Protein AF-C8NAG5-F1 (afdb_monomer_lite)

Foldseek 3Di:
DDDDDDDDDDDDDQLFDDPCVLVDDDDDDDDDDDDDDDDDPDPDVVLVVLQCPDPVRVPPDDPPDDPPDDPPPPCPVVPPDPPPDPDPPPDFDDDDCPQAPDDPVVQLQVVLVVCCLQFVESADPPDDGSRVRQRVQAVLVVVLCVVVVPDAQDDDDPVSLSVDPAKHWGFHWDWDQDPVRDIDIGTHIRIRHRHALQGFDSVFDGDEYCEDADEDAAEAEACGEYHNAAEAHYYYCEYEALEEYGYQAYDAEHAAEYHAELYEYEYRAEYEHEYAAEYEFFFDKDWDDQPVCVVVVAKGKIKIDGPGGREYHYRYALHEYEGYQYQEYEHELHEYEQHEQNGEYEYEHLEYEFFWDKIKIWTWHDPDPFWIKIKIKIKTRTYEYDYQHEYEYENPNAEYEGEQYHDDNDNYDYHYYGPHYYHYYHMDIDIDIDTDDDDDDDDDD

Sequence (445 aa):
MTPNLPQLLTQTQGIYQLNLANVDPVPGIPGMPDAASLGLVTHDPAFLRILQNLPEYRDRLPYTGTAITANPNRYGDLSNNAAYGSGATVGTPYTDFSRSIGDRYYNYHLVADMVARNTGYRYLKGYHDDASQFAALTAAGNSFRERYQIAPGVSLTAEQAKHLDQDMILMVDRTFTLPDGRQVTRQVPQLYARIQPDELDTSRPTIGANRIDLSGSGTLNNNGSIGGRDSLSLQYQNITNRGTLTSDHGNVHARDTFDGKGGTINAGKYFSATAGKTFNFQPQTSDIDGSADRAANRSYHSAHQIEDSGRLKRYATGSTVILGGAKETNLKATQLDLGDKSSRTIISGDKVNLGAEYTHDVKMDDQGGSNYHYRYHGEDQGVETTGDGALSVSASAGKLTVNAAKLNSGKNRVQLYGAKGIDVTHGEIIDKEVTSSNHKGGGLF

Structure (mmCIF, N/CA/C/O backbone):
data_AF-C8NAG5-F1
#
_entry.id   AF-C8NAG5-F1
#
loop_
_atom_site.group_PDB
_atom_site.id
_atom_site.type_symbol
_atom_site.label_atom_id
_atom_site.label_alt_id
_atom_site.label_comp_id
_atom_site.label_asym_id
_atom_site.label_entity_id
_atom_site.label_seq_id
_atom_site.pdbx_PDB_ins_code
_atom_site.Cartn_x
_atom_site.Cartn_y
_atom_site.Cartn_z
_atom_site.occupancy
_atom_site.B_iso_or_equiv
_atom_site.auth_seq_id
_atom_site.auth_comp_id
_atom_site.auth_asym_id
_atom_site.auth_atom_id
_atom_site.pdbx_PDB_model_num
ATOM 1 N N . MET A 1 1 ? -26.488 13.618 -50.375 1.00 30.84 1 MET A N 1
ATOM 2 C CA . MET A 1 1 ? -26.534 12.174 -50.068 1.00 30.84 1 MET A CA 1
ATOM 3 C C . MET A 1 1 ? -25.416 11.875 -49.090 1.00 30.84 1 MET A C 1
ATOM 5 O O . MET A 1 1 ? -24.268 11.737 -49.478 1.00 30.84 1 MET A O 1
ATOM 9 N N . THR A 1 2 ? -25.761 11.907 -47.813 1.00 26.66 2 THR A N 1
ATOM 10 C CA . THR A 1 2 ? -24.933 11.537 -46.666 1.00 26.66 2 THR A CA 1
ATOM 11 C C . THR A 1 2 ? -25.199 10.066 -46.346 1.00 26.66 2 THR A C 1
ATOM 13 O O . THR A 1 2 ? -26.370 9.703 -46.221 1.00 26.66 2 THR A O 1
ATOM 16 N N . PRO A 1 3 ? -24.184 9.203 -46.193 1.00 27.33 3 PRO A N 1
ATOM 17 C CA . PRO A 1 3 ? -24.390 7.909 -45.564 1.00 27.33 3 PRO A CA 1
ATOM 18 C C . PRO A 1 3 ? -24.375 8.087 -44.042 1.00 27.33 3 PRO A C 1
ATOM 20 O O . PRO A 1 3 ? -23.400 8.572 -43.471 1.00 27.33 3 PRO A O 1
ATOM 23 N N . ASN A 1 4 ? -25.482 7.708 -43.406 1.00 26.91 4 ASN A N 1
ATOM 24 C CA . ASN A 1 4 ? -25.627 7.605 -41.958 1.00 26.91 4 ASN A CA 1
ATOM 25 C C . ASN A 1 4 ? -24.673 6.542 -41.390 1.00 26.91 4 ASN A C 1
ATOM 27 O O . ASN A 1 4 ? -24.652 5.411 -41.875 1.00 26.91 4 ASN A O 1
ATOM 31 N N . LEU A 1 5 ? -23.949 6.888 -40.325 1.00 25.86 5 LEU A N 1
ATOM 32 C CA . LEU A 1 5 ? -23.290 5.926 -39.440 1.00 25.86 5 LEU A CA 1
ATOM 33 C C . LEU A 1 5 ? -24.258 5.538 -38.306 1.00 25.86 5 LEU A C 1
ATOM 35 O O . LEU A 1 5 ? -24.950 6.415 -37.780 1.00 25.86 5 LEU A O 1
ATOM 39 N N . PRO A 1 6 ? -24.331 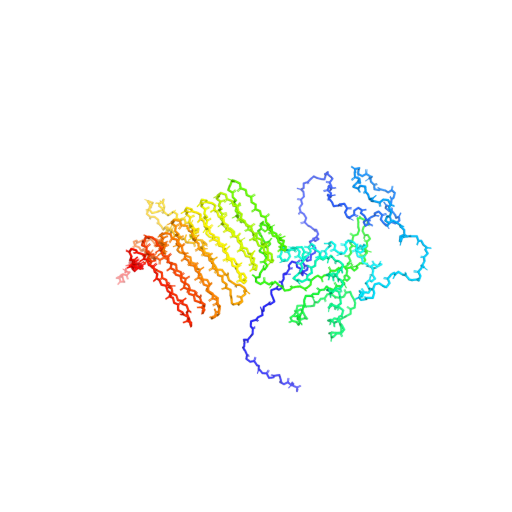4.253 -37.918 1.00 26.66 6 PRO A N 1
ATOM 40 C CA . PRO A 1 6 ? -25.176 3.811 -36.818 1.00 26.66 6 PRO A CA 1
ATOM 41 C C . PRO A 1 6 ? -24.628 4.293 -35.469 1.00 26.66 6 PRO A C 1
ATOM 43 O O . PRO A 1 6 ? -23.431 4.214 -35.197 1.00 26.66 6 PRO A O 1
ATOM 46 N N . GLN A 1 7 ? -25.537 4.769 -34.616 1.00 32.44 7 GLN A N 1
ATOM 47 C CA . GLN A 1 7 ? -25.283 5.001 -33.198 1.00 32.44 7 GLN A CA 1
ATOM 48 C C . GLN A 1 7 ? -24.968 3.670 -32.507 1.00 32.44 7 GLN A C 1
ATOM 50 O O . GLN A 1 7 ? -25.725 2.708 -32.651 1.00 32.44 7 GLN A O 1
ATOM 55 N N . LEU A 1 8 ? -23.895 3.632 -31.712 1.00 25.28 8 LEU A N 1
ATOM 56 C CA . LEU A 1 8 ? -23.684 2.579 -30.725 1.00 25.28 8 LEU A CA 1
ATOM 57 C C . LEU A 1 8 ? -23.355 3.174 -29.356 1.00 25.28 8 LEU A C 1
ATOM 59 O O . LEU A 1 8 ? -22.568 4.107 -29.211 1.00 25.28 8 LEU A O 1
ATOM 63 N N . LEU A 1 9 ? -24.063 2.613 -28.385 1.00 22.55 9 LEU A N 1
ATOM 64 C CA . LEU A 1 9 ? -24.183 2.973 -26.985 1.00 22.55 9 LEU A CA 1
ATOM 65 C C . LEU A 1 9 ? -22.927 2.603 -26.172 1.00 22.55 9 LEU A C 1
ATOM 67 O O . LEU A 1 9 ? -22.337 1.550 -26.371 1.00 22.55 9 LEU A O 1
ATOM 71 N N . THR A 1 10 ? -22.587 3.502 -25.244 1.00 28.92 10 THR A N 1
ATOM 72 C CA . THR A 1 10 ? -22.050 3.328 -23.876 1.00 28.92 10 THR A CA 1
ATOM 73 C C . THR A 1 10 ? -21.169 2.126 -23.483 1.00 28.92 10 THR A C 1
ATOM 75 O O . THR A 1 10 ? -21.566 0.973 -23.593 1.00 28.92 10 THR A O 1
ATOM 78 N N . GLN A 1 11 ? -20.101 2.491 -22.752 1.00 32.56 11 GLN A N 1
ATOM 79 C CA . GLN A 1 11 ? -19.295 1.728 -21.780 1.00 32.56 11 GLN A CA 1
ATOM 80 C C . GLN A 1 11 ? -18.236 0.745 -22.309 1.00 32.56 11 GLN A C 1
ATOM 82 O O . GLN A 1 11 ? -18.479 -0.451 -22.409 1.00 32.56 11 GLN A O 1
ATOM 87 N N . THR A 1 12 ? -16.992 1.237 -22.398 1.00 24.98 12 THR A N 1
ATOM 88 C CA . THR A 1 12 ? -15.807 0.439 -22.036 1.00 24.98 12 THR A CA 1
ATOM 89 C C . THR A 1 12 ? -14.774 1.327 -21.342 1.00 24.98 12 THR A C 1
ATOM 91 O O . THR A 1 12 ? -14.379 2.370 -21.860 1.00 24.98 12 THR A O 1
ATOM 94 N N . GLN A 1 13 ? -14.363 0.912 -20.144 1.00 32.03 13 GLN A N 1
ATOM 95 C CA . GLN A 1 13 ? -13.281 1.500 -19.362 1.00 32.03 13 GLN A CA 1
ATOM 96 C C . GLN A 1 13 ? -11.962 1.423 -20.145 1.00 32.03 13 GLN A C 1
ATOM 98 O O . GLN A 1 13 ? -11.480 0.334 -20.453 1.00 32.03 13 GLN A O 1
ATOM 103 N N . GLY A 1 14 ? -11.373 2.572 -20.473 1.00 26.27 14 GLY A N 1
ATOM 104 C CA . GLY A 1 14 ? -10.030 2.637 -21.046 1.00 26.27 14 GLY A CA 1
ATOM 105 C C . GLY A 1 14 ? -8.978 2.465 -19.951 1.00 26.27 14 GLY A C 1
ATOM 106 O O . GLY A 1 14 ? -8.737 3.394 -19.191 1.00 26.27 14 GLY A O 1
ATOM 107 N N . ILE A 1 15 ? -8.337 1.295 -19.882 1.00 30.88 15 ILE A N 1
ATOM 108 C CA . ILE A 1 15 ? -7.247 0.968 -18.933 1.00 30.88 15 ILE A CA 1
ATOM 109 C C . ILE A 1 15 ? -5.868 1.384 -19.501 1.00 30.88 15 ILE A C 1
ATOM 111 O O . ILE A 1 15 ? -4.833 0.813 -19.181 1.00 30.88 15 ILE A O 1
ATOM 115 N N . TYR A 1 16 ? -5.835 2.388 -20.379 1.00 31.34 16 TYR A N 1
ATOM 116 C CA . TYR A 1 16 ? -4.601 2.948 -20.930 1.00 31.34 16 TYR A CA 1
ATOM 117 C C . TYR A 1 16 ? -4.484 4.388 -20.447 1.00 31.34 16 TYR A C 1
ATOM 119 O O . TYR A 1 16 ? -4.939 5.315 -21.115 1.00 31.34 16 TYR A O 1
ATOM 127 N N . GLN A 1 17 ? -3.892 4.589 -19.270 1.00 32.84 17 GLN A N 1
ATOM 128 C CA . GLN A 1 17 ? -3.361 5.908 -18.948 1.00 32.84 17 GLN A CA 1
ATOM 129 C C . GLN A 1 17 ? -2.068 6.086 -19.744 1.00 32.84 17 GLN A C 1
ATOM 131 O O . GLN A 1 17 ? -1.015 5.563 -19.388 1.00 32.84 17 GLN A O 1
ATOM 136 N N . LEU A 1 18 ? -2.167 6.799 -20.866 1.00 32.97 18 LEU A N 1
ATOM 137 C CA . LEU A 1 18 ? -1.002 7.381 -21.519 1.00 32.97 18 LEU A CA 1
ATOM 138 C C . LEU A 1 18 ? -0.343 8.330 -20.517 1.00 32.97 18 LEU A C 1
ATOM 140 O O . LEU A 1 18 ? -0.962 9.299 -20.082 1.00 32.97 18 LEU A O 1
ATOM 144 N N . ASN A 1 19 ? 0.910 8.071 -20.158 1.00 38.94 19 ASN A N 1
ATOM 145 C CA . ASN A 1 19 ? 1.709 9.077 -19.478 1.00 38.94 19 ASN A CA 1
ATOM 146 C C . ASN A 1 19 ? 1.986 10.202 -20.487 1.00 38.94 19 ASN A C 1
ATOM 148 O O . ASN A 1 19 ? 2.787 10.024 -21.405 1.00 38.94 19 ASN A O 1
ATOM 152 N N . LEU A 1 20 ? 1.315 11.349 -20.338 1.00 33.34 20 LEU A N 1
ATOM 153 C CA . LEU A 1 20 ? 1.541 12.517 -21.194 1.00 33.34 20 LEU A CA 1
ATOM 154 C C . LEU A 1 20 ? 2.972 13.065 -21.072 1.00 33.34 20 LEU A C 1
ATOM 156 O O . LEU A 1 20 ? 3.386 13.799 -21.950 1.00 33.34 20 LEU A O 1
ATOM 160 N N . ALA A 1 21 ? 3.777 12.674 -20.077 1.00 36.75 21 ALA A N 1
ATOM 161 C CA . ALA A 1 21 ? 5.211 12.981 -20.080 1.00 36.75 21 ALA A CA 1
ATOM 162 C C . ALA A 1 21 ? 5.997 12.210 -21.167 1.00 36.75 21 ALA A C 1
ATOM 164 O O . ALA A 1 21 ? 7.113 12.598 -21.499 1.00 36.75 21 ALA A O 1
ATOM 165 N N . ASN A 1 22 ? 5.413 11.148 -21.744 1.00 36.31 22 ASN A N 1
ATOM 166 C CA . ASN A 1 22 ? 5.948 10.396 -22.891 1.00 36.31 22 ASN A CA 1
ATOM 167 C C . ASN A 1 22 ? 5.355 10.868 -24.238 1.00 36.31 22 ASN A C 1
ATOM 169 O O . ASN A 1 22 ? 5.676 10.311 -25.291 1.00 36.31 22 ASN A O 1
ATOM 173 N N . VAL A 1 23 ? 4.490 11.888 -24.208 1.00 34.28 23 VAL A N 1
ATOM 174 C CA . VAL A 1 23 ? 3.970 12.623 -25.367 1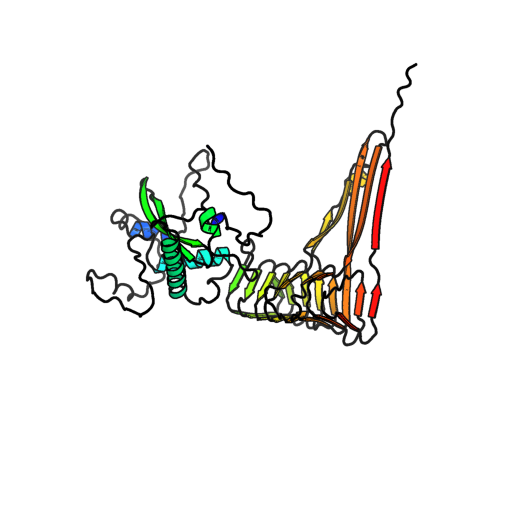.00 34.28 23 VAL A CA 1
ATOM 175 C C . VAL A 1 23 ? 4.489 14.055 -25.220 1.00 34.28 23 VAL A C 1
ATOM 177 O O . VAL A 1 23 ? 3.954 14.801 -24.417 1.00 34.28 23 VAL A O 1
ATOM 180 N N . ASP A 1 24 ? 5.572 14.409 -25.919 1.00 33.09 24 ASP A N 1
ATOM 181 C CA . ASP A 1 24 ? 6.326 15.666 -25.718 1.00 33.09 24 ASP A CA 1
ATOM 182 C C . ASP A 1 24 ? 5.461 16.881 -25.308 1.00 33.09 24 ASP A C 1
ATOM 184 O O . ASP A 1 24 ? 4.549 17.253 -26.056 1.00 33.09 24 ASP A O 1
ATOM 188 N N . PRO A 1 25 ? 5.798 17.620 -24.229 1.00 30.69 25 PRO A N 1
ATOM 189 C CA . PRO A 1 25 ? 5.607 19.055 -24.279 1.00 30.69 25 PRO A CA 1
ATOM 190 C C . PRO A 1 25 ? 6.553 19.630 -25.342 1.00 30.69 25 PRO A C 1
ATOM 192 O O . PRO A 1 25 ? 7.752 19.346 -25.369 1.00 30.69 25 PRO A O 1
ATOM 195 N N . VAL A 1 26 ? 5.989 20.454 -26.222 1.00 30.81 26 VAL A N 1
ATOM 196 C CA . VAL A 1 26 ? 6.730 21.285 -27.177 1.00 30.81 26 VAL A CA 1
ATOM 197 C C . VAL A 1 26 ? 7.798 22.095 -26.416 1.00 30.81 26 VAL A C 1
ATOM 199 O O . VAL A 1 26 ? 7.478 22.648 -25.359 1.00 30.81 26 VAL A O 1
ATOM 202 N N . PRO A 1 27 ? 9.046 22.207 -26.914 1.00 30.45 27 PRO A N 1
ATOM 203 C CA . PRO A 1 27 ? 10.061 23.053 -26.294 1.00 30.45 27 PRO A CA 1
ATOM 204 C C . PRO A 1 27 ? 9.560 24.496 -26.164 1.00 30.45 27 PRO A C 1
ATOM 206 O O . PRO A 1 27 ? 9.100 25.083 -27.145 1.00 30.45 27 PRO A O 1
ATOM 209 N N . GLY A 1 28 ? 9.686 25.095 -24.980 1.00 26.03 28 GLY A N 1
ATOM 210 C CA . GLY A 1 28 ? 9.557 26.545 -24.850 1.00 26.03 28 GLY A CA 1
ATOM 211 C C . GLY A 1 28 ? 10.670 27.236 -25.645 1.00 26.03 28 GLY A C 1
ATOM 212 O O . GLY A 1 28 ? 11.847 26.964 -25.416 1.00 26.03 28 GLY A O 1
ATOM 213 N N . ILE A 1 29 ? 10.302 28.122 -26.574 1.00 28.75 29 ILE A N 1
ATOM 214 C CA . ILE A 1 29 ? 11.205 29.063 -27.265 1.00 28.75 29 ILE A CA 1
ATOM 215 C C . ILE A 1 29 ? 10.794 30.504 -26.862 1.00 28.75 29 ILE A C 1
ATOM 217 O O . ILE A 1 29 ? 9.697 30.699 -26.342 1.00 28.75 29 ILE A O 1
ATOM 221 N N . PRO A 1 30 ? 11.659 31.522 -26.992 1.00 27.39 30 PRO A N 1
ATOM 222 C CA . PRO A 1 30 ? 12.159 32.351 -25.901 1.00 27.39 30 PRO A CA 1
ATOM 223 C C . PRO A 1 30 ? 11.377 33.662 -25.720 1.00 27.39 30 PRO A C 1
ATOM 225 O O . PRO A 1 30 ? 10.948 34.285 -26.689 1.00 27.39 30 PRO A O 1
ATOM 228 N N . GLY A 1 31 ? 11.304 34.135 -24.471 1.00 25.53 31 GLY A N 1
ATOM 229 C CA . GLY A 1 31 ? 10.723 35.426 -24.108 1.00 25.53 31 GLY A CA 1
ATOM 230 C C . GLY A 1 31 ? 10.866 35.756 -22.617 1.00 25.53 31 GLY A C 1
ATOM 231 O O . GLY A 1 31 ? 9.899 35.611 -21.883 1.00 25.53 31 GLY A O 1
ATOM 232 N N . MET A 1 32 ? 12.050 36.278 -22.249 1.00 27.45 32 MET A N 1
ATOM 233 C CA . MET A 1 32 ? 12.337 37.189 -21.112 1.00 27.45 32 MET A CA 1
ATOM 234 C C . MET A 1 32 ? 12.384 36.635 -19.662 1.00 27.45 32 MET A C 1
ATOM 236 O O . MET A 1 32 ? 11.696 35.670 -19.352 1.00 27.45 32 MET A O 1
ATOM 240 N N . PRO A 1 33 ? 13.034 37.342 -18.704 1.00 32.62 33 PRO A N 1
ATOM 241 C CA . PRO A 1 33 ? 14.314 38.074 -18.776 1.00 32.62 33 PRO A CA 1
ATOM 242 C C . PRO A 1 33 ? 15.186 37.957 -17.483 1.00 32.62 33 PRO A C 1
ATOM 244 O O . PRO A 1 33 ? 14.707 37.625 -16.406 1.00 32.62 33 PRO A O 1
ATOM 247 N N . ASP A 1 34 ? 16.471 38.300 -17.624 1.00 30.83 34 ASP A N 1
ATOM 248 C CA . ASP A 1 34 ? 17.407 38.841 -16.617 1.00 30.83 34 ASP A CA 1
ATOM 249 C C . ASP A 1 34 ? 17.717 38.079 -15.309 1.00 30.83 34 ASP A C 1
ATOM 251 O O . ASP A 1 34 ? 17.157 38.361 -14.254 1.00 30.83 34 ASP A O 1
ATOM 255 N N . ALA A 1 35 ? 18.791 37.271 -15.334 1.00 23.97 35 ALA A N 1
ATOM 256 C CA . ALA A 1 35 ? 19.868 37.371 -14.334 1.00 23.97 35 ALA A CA 1
ATOM 257 C C . ALA A 1 35 ? 21.168 36.678 -14.805 1.00 23.97 35 ALA A C 1
ATOM 259 O O . ALA A 1 35 ? 21.251 35.457 -14.883 1.00 23.97 35 ALA A O 1
ATOM 260 N N . ALA A 1 36 ? 22.171 37.512 -15.102 1.00 23.45 36 ALA A N 1
ATOM 261 C CA . ALA A 1 36 ? 23.620 37.280 -15.169 1.00 23.45 36 ALA A CA 1
ATOM 262 C C . ALA A 1 36 ? 24.149 35.938 -15.728 1.00 23.45 36 ALA A C 1
ATOM 264 O O . ALA A 1 36 ? 24.269 34.922 -15.048 1.00 23.45 36 ALA A O 1
ATOM 265 N N . SER A 1 37 ? 24.641 36.013 -16.964 1.00 32.09 37 SER A N 1
ATOM 266 C CA . SER A 1 37 ? 25.501 35.022 -17.603 1.00 32.09 37 SER A CA 1
ATOM 267 C C . SER A 1 37 ? 26.855 34.877 -16.896 1.00 32.09 37 SER A C 1
ATOM 269 O O . SER A 1 37 ? 27.709 35.748 -17.040 1.00 32.09 37 SER A O 1
ATOM 271 N N . LEU A 1 38 ? 27.085 33.735 -16.248 1.00 25.30 38 LEU A N 1
ATOM 272 C CA . LEU A 1 38 ? 28.395 33.087 -16.128 1.00 25.30 38 LEU A CA 1
ATOM 273 C C . LEU A 1 38 ? 28.176 31.563 -16.092 1.00 25.30 38 LEU A C 1
ATOM 275 O O . LEU A 1 38 ? 27.873 30.994 -15.053 1.00 25.30 38 LEU A O 1
ATOM 279 N N . GLY A 1 39 ? 28.337 30.925 -17.256 1.00 22.80 39 GLY A N 1
ATOM 280 C CA . GLY A 1 39 ? 28.535 29.480 -17.403 1.00 22.80 39 GLY A CA 1
ATOM 281 C C . GLY A 1 39 ? 27.282 28.607 -17.299 1.00 22.80 39 GLY A C 1
ATOM 282 O O . GLY A 1 39 ? 26.857 28.241 -16.209 1.00 22.80 39 GLY A O 1
ATOM 283 N N . LEU A 1 40 ? 26.767 28.145 -18.447 1.00 23.52 40 LEU A N 1
ATOM 284 C CA . LEU A 1 40 ? 26.062 26.862 -18.485 1.00 23.52 40 LEU A CA 1
ATOM 285 C C . LEU A 1 40 ? 27.039 25.788 -17.988 1.00 23.52 40 LEU A C 1
ATOM 287 O O . LEU A 1 40 ? 27.938 25.370 -18.717 1.00 23.52 40 LEU A O 1
ATOM 291 N N . VAL A 1 41 ? 26.869 25.335 -16.751 1.00 23.08 41 VAL A N 1
ATOM 292 C CA . VAL A 1 41 ? 27.464 24.085 -16.285 1.00 23.08 41 VAL A CA 1
ATOM 293 C C . VAL A 1 41 ? 26.430 22.994 -16.531 1.00 23.08 41 VAL A C 1
ATOM 295 O O . VAL A 1 41 ? 25.577 22.708 -15.697 1.00 23.08 41 VAL A O 1
ATOM 298 N N . THR A 1 42 ? 26.470 22.401 -17.722 1.00 29.78 42 THR A N 1
ATOM 299 C CA . THR A 1 42 ? 25.736 21.167 -18.014 1.00 29.78 42 THR A CA 1
ATOM 300 C C . THR A 1 42 ? 26.545 19.988 -17.484 1.00 29.78 42 THR A C 1
ATOM 302 O O . THR A 1 42 ? 27.554 19.612 -18.079 1.00 29.78 42 THR A O 1
ATOM 305 N N . HIS A 1 43 ? 26.108 19.378 -16.383 1.00 30.97 43 HIS A N 1
ATOM 306 C CA . HIS A 1 43 ? 26.667 18.120 -15.869 1.00 30.97 43 HIS A CA 1
ATOM 307 C C . HIS A 1 43 ? 26.134 16.883 -16.616 1.00 30.97 43 HIS A C 1
ATOM 309 O O . HIS A 1 43 ? 25.934 15.835 -16.007 1.00 30.97 43 HIS A O 1
ATOM 315 N N . ASP A 1 44 ? 25.902 16.984 -17.929 1.00 37.03 44 ASP A N 1
ATOM 316 C CA . ASP A 1 44 ? 25.542 15.828 -18.753 1.00 37.03 44 ASP A CA 1
ATOM 317 C C . ASP A 1 44 ? 26.749 15.379 -19.602 1.00 37.03 44 ASP A C 1
ATOM 319 O O . ASP A 1 44 ? 27.035 15.973 -20.650 1.00 37.03 44 ASP A O 1
ATOM 323 N N . PRO A 1 45 ? 27.485 14.332 -19.180 1.00 37.78 45 PRO A N 1
ATOM 324 C CA . PRO A 1 45 ? 28.600 13.790 -19.950 1.00 37.78 45 PRO A CA 1
ATOM 325 C C . PRO A 1 45 ? 28.193 13.199 -21.318 1.00 37.78 45 PRO A C 1
ATOM 327 O O . PRO A 1 45 ? 29.078 12.870 -22.110 1.00 37.78 45 PRO A O 1
ATOM 330 N N . ALA A 1 46 ? 26.898 13.065 -21.638 1.00 43.56 46 ALA A N 1
ATOM 331 C CA . ALA A 1 46 ? 26.402 12.485 -22.890 1.00 43.56 46 ALA A CA 1
ATOM 332 C C . ALA A 1 46 ? 26.246 13.501 -24.037 1.00 43.56 46 ALA A C 1
ATOM 334 O O . ALA A 1 46 ? 26.546 13.163 -25.185 1.00 43.56 46 ALA A O 1
ATOM 335 N N . PHE A 1 47 ? 25.887 14.759 -23.755 1.00 38.94 47 PHE A N 1
ATOM 336 C CA . PHE A 1 47 ? 25.908 15.824 -24.771 1.00 38.94 47 PHE A CA 1
ATOM 337 C C . PHE A 1 47 ? 27.331 16.048 -25.306 1.00 38.94 47 PHE A C 1
ATOM 339 O O . PHE A 1 47 ? 27.553 16.189 -26.509 1.00 38.94 47 PHE A O 1
ATOM 346 N N . LEU A 1 48 ? 28.321 15.946 -24.413 1.00 39.47 48 LEU A N 1
ATOM 347 C CA . LEU A 1 48 ? 29.740 15.986 -24.761 1.00 39.47 48 LEU A CA 1
ATOM 348 C C . LEU A 1 48 ? 30.154 14.831 -25.688 1.00 39.47 48 LEU A C 1
ATOM 350 O O . LEU A 1 48 ? 30.992 15.043 -26.556 1.00 39.47 48 LEU A O 1
ATOM 354 N N . ARG A 1 49 ? 29.547 13.639 -25.580 1.00 42.38 49 ARG A N 1
ATOM 355 C CA . ARG A 1 49 ? 29.849 12.491 -26.461 1.00 42.38 49 ARG A CA 1
ATOM 356 C C . ARG A 1 49 ? 29.272 12.635 -27.869 1.00 42.38 49 ARG A C 1
ATOM 358 O O . ARG A 1 49 ? 29.941 12.269 -28.833 1.00 42.38 49 ARG A O 1
ATOM 365 N N . ILE A 1 50 ? 28.059 13.180 -27.999 1.00 45.34 50 ILE A N 1
ATOM 366 C CA . ILE A 1 50 ? 27.460 13.494 -29.310 1.00 45.34 50 ILE A CA 1
ATOM 367 C C . ILE A 1 50 ? 28.331 14.520 -30.042 1.00 45.34 50 ILE A C 1
ATOM 369 O O . ILE A 1 50 ? 28.608 14.359 -31.230 1.00 45.34 50 ILE A O 1
ATOM 373 N N . LEU A 1 51 ? 28.825 15.529 -29.318 1.00 38.72 51 LEU A N 1
ATOM 374 C CA . LEU A 1 51 ? 29.739 16.523 -29.869 1.00 38.72 51 LEU A CA 1
ATOM 375 C C . LEU A 1 51 ? 31.122 15.926 -30.191 1.00 38.72 51 LEU A C 1
ATOM 377 O O . LEU A 1 51 ? 31.625 16.148 -31.283 1.00 38.72 51 LEU A O 1
ATOM 381 N N . GLN A 1 52 ? 31.719 15.099 -29.326 1.00 43.88 52 GLN A N 1
ATOM 382 C CA . GLN A 1 52 ? 33.029 14.463 -29.576 1.00 43.88 52 GLN A CA 1
ATOM 383 C C . GLN A 1 52 ? 33.066 13.564 -30.826 1.00 43.88 52 GLN A C 1
ATOM 385 O O . GLN A 1 52 ? 34.125 13.407 -31.435 1.00 43.88 52 GLN A O 1
ATOM 390 N N . ASN A 1 53 ? 31.925 12.989 -31.218 1.00 44.38 53 ASN A N 1
ATOM 391 C CA . ASN A 1 53 ? 31.804 12.135 -32.403 1.00 44.38 53 ASN A CA 1
ATOM 392 C C . ASN A 1 53 ? 31.535 12.916 -33.702 1.00 44.38 53 ASN A C 1
ATOM 394 O O . ASN A 1 53 ? 31.518 12.320 -34.781 1.00 44.38 53 ASN A O 1
ATOM 398 N N . LEU A 1 54 ? 31.341 14.236 -33.627 1.00 44.62 54 LEU A N 1
ATOM 399 C CA . LEU A 1 54 ? 31.285 15.105 -34.799 1.00 44.62 54 LEU A CA 1
ATOM 400 C C . LEU A 1 54 ? 32.710 15.583 -35.146 1.00 44.62 54 LEU A C 1
ATOM 402 O O . LEU A 1 54 ? 33.389 16.132 -34.274 1.00 44.62 54 LEU A O 1
ATOM 406 N N . PRO A 1 55 ? 33.176 15.430 -36.407 1.00 45.78 55 PRO A N 1
ATOM 407 C CA . PRO A 1 55 ? 34.545 15.784 -36.811 1.00 45.78 55 PRO A CA 1
ATOM 408 C C . PRO A 1 55 ? 34.960 17.219 -36.451 1.00 45.78 55 PRO A C 1
ATOM 410 O O . PRO A 1 55 ? 36.124 17.481 -36.177 1.00 45.78 55 PRO A O 1
ATOM 413 N N . GLU A 1 56 ? 33.996 18.137 -36.415 1.00 44.06 56 GLU A N 1
ATOM 414 C CA . GLU A 1 56 ? 34.171 19.575 -36.173 1.00 44.06 56 GLU A CA 1
ATOM 415 C C . GLU A 1 56 ? 34.427 19.935 -34.694 1.00 44.06 56 GLU A C 1
ATOM 417 O O . GLU A 1 56 ? 34.940 21.017 -34.400 1.00 44.06 56 GLU A O 1
ATOM 422 N N . TYR A 1 57 ? 34.081 19.042 -33.760 1.00 38.38 57 TYR A N 1
ATOM 423 C CA . TYR A 1 57 ? 34.081 19.303 -32.310 1.00 38.38 57 TYR A CA 1
ATOM 424 C C . TYR A 1 57 ? 35.029 18.400 -31.521 1.00 38.38 57 TYR A C 1
ATOM 426 O O . TYR A 1 57 ? 35.273 18.653 -30.338 1.00 38.38 57 TYR A O 1
ATOM 434 N N . ARG A 1 58 ? 35.604 17.389 -32.182 1.00 42.94 58 ARG A N 1
ATOM 435 C CA . ARG A 1 58 ? 36.531 16.411 -31.601 1.00 42.94 58 ARG A CA 1
ATOM 436 C C . ARG A 1 58 ? 37.735 17.053 -30.899 1.00 42.94 58 ARG A C 1
ATOM 438 O O . ARG A 1 58 ? 38.137 16.569 -29.846 1.00 42.94 58 ARG A O 1
ATOM 445 N N . ASP A 1 59 ? 38.236 18.171 -31.428 1.00 44.66 59 ASP A N 1
ATOM 446 C CA . ASP A 1 59 ? 39.459 18.836 -30.943 1.00 44.66 59 ASP A CA 1
ATOM 447 C C . ASP A 1 59 ? 39.196 20.126 -30.141 1.00 44.66 59 ASP A C 1
ATOM 449 O O . ASP A 1 59 ? 40.133 20.793 -29.706 1.00 44.66 59 ASP A O 1
ATOM 453 N N . ARG A 1 60 ? 37.925 20.521 -29.959 1.00 39.59 60 ARG A N 1
ATOM 454 C CA . ARG A 1 60 ? 37.549 21.842 -29.409 1.00 39.59 60 ARG A CA 1
ATOM 455 C C . ARG A 1 60 ? 36.933 21.807 -28.011 1.00 39.59 60 ARG A C 1
ATOM 457 O O . ARG A 1 60 ? 36.639 22.865 -27.460 1.00 39.59 60 ARG A O 1
ATOM 464 N N . LEU A 1 61 ? 36.724 20.625 -27.432 1.00 41.81 61 LEU A N 1
ATOM 465 C CA . LEU A 1 61 ? 36.095 20.481 -26.118 1.00 41.81 61 LEU A CA 1
ATOM 466 C C . LEU A 1 61 ? 37.142 20.233 -25.019 1.00 41.81 61 LEU A C 1
ATOM 468 O O . LEU A 1 61 ? 38.011 19.375 -25.193 1.00 41.81 61 LEU A O 1
ATOM 472 N N . PRO A 1 62 ? 37.074 20.946 -23.878 1.00 37.16 62 PRO A N 1
ATOM 473 C CA . PRO A 1 62 ? 38.007 20.744 -22.778 1.00 37.16 62 PRO A CA 1
ATOM 474 C C . PRO A 1 62 ? 37.824 19.344 -22.179 1.00 37.16 62 PRO A C 1
ATOM 476 O O . PRO A 1 62 ? 36.730 18.971 -21.756 1.00 37.16 62 PRO A O 1
ATOM 479 N N . TYR A 1 63 ? 38.912 18.573 -22.131 1.00 39.09 63 TYR A N 1
ATOM 480 C CA . TYR A 1 63 ? 38.995 17.312 -21.393 1.00 39.09 63 TYR A CA 1
ATOM 481 C C . TYR A 1 63 ? 38.753 17.587 -19.901 1.00 39.09 63 TYR A C 1
ATOM 483 O O . TYR A 1 63 ? 39.658 18.018 -19.187 1.00 39.09 63 TYR A O 1
ATOM 491 N N . THR A 1 64 ? 37.540 17.346 -19.404 1.00 32.22 64 THR A N 1
ATOM 492 C CA . THR A 1 64 ? 37.277 17.342 -17.963 1.00 32.22 64 THR A CA 1
ATOM 493 C C . THR A 1 64 ? 37.668 15.974 -17.403 1.00 32.22 64 THR A C 1
ATOM 495 O O . THR A 1 64 ? 37.096 14.931 -17.719 1.00 32.22 64 THR A O 1
ATOM 498 N N . GLY A 1 65 ? 38.757 15.977 -16.635 1.00 32.84 65 GLY A N 1
ATOM 499 C CA . GLY A 1 65 ? 39.400 14.790 -16.092 1.00 32.84 65 GLY A CA 1
ATOM 500 C C . GLY A 1 65 ? 38.536 14.053 -15.074 1.00 32.84 65 GLY A C 1
ATOM 501 O O . GLY A 1 65 ? 38.318 14.525 -13.968 1.00 32.84 65 GLY A O 1
ATOM 502 N N . THR A 1 66 ? 38.065 12.872 -15.451 1.00 27.70 66 THR A N 1
ATOM 503 C CA . THR A 1 66 ? 38.308 11.572 -14.798 1.00 27.70 66 THR A CA 1
ATOM 504 C C . THR A 1 66 ? 37.471 10.558 -15.563 1.00 27.70 66 THR A C 1
ATOM 506 O O . THR A 1 66 ? 36.287 10.354 -15.310 1.00 27.70 66 THR A O 1
ATOM 509 N N . ALA A 1 67 ? 38.086 9.942 -16.572 1.00 27.08 67 ALA A N 1
ATOM 510 C CA . ALA A 1 67 ? 37.499 8.775 -17.199 1.00 27.08 67 ALA A CA 1
ATOM 511 C C . ALA A 1 67 ? 37.391 7.680 -16.131 1.00 27.08 67 ALA A C 1
ATOM 513 O O . ALA A 1 67 ? 38.409 7.254 -15.586 1.00 27.08 67 ALA A O 1
ATOM 514 N N . ILE A 1 68 ? 36.180 7.186 -15.864 1.00 28.75 68 ILE A N 1
ATOM 515 C CA . ILE A 1 68 ? 36.041 5.792 -15.440 1.00 28.75 68 ILE A CA 1
ATOM 516 C C . ILE A 1 68 ? 36.685 5.005 -16.579 1.00 28.75 68 ILE A C 1
ATOM 518 O O . ILE A 1 68 ? 36.182 5.022 -17.705 1.00 28.75 68 ILE A O 1
ATOM 522 N N . THR A 1 69 ? 37.870 4.459 -16.321 1.00 24.72 69 THR A N 1
ATOM 523 C CA . THR A 1 69 ? 38.710 3.787 -17.305 1.00 24.72 69 THR A CA 1
ATOM 524 C C . THR A 1 69 ? 37.877 2.742 -18.029 1.00 24.72 69 THR A C 1
ATOM 526 O O . THR A 1 69 ? 37.476 1.723 -17.468 1.00 24.72 69 THR A O 1
ATOM 529 N N . ALA A 1 70 ? 37.584 3.023 -19.299 1.00 32.41 70 ALA A N 1
ATOM 530 C CA . ALA A 1 70 ? 37.044 2.034 -20.203 1.00 32.41 70 ALA A CA 1
ATOM 531 C C . ALA A 1 70 ? 38.043 0.875 -20.250 1.00 32.41 70 ALA A C 1
ATOM 533 O O . ALA A 1 70 ? 39.235 1.089 -20.467 1.00 32.41 70 ALA A O 1
ATOM 534 N N . ASN A 1 71 ? 37.553 -0.345 -20.033 1.00 31.89 71 ASN A N 1
ATOM 535 C CA . ASN A 1 71 ? 38.304 -1.554 -20.336 1.00 31.89 71 ASN A CA 1
ATOM 536 C C . ASN A 1 71 ? 38.893 -1.414 -21.765 1.00 31.89 71 ASN A C 1
ATOM 538 O O . ASN A 1 71 ? 38.105 -1.272 -22.709 1.00 31.89 71 ASN A O 1
ATOM 542 N N . PRO A 1 72 ? 40.231 -1.425 -21.938 1.00 32.56 72 PRO A N 1
ATOM 543 C CA . PRO A 1 72 ? 40.897 -1.118 -23.209 1.00 32.56 72 PRO A CA 1
ATOM 544 C C . PRO A 1 72 ? 40.534 -2.048 -24.376 1.00 32.56 72 PRO A C 1
ATOM 546 O O . PRO A 1 72 ? 40.815 -1.721 -25.524 1.00 32.56 72 PRO A O 1
ATOM 549 N N . ASN A 1 73 ? 39.865 -3.176 -24.119 1.00 35.03 73 ASN A N 1
ATOM 550 C CA . ASN A 1 73 ? 39.544 -4.179 -25.139 1.00 35.03 73 ASN A CA 1
ATOM 551 C C . ASN A 1 73 ? 38.176 -4.000 -25.829 1.00 35.03 73 ASN A C 1
ATOM 553 O O . ASN A 1 73 ? 37.722 -4.911 -26.515 1.00 35.03 73 ASN A O 1
ATOM 557 N N . ARG A 1 74 ? 37.494 -2.853 -25.688 1.00 41.00 74 ARG A N 1
ATOM 558 C CA . ARG A 1 74 ? 36.160 -2.633 -26.299 1.00 41.00 74 ARG A CA 1
ATOM 559 C C . ARG A 1 74 ? 36.148 -2.013 -27.704 1.00 41.00 74 ARG A C 1
ATOM 561 O O . ARG A 1 74 ? 35.073 -1.875 -28.274 1.00 41.00 74 ARG A O 1
ATOM 568 N N . TYR A 1 75 ? 37.305 -1.679 -28.278 1.00 34.34 75 TYR A N 1
ATOM 569 C CA . TYR A 1 75 ? 37.413 -1.069 -29.617 1.00 34.34 75 TYR A CA 1
ATOM 570 C C . TYR A 1 75 ? 37.720 -2.056 -30.760 1.00 34.34 75 TYR A C 1
ATOM 572 O O . TYR A 1 75 ? 37.913 -1.625 -31.894 1.00 34.34 75 TYR A O 1
ATOM 580 N N . GLY A 1 76 ? 37.719 -3.371 -30.505 1.00 29.39 76 GLY A N 1
ATOM 581 C CA . GLY A 1 76 ? 37.908 -4.379 -31.561 1.00 29.39 76 GLY A CA 1
ATOM 582 C C . GLY A 1 76 ? 36.831 -4.352 -32.659 1.00 29.39 76 GLY A C 1
ATOM 583 O O . GLY A 1 76 ? 37.125 -4.685 -33.801 1.00 29.39 76 GLY A O 1
ATOM 584 N N . ASP A 1 77 ? 35.624 -3.874 -32.339 1.00 37.38 77 ASP A N 1
ATOM 585 C CA . ASP A 1 77 ? 34.466 -3.856 -33.252 1.00 37.38 77 ASP A CA 1
ATOM 586 C C . ASP A 1 77 ? 34.289 -2.544 -34.041 1.00 37.38 77 ASP A C 1
ATOM 588 O O . ASP A 1 77 ? 33.324 -2.389 -34.784 1.00 37.38 77 ASP A O 1
ATOM 592 N N . LEU A 1 78 ? 35.211 -1.584 -33.902 1.00 33.84 78 LEU A N 1
ATOM 593 C CA . LEU A 1 78 ? 35.183 -0.315 -34.648 1.00 33.84 78 LEU A CA 1
ATOM 594 C C . LEU A 1 78 ? 36.321 -0.198 -35.671 1.00 33.84 78 LEU A C 1
ATOM 596 O O . LEU A 1 78 ? 36.518 0.867 -36.257 1.00 33.84 78 LEU A O 1
ATOM 600 N N . SER A 1 79 ? 37.079 -1.275 -35.909 1.00 29.72 79 SER A N 1
ATOM 601 C CA . SER A 1 79 ? 38.029 -1.287 -37.021 1.00 29.72 79 SER A CA 1
ATOM 602 C C . SER A 1 79 ? 37.266 -1.379 -38.345 1.00 29.72 79 SER A C 1
ATOM 604 O O . SER A 1 79 ? 36.357 -2.193 -38.490 1.00 29.72 79 SER A O 1
ATOM 606 N N . ASN A 1 80 ? 37.631 -0.507 -39.289 1.00 31.75 80 ASN A N 1
ATOM 607 C CA . ASN A 1 80 ? 37.102 -0.368 -40.650 1.00 31.75 80 ASN A CA 1
ATOM 608 C C . ASN A 1 80 ? 37.356 -1.608 -41.526 1.00 31.75 80 ASN A C 1
ATOM 610 O O . ASN A 1 80 ? 37.953 -1.525 -42.598 1.00 31.75 80 ASN A O 1
ATOM 614 N N . ASN A 1 81 ? 36.888 -2.767 -41.088 1.00 26.86 81 ASN A N 1
ATOM 615 C CA . ASN A 1 81 ? 36.737 -3.924 -41.933 1.00 26.86 81 ASN A CA 1
ATOM 616 C C . ASN A 1 81 ? 35.311 -4.419 -41.743 1.00 26.86 81 ASN A C 1
ATOM 618 O O . ASN A 1 81 ? 34.951 -4.941 -40.691 1.00 26.86 81 ASN A O 1
ATOM 622 N N . ALA A 1 82 ? 34.494 -4.214 -42.771 1.00 34.69 82 ALA A N 1
ATOM 623 C CA . ALA A 1 82 ? 33.231 -4.902 -42.933 1.00 34.69 82 ALA A CA 1
ATOM 624 C C . ALA A 1 82 ? 33.506 -6.415 -42.973 1.00 34.69 82 ALA A C 1
ATOM 626 O O . ALA A 1 82 ? 33.647 -7.013 -44.036 1.00 34.69 82 ALA A O 1
ATOM 627 N N . ALA A 1 83 ? 33.622 -7.038 -41.804 1.00 25.00 83 ALA A N 1
ATOM 628 C CA . ALA A 1 83 ? 33.558 -8.474 -41.669 1.00 25.00 83 ALA A CA 1
ATOM 629 C C . ALA A 1 83 ? 32.076 -8.846 -41.658 1.00 25.00 83 ALA A C 1
ATOM 631 O O . ALA A 1 83 ? 31.380 -8.757 -40.647 1.00 25.00 83 ALA A O 1
ATOM 632 N N . TYR A 1 84 ? 31.603 -9.238 -42.839 1.00 30.42 84 TYR A N 1
ATOM 633 C CA . TYR A 1 84 ? 30.536 -10.218 -42.988 1.00 30.42 84 TYR A CA 1
ATOM 634 C C . TYR A 1 84 ? 30.630 -11.248 -41.849 1.00 30.42 84 TYR A C 1
ATOM 636 O O . TYR A 1 84 ? 31.595 -12.005 -41.778 1.00 30.42 84 TYR A O 1
ATOM 644 N N . GLY A 1 85 ? 29.643 -11.248 -40.951 1.00 30.94 85 GLY A N 1
ATOM 645 C CA . GLY A 1 85 ? 29.570 -12.192 -39.835 1.00 30.94 85 GLY A CA 1
ATOM 646 C C . GLY A 1 85 ? 29.749 -11.581 -38.445 1.00 30.94 85 GLY A C 1
ATOM 647 O O . GLY A 1 85 ? 30.468 -12.146 -37.627 1.00 30.94 85 GLY A O 1
ATOM 648 N N . SER A 1 86 ? 29.062 -10.479 -38.117 1.00 29.00 86 SER A N 1
ATOM 649 C CA . SER A 1 86 ? 28.823 -10.163 -36.703 1.00 29.00 86 SER A CA 1
ATOM 650 C C . SER A 1 86 ? 27.869 -11.215 -36.138 1.00 29.00 86 SER A C 1
ATOM 652 O O . SER A 1 86 ? 26.711 -11.272 -36.557 1.00 29.00 86 SER A O 1
ATOM 654 N N . GLY A 1 87 ? 28.391 -12.053 -35.240 1.00 30.92 87 GLY A N 1
ATOM 655 C CA . GLY A 1 87 ? 27.715 -13.096 -34.468 1.00 30.92 87 GLY A CA 1
ATOM 656 C C . GLY A 1 87 ? 26.199 -13.142 -34.614 1.00 30.92 87 GLY A C 1
ATOM 657 O O . GLY A 1 87 ? 25.467 -12.455 -33.902 1.00 30.92 87 GLY A O 1
ATOM 658 N N . ALA A 1 88 ? 25.745 -14.019 -35.506 1.00 27.42 88 ALA A N 1
ATOM 659 C CA . ALA A 1 88 ? 24.422 -14.598 -35.416 1.00 27.42 88 ALA A CA 1
ATOM 660 C C 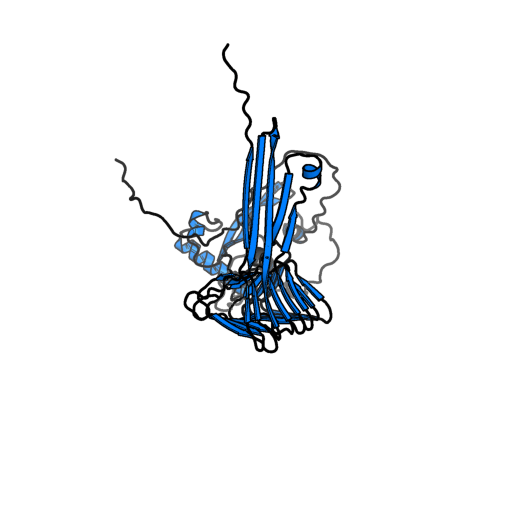. ALA A 1 88 ? 24.355 -15.417 -34.120 1.00 27.42 88 ALA A C 1
ATOM 662 O O . ALA A 1 88 ? 24.526 -16.633 -34.122 1.00 27.42 88 ALA A O 1
ATOM 663 N N . THR A 1 89 ? 24.081 -14.755 -32.998 1.00 31.36 89 THR A N 1
ATOM 664 C CA . THR A 1 89 ? 23.273 -15.406 -31.976 1.00 31.36 89 THR A CA 1
ATOM 665 C C . THR A 1 89 ? 21.881 -15.482 -32.585 1.00 31.36 89 THR A C 1
ATOM 667 O O . THR A 1 89 ? 21.171 -14.482 -32.687 1.00 31.36 89 THR A O 1
ATOM 670 N N . VAL A 1 90 ? 21.558 -16.655 -33.123 1.00 30.75 90 VAL A N 1
ATOM 671 C CA . VAL A 1 90 ? 20.261 -16.978 -33.718 1.00 30.75 90 VAL A CA 1
ATOM 672 C C . VAL A 1 90 ? 19.157 -16.514 -32.760 1.00 30.75 90 VAL A C 1
ATOM 674 O O . VAL A 1 90 ? 19.041 -17.047 -31.661 1.00 30.75 90 VAL A O 1
ATOM 677 N N . GLY A 1 91 ? 18.380 -15.499 -33.157 1.00 32.66 91 GLY A N 1
ATOM 678 C CA . GLY A 1 91 ? 17.158 -15.089 -32.453 1.00 32.66 91 GLY A CA 1
ATOM 679 C C . GLY A 1 91 ? 16.987 -13.601 -32.120 1.00 32.66 91 GLY A C 1
ATOM 680 O O . GLY A 1 91 ? 15.857 -13.203 -31.858 1.00 32.66 91 GLY A O 1
ATOM 681 N N . THR A 1 92 ? 18.024 -12.752 -32.152 1.00 37.53 92 THR A N 1
ATOM 682 C CA . THR A 1 92 ? 17.841 -11.305 -31.891 1.00 37.53 92 THR A CA 1
ATOM 683 C C . THR A 1 92 ? 17.648 -10.510 -33.189 1.00 37.53 92 THR A C 1
ATOM 685 O O . THR A 1 92 ? 18.574 -10.490 -34.005 1.00 37.53 92 THR A O 1
ATOM 688 N N . PRO A 1 93 ? 16.504 -9.830 -33.406 1.00 41.22 93 PRO A N 1
ATOM 689 C CA . PRO A 1 93 ? 16.317 -8.967 -34.569 1.00 41.22 93 PRO A CA 1
ATOM 690 C C . PRO A 1 93 ? 17.360 -7.840 -34.589 1.00 41.22 93 PRO A C 1
ATOM 692 O O . PRO A 1 93 ? 17.562 -7.130 -33.602 1.00 41.22 93 PRO A O 1
ATOM 695 N N . TYR A 1 94 ? 18.045 -7.689 -35.724 1.00 46.38 94 TYR A N 1
ATOM 696 C CA . TYR A 1 94 ? 19.061 -6.659 -35.929 1.00 46.38 94 TYR A CA 1
ATOM 697 C C . TYR A 1 94 ? 18.401 -5.276 -35.989 1.00 46.38 94 TYR A C 1
ATOM 699 O O . TYR A 1 94 ? 17.607 -5.002 -36.886 1.00 46.38 94 TYR A O 1
ATOM 707 N N . THR A 1 95 ? 18.731 -4.404 -35.034 1.00 57.81 95 THR A N 1
ATOM 708 C CA . THR A 1 95 ? 18.376 -2.978 -35.088 1.00 57.81 95 THR A CA 1
ATOM 709 C C . THR A 1 95 ? 19.594 -2.198 -35.564 1.00 57.81 95 THR A C 1
ATOM 711 O O . THR A 1 95 ? 20.660 -2.284 -34.951 1.00 57.81 95 THR A O 1
ATOM 714 N N . ASP A 1 96 ? 19.445 -1.455 -36.659 1.00 64.81 96 ASP A N 1
ATOM 715 C CA . ASP A 1 96 ? 20.493 -0.572 -37.166 1.00 64.81 96 ASP A CA 1
ATOM 716 C C . ASP A 1 96 ? 20.589 0.689 -36.291 1.00 64.81 96 ASP A C 1
ATOM 718 O O . ASP A 1 96 ? 19.680 1.519 -36.260 1.00 64.81 96 ASP A O 1
ATOM 722 N N . PHE A 1 97 ? 21.702 0.831 -35.570 1.00 68.88 97 PHE A N 1
ATOM 723 C CA . PHE A 1 97 ? 21.968 1.983 -34.704 1.00 68.88 97 PHE A CA 1
ATOM 724 C C . PHE A 1 97 ? 22.679 3.137 -35.428 1.00 68.88 97 PHE A C 1
ATOM 726 O O . PHE A 1 97 ? 22.868 4.190 -34.826 1.00 68.88 97 PHE A O 1
ATOM 733 N N . SER A 1 98 ? 23.045 2.999 -36.708 1.00 66.06 98 SER A N 1
ATOM 734 C CA . SER A 1 98 ? 23.777 4.037 -37.457 1.00 66.06 98 SER A CA 1
ATOM 735 C C . SER A 1 98 ? 23.015 5.364 -37.566 1.00 66.06 98 SER A C 1
ATOM 737 O O . SER A 1 98 ? 23.617 6.437 -37.632 1.00 66.06 98 SER A O 1
ATOM 739 N N . ARG A 1 99 ? 21.678 5.300 -37.547 1.00 71.88 99 ARG A N 1
ATOM 740 C CA . ARG A 1 99 ? 20.772 6.459 -37.578 1.00 71.88 99 ARG A CA 1
ATOM 741 C C . ARG A 1 99 ? 20.238 6.856 -36.200 1.00 71.88 99 ARG A C 1
ATOM 743 O O . ARG A 1 99 ? 19.493 7.833 -36.104 1.00 71.88 99 ARG A O 1
ATOM 750 N N . SER A 1 100 ? 20.596 6.117 -35.151 1.00 74.50 100 SER A N 1
ATOM 751 C CA . SER A 1 100 ? 20.112 6.345 -33.791 1.00 74.50 100 SER A CA 1
ATOM 752 C C . SER A 1 100 ? 20.834 7.511 -33.105 1.00 74.50 100 SER A C 1
ATOM 754 O O . SER A 1 100 ? 21.933 7.910 -33.485 1.00 74.50 100 SER A O 1
ATOM 756 N N . ILE A 1 101 ? 20.198 8.073 -32.078 1.00 74.75 101 ILE A N 1
ATOM 757 C CA . ILE A 1 101 ? 20.712 9.141 -31.213 1.00 74.75 101 ILE A CA 1
ATOM 758 C C . ILE A 1 101 ? 21.997 8.757 -30.460 1.00 74.75 101 ILE A C 1
ATOM 760 O O . ILE A 1 101 ? 22.709 9.623 -29.959 1.00 74.75 101 ILE A O 1
ATOM 764 N N . GLY A 1 102 ? 22.333 7.469 -30.421 1.00 75.94 102 GLY A N 1
ATOM 765 C CA . GLY A 1 102 ? 23.573 6.974 -29.848 1.00 75.94 102 GLY A CA 1
ATOM 766 C C . GLY A 1 102 ? 23.866 5.542 -30.270 1.00 75.94 102 GLY A C 1
ATOM 767 O O . GLY A 1 102 ? 23.144 4.942 -31.069 1.00 75.94 102 GLY A O 1
ATOM 768 N N . ASP A 1 103 ? 24.929 4.985 -29.700 1.00 76.06 103 ASP A N 1
ATOM 769 C CA . ASP A 1 103 ? 25.258 3.577 -29.879 1.00 76.06 103 ASP A CA 1
ATOM 770 C C . ASP A 1 103 ? 24.228 2.655 -29.196 1.00 76.06 103 ASP A C 1
ATOM 772 O O . ASP A 1 103 ? 23.280 3.083 -28.527 1.00 76.06 103 ASP A O 1
ATOM 776 N N . ARG A 1 104 ? 24.413 1.346 -29.366 1.00 82.44 104 ARG A N 1
ATOM 777 C CA . ARG A 1 104 ? 23.553 0.327 -28.757 1.00 82.44 104 ARG A CA 1
ATOM 778 C C . ARG A 1 104 ? 23.444 0.482 -27.236 1.00 82.44 104 ARG A C 1
ATOM 780 O O . ARG A 1 104 ? 22.349 0.387 -26.694 1.00 82.44 104 ARG A O 1
ATOM 787 N N . TYR A 1 105 ? 24.565 0.726 -26.559 1.00 76.56 105 TYR A N 1
ATOM 788 C CA . TYR A 1 105 ? 24.613 0.851 -25.102 1.00 76.56 105 TYR A CA 1
ATOM 789 C C . TYR A 1 105 ? 23.788 2.049 -24.624 1.00 76.56 105 TYR A C 1
ATOM 791 O O . TYR A 1 105 ? 23.003 1.927 -23.688 1.00 76.56 105 TYR A O 1
ATOM 799 N N . TYR A 1 106 ? 23.901 3.186 -25.308 1.00 77.75 106 TYR A N 1
ATOM 800 C CA . TYR A 1 106 ? 23.115 4.374 -25.005 1.00 77.75 106 TYR A CA 1
ATOM 801 C C . TYR A 1 106 ? 21.611 4.115 -25.121 1.00 77.75 106 TYR A C 1
ATOM 803 O O . TYR A 1 106 ? 20.855 4.434 -24.209 1.00 77.75 106 TYR A O 1
ATOM 811 N N . ASN A 1 107 ? 21.174 3.488 -26.214 1.00 78.75 107 ASN A N 1
ATOM 812 C CA . ASN A 1 107 ? 19.757 3.186 -26.427 1.00 78.75 107 ASN A CA 1
ATOM 813 C C . ASN A 1 107 ? 19.204 2.221 -25.374 1.00 78.75 107 ASN A C 1
ATOM 815 O O . ASN A 1 107 ? 18.075 2.384 -24.923 1.00 78.75 107 ASN A O 1
ATOM 819 N N . TYR A 1 108 ? 20.007 1.244 -24.957 1.00 84.75 108 TYR A N 1
ATOM 820 C CA . TYR A 1 108 ? 19.652 0.309 -23.891 1.00 84.75 108 TYR A CA 1
ATOM 821 C C . TYR A 1 108 ? 19.433 1.033 -22.563 1.00 84.75 108 TYR A C 1
ATOM 823 O O . TYR A 1 108 ? 18.403 0.839 -21.919 1.00 84.75 108 TYR A O 1
ATOM 831 N N . HIS A 1 109 ? 20.356 1.923 -22.195 1.00 83.50 109 HIS A N 1
ATOM 832 C CA . HIS A 1 109 ? 20.223 2.744 -20.995 1.00 83.50 109 HIS A CA 1
ATOM 833 C C . HIS A 1 109 ? 19.025 3.686 -21.054 1.00 83.50 109 HIS A C 1
ATOM 835 O O . HIS A 1 109 ? 18.259 3.746 -20.099 1.00 83.50 109 HIS A O 1
ATOM 841 N N . LEU A 1 110 ? 18.822 4.363 -22.184 1.00 85.19 110 LEU A N 1
ATOM 842 C CA . LEU A 1 110 ? 17.695 5.271 -22.371 1.00 85.19 110 LEU A CA 1
ATOM 843 C C . LEU A 1 110 ? 16.355 4.549 -22.176 1.00 85.19 110 LEU A C 1
ATOM 845 O O . LEU A 1 110 ? 15.460 5.056 -21.505 1.00 85.19 110 LEU A O 1
ATOM 849 N N . VAL A 1 111 ? 16.236 3.338 -22.716 1.00 86.50 111 VAL A N 1
ATOM 850 C CA . VAL A 1 111 ? 15.050 2.497 -22.540 1.00 86.50 111 VAL A CA 1
ATOM 851 C C . VAL A 1 111 ? 14.895 2.039 -21.095 1.00 86.50 111 VAL A C 1
ATOM 853 O O . VAL A 1 111 ? 13.792 2.117 -20.560 1.00 86.50 111 VAL A O 1
ATOM 856 N N . ALA A 1 112 ? 15.971 1.592 -20.445 1.00 84.81 112 ALA A N 1
ATOM 857 C CA . ALA A 1 112 ? 15.928 1.207 -19.036 1.00 84.81 112 ALA A CA 1
ATOM 858 C C . ALA A 1 112 ? 15.478 2.377 -18.141 1.00 84.81 112 ALA A C 1
ATOM 860 O O . ALA A 1 112 ? 14.671 2.179 -17.235 1.00 84.81 112 ALA A O 1
ATOM 861 N N . ASP A 1 113 ? 15.922 3.601 -18.433 1.00 87.00 113 ASP A N 1
ATOM 862 C CA . ASP A 1 113 ? 15.511 4.806 -17.710 1.00 87.00 113 ASP A CA 1
ATOM 863 C C . ASP A 1 113 ? 14.039 5.160 -17.969 1.00 87.00 113 ASP A C 1
ATOM 865 O O . ASP A 1 113 ? 13.321 5.521 -17.036 1.00 87.00 113 ASP A O 1
ATOM 869 N N . MET A 1 114 ? 13.556 5.028 -19.212 1.00 86.12 114 MET A N 1
ATOM 870 C CA . MET A 1 114 ? 12.132 5.203 -19.541 1.00 86.12 114 MET A CA 1
ATOM 871 C C . MET A 1 114 ? 11.253 4.196 -18.795 1.00 86.12 114 MET A C 1
ATOM 873 O O . MET A 1 114 ? 10.220 4.570 -18.240 1.00 86.12 114 MET A O 1
ATOM 877 N N . VAL A 1 115 ? 11.676 2.930 -18.740 1.00 88.19 115 VAL A N 1
ATOM 878 C CA . VAL A 1 115 ? 10.985 1.888 -17.973 1.00 88.19 115 VAL A CA 1
ATOM 879 C C . VAL A 1 115 ? 11.003 2.233 -16.484 1.00 88.19 115 VAL A C 1
ATOM 881 O O . VAL A 1 115 ? 9.946 2.287 -15.864 1.00 88.19 115 VAL A O 1
ATOM 884 N N . ALA A 1 116 ? 12.163 2.579 -15.922 1.00 86.75 116 ALA A N 1
ATOM 885 C CA . ALA A 1 116 ? 12.291 2.930 -14.509 1.00 86.75 116 ALA A CA 1
ATOM 886 C C . ALA A 1 116 ? 11.430 4.128 -14.103 1.00 86.75 116 ALA A C 1
ATOM 888 O O . ALA A 1 116 ? 10.824 4.106 -13.035 1.00 86.75 116 ALA A O 1
ATOM 889 N N . ARG A 1 117 ? 11.317 5.151 -14.954 1.00 85.00 117 ARG A N 1
ATOM 890 C CA . ARG A 1 117 ? 10.450 6.312 -14.701 1.00 85.00 117 ARG A CA 1
ATOM 891 C C . ARG A 1 117 ? 8.963 5.978 -14.772 1.00 85.00 117 ARG A C 1
ATOM 893 O O . ARG A 1 117 ? 8.185 6.586 -14.044 1.00 85.00 117 ARG A O 1
ATOM 900 N N . ASN A 1 118 ? 8.572 5.036 -15.627 1.00 82.56 118 ASN A N 1
ATOM 901 C CA . ASN A 1 118 ? 7.171 4.651 -15.784 1.00 82.56 118 ASN A CA 1
ATOM 902 C C . ASN A 1 118 ? 6.717 3.649 -14.719 1.00 82.56 118 ASN A C 1
ATOM 904 O O . ASN A 1 118 ? 5.601 3.767 -14.231 1.00 82.56 118 ASN A O 1
ATOM 908 N N . THR A 1 119 ? 7.565 2.682 -14.361 1.00 85.69 119 THR A N 1
ATOM 909 C CA . THR A 1 119 ? 7.157 1.530 -13.541 1.00 85.69 119 THR A CA 1
ATOM 910 C C . THR A 1 119 ? 7.809 1.503 -12.157 1.00 85.69 119 THR A C 1
ATOM 912 O O . THR A 1 119 ? 7.450 0.676 -11.318 1.00 85.69 119 THR A O 1
ATOM 915 N N . GLY A 1 120 ? 8.848 2.316 -11.939 1.00 88.06 120 GLY A N 1
ATOM 916 C CA . GLY A 1 120 ? 9.716 2.283 -10.756 1.00 88.06 120 GLY A CA 1
ATOM 917 C C . GLY A 1 120 ? 10.702 1.113 -10.716 1.00 88.06 120 GLY A C 1
ATOM 918 O O . GLY A 1 120 ? 11.399 0.934 -9.721 1.00 88.06 120 GLY A O 1
ATOM 919 N N . TYR A 1 121 ? 10.786 0.319 -11.786 1.00 90.38 121 TYR A N 1
ATOM 920 C CA . TYR A 1 121 ? 11.661 -0.849 -11.889 1.00 90.38 121 TYR A CA 1
ATOM 921 C C . TYR A 1 121 ? 12.599 -0.704 -13.079 1.00 90.38 121 TYR A C 1
ATOM 923 O O . TYR A 1 121 ? 12.214 -0.167 -14.106 1.00 90.38 121 TYR A O 1
ATOM 931 N N . ARG A 1 122 ? 13.812 -1.256 -12.993 1.00 88.50 122 ARG A N 1
ATOM 932 C CA . ARG A 1 122 ? 14.767 -1.212 -14.115 1.00 88.50 122 ARG A CA 1
ATOM 933 C C . ARG A 1 122 ? 14.242 -1.887 -15.393 1.00 88.50 122 ARG A C 1
ATOM 935 O O . ARG A 1 122 ? 14.571 -1.460 -16.494 1.00 88.50 122 ARG A O 1
ATOM 942 N N . TYR A 1 123 ? 13.461 -2.953 -15.235 1.00 90.56 123 TYR A N 1
ATOM 943 C CA . TYR A 1 123 ? 12.968 -3.775 -16.337 1.00 90.56 123 TYR A CA 1
ATOM 944 C C . TYR A 1 123 ? 11.449 -3.902 -16.298 1.00 90.56 123 TYR A C 1
ATOM 946 O O . TYR A 1 123 ? 10.843 -3.875 -15.222 1.00 90.56 123 TYR A O 1
ATOM 954 N N . LEU A 1 124 ? 10.836 -4.122 -17.458 1.00 88.19 124 LEU A N 1
ATOM 955 C CA . LEU A 1 124 ? 9.462 -4.601 -17.556 1.00 88.19 124 LEU A CA 1
ATOM 956 C C . LEU A 1 124 ? 9.384 -6.051 -17.063 1.00 88.19 124 LEU A C 1
ATOM 958 O O . LEU A 1 124 ? 10.391 -6.753 -16.922 1.00 88.19 124 LEU A O 1
ATOM 962 N N . LYS A 1 125 ? 8.175 -6.499 -16.732 1.00 86.12 125 LYS A N 1
ATOM 963 C CA . LYS A 1 125 ? 7.960 -7.843 -16.190 1.00 86.12 125 LYS A CA 1
ATOM 964 C C . LYS A 1 125 ? 8.383 -8.903 -17.211 1.00 86.12 125 LYS A C 1
ATOM 966 O O . LYS A 1 125 ? 8.032 -8.811 -18.380 1.00 86.12 125 LYS A O 1
ATOM 971 N N . GLY A 1 126 ? 9.130 -9.908 -16.754 1.00 86.31 126 GLY A N 1
ATOM 972 C CA . GLY A 1 126 ? 9.651 -10.986 -17.605 1.00 86.31 126 GLY A CA 1
ATOM 973 C C . GLY A 1 126 ? 11.018 -10.714 -18.242 1.00 86.31 126 GLY A C 1
ATOM 974 O O . GLY A 1 126 ? 11.566 -11.620 -18.863 1.00 86.31 126 GLY A O 1
ATOM 975 N N . TYR A 1 127 ? 11.596 -9.522 -18.051 1.00 88.56 127 TYR A N 1
ATOM 976 C CA . TYR A 1 127 ? 12.930 -9.184 -18.552 1.00 88.56 127 TYR A CA 1
ATOM 977 C C . TYR A 1 127 ? 13.965 -9.050 -17.431 1.00 88.56 127 TYR A C 1
ATOM 979 O O . TYR A 1 127 ? 13.652 -8.676 -16.293 1.00 88.56 127 TYR A O 1
ATOM 987 N N . HIS A 1 128 ? 15.220 -9.363 -17.764 1.00 86.94 128 HIS A N 1
ATOM 988 C CA . HIS A 1 128 ? 16.329 -9.425 -16.805 1.00 86.94 128 HIS A CA 1
ATOM 989 C C . HIS A 1 128 ? 17.628 -8.768 -17.299 1.00 86.94 128 HIS A C 1
ATOM 991 O O . HIS A 1 128 ? 18.558 -8.599 -16.509 1.00 86.94 128 HIS A O 1
ATOM 997 N N . ASP A 1 129 ? 17.693 -8.372 -18.569 1.00 88.94 129 ASP A N 1
ATOM 998 C CA . ASP A 1 129 ? 18.839 -7.699 -19.169 1.00 88.94 129 ASP A CA 1
ATOM 999 C C . ASP A 1 129 ? 18.390 -6.700 -20.241 1.00 88.94 129 ASP A C 1
ATOM 1001 O O . ASP A 1 129 ? 17.319 -6.835 -20.839 1.00 88.94 129 ASP A O 1
ATOM 1005 N N . ASP A 1 130 ? 19.220 -5.684 -20.481 1.00 86.38 130 ASP A N 1
ATOM 1006 C CA . ASP A 1 130 ? 18.858 -4.586 -21.374 1.00 86.38 130 ASP A CA 1
ATOM 1007 C C . ASP A 1 130 ? 18.729 -5.045 -22.842 1.00 86.38 130 ASP A C 1
ATOM 1009 O O . ASP A 1 130 ? 17.892 -4.527 -23.582 1.00 86.38 130 ASP A O 1
ATOM 1013 N N . ALA A 1 131 ? 19.530 -6.027 -23.274 1.00 85.69 131 ALA A N 1
ATOM 1014 C CA . ALA A 1 131 ? 19.582 -6.454 -24.669 1.00 85.69 131 ALA A CA 1
ATOM 1015 C C . ALA A 1 131 ? 18.340 -7.259 -25.073 1.00 85.69 131 ALA A C 1
ATOM 1017 O O . ALA A 1 131 ? 17.751 -6.984 -26.121 1.00 85.69 131 ALA A O 1
ATOM 1018 N N . SER A 1 132 ? 17.928 -8.226 -24.250 1.00 89.38 132 SER A N 1
ATOM 1019 C CA . SER A 1 132 ? 16.726 -9.027 -24.494 1.00 89.38 132 SER A CA 1
ATOM 1020 C C . SER A 1 132 ? 15.461 -8.173 -24.436 1.00 89.38 132 SER A C 1
ATOM 1022 O O . SER A 1 132 ? 14.617 -8.280 -25.327 1.00 89.38 132 SER A O 1
ATOM 1024 N N . GLN A 1 133 ? 15.367 -7.264 -23.457 1.00 91.12 133 GLN A N 1
ATOM 1025 C CA . GLN A 1 133 ? 14.258 -6.319 -23.344 1.00 91.12 133 GLN A CA 1
ATOM 1026 C C . GLN A 1 133 ? 14.172 -5.421 -24.574 1.00 91.12 133 GLN A C 1
ATOM 1028 O O . GLN A 1 133 ? 13.115 -5.315 -25.192 1.00 91.12 133 GLN A O 1
ATOM 1033 N N . PHE A 1 134 ? 15.285 -4.795 -24.963 1.00 89.94 134 PHE A N 1
ATOM 1034 C CA . PHE A 1 134 ? 15.303 -3.914 -26.125 1.00 89.94 134 PHE A CA 1
ATOM 1035 C C . PHE A 1 134 ? 14.902 -4.660 -27.402 1.00 89.94 134 PHE A C 1
ATOM 1037 O O . PHE A 1 134 ? 14.071 -4.169 -28.168 1.00 89.94 134 PHE A O 1
ATOM 1044 N N . ALA A 1 135 ? 15.458 -5.855 -27.625 1.00 89.00 135 ALA A N 1
ATOM 1045 C CA . ALA A 1 135 ? 15.163 -6.665 -28.802 1.00 89.00 135 ALA A CA 1
ATOM 1046 C C . ALA A 1 135 ? 13.682 -7.068 -28.867 1.00 89.00 135 ALA A C 1
ATOM 1048 O O . ALA A 1 135 ? 13.057 -6.918 -29.917 1.00 89.00 135 ALA A O 1
ATOM 1049 N N . ALA A 1 136 ? 13.108 -7.525 -27.752 1.00 91.88 136 ALA A N 1
ATOM 1050 C CA . ALA A 1 136 ? 11.708 -7.933 -27.685 1.00 91.88 136 ALA A CA 1
ATOM 1051 C C . ALA A 1 136 ? 10.747 -6.751 -27.881 1.00 91.88 136 ALA A C 1
ATOM 1053 O O . ALA A 1 136 ? 9.828 -6.833 -28.695 1.00 91.88 136 ALA A O 1
ATOM 1054 N N . LEU A 1 137 ? 10.996 -5.623 -27.209 1.00 90.81 137 LEU A N 1
ATOM 1055 C CA . LEU A 1 137 ? 10.173 -4.419 -27.344 1.00 90.81 137 LEU A CA 1
ATOM 1056 C C . LEU A 1 137 ? 10.257 -3.815 -28.751 1.00 90.81 137 LEU A C 1
ATOM 1058 O O . LEU A 1 137 ? 9.252 -3.336 -29.278 1.00 90.81 137 LEU A O 1
ATOM 1062 N N . THR A 1 138 ? 11.430 -3.865 -29.385 1.00 91.31 138 THR A N 1
ATOM 1063 C CA . THR A 1 138 ? 11.608 -3.411 -30.773 1.00 91.31 138 THR A CA 1
ATOM 1064 C C . THR A 1 138 ? 10.909 -4.348 -31.758 1.00 91.31 138 THR A C 1
ATOM 1066 O O . THR A 1 138 ? 10.273 -3.886 -32.703 1.00 91.31 138 THR A O 1
ATOM 1069 N N . ALA A 1 139 ? 10.969 -5.666 -31.534 1.00 91.12 139 ALA A N 1
ATOM 1070 C CA . ALA A 1 139 ? 10.245 -6.646 -32.343 1.00 91.12 139 ALA A CA 1
ATOM 1071 C C . ALA A 1 139 ? 8.725 -6.439 -32.259 1.00 91.12 139 ALA A C 1
ATOM 1073 O O . ALA A 1 139 ? 8.052 -6.406 -33.291 1.00 91.12 139 ALA A O 1
ATOM 1074 N N . ALA A 1 140 ? 8.200 -6.230 -31.046 1.00 89.00 140 ALA A N 1
ATOM 1075 C CA . ALA A 1 140 ? 6.798 -5.892 -30.816 1.00 89.00 140 ALA A CA 1
ATOM 1076 C C . ALA A 1 140 ? 6.406 -4.601 -31.554 1.00 89.00 140 ALA A C 1
ATOM 1078 O O . ALA A 1 140 ? 5.387 -4.561 -32.244 1.00 89.00 140 ALA A O 1
ATOM 1079 N N . GLY A 1 141 ? 7.269 -3.584 -31.494 1.00 88.88 141 GLY A N 1
ATOM 1080 C CA . GLY A 1 141 ? 7.090 -2.316 -32.192 1.00 88.88 141 GLY A CA 1
ATOM 1081 C C . GLY A 1 141 ? 7.046 -2.458 -33.711 1.00 88.88 141 GLY A C 1
ATOM 1082 O O . GLY A 1 141 ? 6.154 -1.917 -34.363 1.00 88.88 141 GLY A O 1
ATOM 1083 N N . ASN A 1 142 ? 7.968 -3.227 -34.288 1.00 90.06 142 ASN A N 1
ATOM 1084 C CA . ASN A 1 142 ? 7.993 -3.495 -35.725 1.00 90.06 142 ASN A CA 1
ATOM 1085 C C . ASN A 1 142 ? 6.747 -4.266 -36.176 1.00 90.06 142 ASN A C 1
ATOM 1087 O O . ASN A 1 142 ? 6.118 -3.871 -37.154 1.00 90.06 142 ASN A O 1
ATOM 1091 N N . SER A 1 143 ? 6.328 -5.285 -35.418 1.00 90.25 143 SER A N 1
ATOM 1092 C CA . SER A 1 143 ? 5.099 -6.029 -35.713 1.00 90.25 143 SER A CA 1
ATOM 1093 C C . SER A 1 143 ? 3.858 -5.131 -35.682 1.00 90.25 143 SER A C 1
ATOM 1095 O O . SER A 1 143 ? 2.995 -5.218 -36.559 1.00 90.25 143 SER A O 1
ATOM 1097 N N . PHE A 1 144 ? 3.779 -4.221 -34.705 1.00 86.81 144 PHE A N 1
ATOM 1098 C CA . PHE A 1 144 ? 2.704 -3.236 -34.631 1.00 86.81 144 PHE A CA 1
ATOM 1099 C C . PHE A 1 144 ? 2.726 -2.299 -35.845 1.00 86.81 144 PHE A C 1
ATOM 1101 O O . PHE A 1 144 ? 1.698 -2.076 -36.485 1.00 86.81 144 PHE A O 1
ATOM 1108 N N . ARG A 1 145 ? 3.905 -1.788 -36.215 1.00 87.56 145 ARG A N 1
ATOM 1109 C CA . ARG A 1 145 ? 4.060 -0.899 -37.372 1.00 87.56 145 ARG A CA 1
ATOM 1110 C C . ARG A 1 145 ? 3.664 -1.568 -38.684 1.00 87.56 145 ARG A C 1
ATOM 1112 O O . ARG A 1 145 ? 3.000 -0.924 -39.489 1.00 87.56 145 ARG A O 1
ATOM 1119 N N . GLU A 1 146 ? 4.022 -2.832 -38.889 1.00 88.56 146 GLU A N 1
ATOM 1120 C CA . GLU A 1 146 ? 3.616 -3.606 -40.070 1.00 88.56 146 GLU A CA 1
ATOM 1121 C C . GLU A 1 146 ? 2.097 -3.780 -40.131 1.00 88.56 146 GLU A C 1
ATOM 1123 O O . GLU A 1 146 ? 1.481 -3.525 -41.166 1.00 88.56 146 GLU A O 1
ATOM 1128 N N . ARG A 1 147 ? 1.476 -4.139 -39.001 1.00 88.44 147 ARG A N 1
ATOM 1129 C CA . ARG A 1 147 ? 0.028 -4.355 -38.908 1.00 88.44 147 ARG A CA 1
ATOM 1130 C C . ARG A 1 147 ? -0.783 -3.091 -39.187 1.00 88.44 147 ARG A C 1
ATOM 1132 O O . ARG A 1 147 ? -1.802 -3.164 -39.867 1.00 88.44 147 ARG A O 1
ATOM 1139 N N . TYR A 1 148 ? -0.338 -1.951 -38.663 1.00 85.25 148 TYR A N 1
ATOM 1140 C CA . TYR A 1 148 ? -1.037 -0.665 -38.778 1.00 85.25 148 TYR A CA 1
ATOM 1141 C C . TYR A 1 148 ? -0.462 0.250 -39.871 1.00 85.25 148 TYR A C 1
ATOM 1143 O O . TYR A 1 148 ? -0.838 1.418 -39.945 1.00 85.25 148 TYR A O 1
ATOM 1151 N N . GLN A 1 149 ? 0.439 -0.270 -40.714 1.00 88.50 149 GLN A N 1
ATOM 1152 C CA . GLN A 1 149 ? 1.071 0.444 -41.833 1.00 88.50 149 GLN A CA 1
ATOM 1153 C C . GLN A 1 149 ? 1.725 1.781 -41.429 1.00 88.50 149 GLN A C 1
ATOM 1155 O O . GLN A 1 149 ? 1.633 2.787 -42.131 1.00 88.50 149 GLN A O 1
ATOM 1160 N N . ILE A 1 150 ? 2.411 1.796 -40.284 1.00 84.56 150 ILE A N 1
ATOM 1161 C CA . ILE A 1 150 ? 3.062 2.993 -39.736 1.00 84.56 150 ILE A CA 1
ATOM 1162 C C . ILE A 1 150 ? 4.486 3.118 -40.291 1.00 84.56 150 ILE A C 1
ATOM 1164 O O . ILE A 1 150 ? 5.348 2.247 -40.093 1.00 84.56 150 ILE A O 1
ATOM 1168 N N . ALA A 1 151 ? 4.751 4.240 -40.962 1.00 82.88 151 ALA A N 1
ATOM 1169 C CA . ALA A 1 151 ? 6.042 4.523 -41.578 1.00 82.88 151 ALA A CA 1
ATOM 1170 C C . ALA A 1 151 ? 7.205 4.534 -40.554 1.00 82.88 151 ALA A C 1
ATOM 1172 O O . ALA A 1 151 ? 7.003 4.855 -39.379 1.00 82.88 151 ALA A O 1
ATOM 1173 N N . PRO A 1 152 ? 8.437 4.167 -40.965 1.00 83.62 152 PRO A N 1
ATOM 1174 C CA . PRO A 1 152 ? 9.616 4.268 -40.101 1.00 83.62 152 PRO A CA 1
ATOM 1175 C C . PRO A 1 152 ? 9.854 5.691 -39.614 1.00 83.62 152 PRO A C 1
ATOM 1177 O O . PRO A 1 152 ? 9.670 6.632 -40.376 1.00 83.62 152 PRO A O 1
ATOM 1180 N N . GLY A 1 153 ? 10.272 5.839 -38.354 1.00 79.06 153 GLY A N 1
ATOM 1181 C CA . GLY A 1 153 ? 10.540 7.149 -37.760 1.00 79.06 153 GLY A CA 1
ATOM 1182 C C . GLY A 1 153 ? 9.297 7.894 -37.258 1.00 79.06 153 GLY A C 1
ATOM 1183 O O . GLY A 1 153 ? 9.445 8.958 -36.666 1.00 79.06 153 GLY A O 1
ATOM 1184 N N . VAL A 1 154 ? 8.085 7.357 -37.434 1.00 81.69 154 VAL A N 1
ATOM 1185 C CA . VAL A 1 154 ? 6.837 8.024 -37.022 1.00 81.69 154 VAL A CA 1
ATOM 1186 C C . VAL A 1 154 ? 6.378 7.536 -35.644 1.00 81.69 154 VAL A C 1
ATOM 1188 O O . VAL A 1 154 ? 6.355 6.333 -35.374 1.00 81.69 154 VAL A O 1
ATOM 1191 N N . SER A 1 155 ? 6.019 8.473 -34.763 1.00 81.12 155 SER A N 1
ATOM 1192 C CA . SER A 1 155 ? 5.410 8.182 -33.460 1.00 81.12 155 SER A CA 1
ATOM 1193 C C . SER A 1 155 ? 3.932 7.803 -33.594 1.00 81.12 155 SER A C 1
ATOM 1195 O O . SER A 1 155 ? 3.285 8.087 -34.601 1.00 81.12 155 SER A O 1
ATOM 1197 N N . LEU A 1 156 ? 3.373 7.158 -32.568 1.00 77.38 156 LEU A N 1
ATOM 1198 C CA . LEU A 1 156 ? 1.945 6.854 -32.550 1.00 77.38 156 LEU A CA 1
ATOM 1199 C C . LEU A 1 156 ? 1.118 8.102 -32.252 1.00 77.38 156 LEU A C 1
ATOM 1201 O O . LEU A 1 156 ? 1.431 8.882 -31.352 1.00 77.38 156 LEU A O 1
ATOM 1205 N N . THR A 1 157 ? -0.004 8.226 -32.952 1.00 76.44 157 THR A N 1
ATOM 1206 C CA . THR A 1 157 ? -1.103 9.099 -32.529 1.00 76.44 157 THR A CA 1
ATOM 1207 C C . THR A 1 157 ? -1.820 8.519 -31.306 1.00 76.44 157 THR A C 1
ATOM 1209 O O . THR A 1 157 ? -1.755 7.315 -31.044 1.00 76.44 157 THR A O 1
ATOM 1212 N N . ALA A 1 158 ? -2.567 9.357 -30.580 1.00 70.75 158 ALA A N 1
ATOM 1213 C CA . ALA A 1 158 ? -3.364 8.910 -29.435 1.00 70.75 158 ALA A CA 1
ATOM 1214 C C . ALA A 1 158 ? -4.364 7.801 -29.812 1.00 70.75 158 ALA A C 1
ATOM 1216 O O . ALA A 1 158 ? -4.553 6.857 -29.051 1.00 70.75 158 ALA A O 1
ATOM 1217 N N . GLU A 1 159 ? -4.962 7.877 -31.003 1.00 70.62 159 GLU A N 1
ATOM 1218 C CA . GLU A 1 159 ? -5.902 6.860 -31.479 1.00 70.62 159 GLU A CA 1
ATOM 1219 C C . GLU A 1 159 ? -5.212 5.535 -31.808 1.00 70.62 159 GLU A C 1
ATOM 1221 O O . GLU A 1 159 ? -5.701 4.476 -31.429 1.00 70.62 159 GLU A O 1
ATOM 1226 N N . GLN A 1 160 ? -4.023 5.570 -32.414 1.00 74.25 160 GLN A N 1
ATOM 1227 C CA . GLN A 1 160 ? -3.229 4.357 -32.631 1.00 74.25 160 GLN A CA 1
ATOM 1228 C C . GLN A 1 160 ? -2.750 3.744 -31.311 1.00 74.25 160 GLN A C 1
ATOM 1230 O O . GLN A 1 160 ? -2.737 2.524 -31.173 1.00 74.25 160 GLN A O 1
ATOM 1235 N N . ALA A 1 161 ? -2.413 4.567 -30.315 1.00 75.56 161 ALA A N 1
ATOM 1236 C CA . ALA A 1 161 ? -2.006 4.087 -28.997 1.00 75.56 161 ALA A CA 1
ATOM 1237 C C . ALA A 1 161 ? -3.127 3.322 -28.262 1.00 75.56 161 ALA A C 1
ATOM 1239 O O . ALA A 1 161 ? -2.835 2.447 -27.451 1.00 75.56 161 ALA A O 1
ATOM 1240 N N . LYS A 1 162 ? -4.408 3.569 -28.574 1.00 73.50 162 LYS A N 1
ATOM 1241 C CA . LYS A 1 162 ? -5.526 2.781 -28.014 1.00 73.50 162 LYS A CA 1
ATOM 1242 C C . LYS A 1 162 ? -5.529 1.323 -28.478 1.00 73.50 162 LYS A C 1
ATOM 1244 O O . LYS A 1 162 ? -6.144 0.484 -27.829 1.00 73.50 162 LYS A O 1
ATOM 1249 N N . HIS A 1 163 ? -4.849 1.019 -29.581 1.00 77.88 163 HIS A N 1
ATOM 1250 C CA . HIS A 1 163 ? -4.758 -0.330 -30.133 1.00 77.88 163 HIS A CA 1
ATOM 1251 C C . HIS A 1 163 ? -3.569 -1.142 -29.596 1.00 77.88 163 HIS A C 1
ATOM 1253 O O . HIS A 1 163 ? -3.349 -2.262 -30.059 1.00 77.88 163 HIS A O 1
ATOM 1259 N N . LEU A 1 164 ? -2.796 -0.600 -28.648 1.00 79.00 164 LEU A N 1
ATOM 1260 C CA . LEU A 1 164 ? -1.663 -1.296 -28.038 1.00 79.00 164 LEU A CA 1
ATOM 1261 C C . LEU A 1 164 ? -2.131 -2.538 -27.279 1.00 79.00 164 LEU A C 1
ATOM 1263 O O . LEU A 1 164 ? -2.886 -2.437 -26.318 1.00 79.00 164 LEU A O 1
ATOM 1267 N N . ASP A 1 165 ? -1.649 -3.714 -27.657 1.00 80.31 165 ASP A N 1
ATOM 1268 C CA . ASP A 1 165 ? -1.961 -4.989 -27.002 1.00 80.31 165 ASP A CA 1
ATOM 1269 C C . ASP A 1 165 ? -0.812 -5.513 -26.121 1.00 80.31 165 ASP A C 1
ATOM 1271 O O . ASP A 1 165 ? -1.055 -6.277 -25.180 1.00 80.31 165 ASP A O 1
ATOM 1275 N N . GLN A 1 166 ? 0.411 -5.036 -26.353 1.00 82.88 166 GLN A N 1
ATOM 1276 C CA . GLN A 1 166 ? 1.624 -5.354 -25.600 1.00 82.88 166 GLN A CA 1
ATOM 1277 C C . GLN A 1 166 ? 2.563 -4.143 -25.499 1.00 82.88 166 GLN A C 1
ATOM 1279 O O . GLN A 1 166 ? 2.429 -3.176 -26.251 1.00 82.88 166 GLN A O 1
ATOM 1284 N N . ASP A 1 167 ? 3.515 -4.208 -24.570 1.00 86.19 167 ASP A N 1
ATOM 1285 C CA . ASP A 1 167 ? 4.531 -3.168 -24.411 1.00 86.19 167 ASP A CA 1
ATOM 1286 C C . ASP A 1 167 ? 5.533 -3.224 -25.570 1.00 86.19 167 ASP A C 1
ATOM 1288 O O . ASP A 1 167 ? 5.909 -4.304 -26.036 1.00 86.19 167 ASP A O 1
ATOM 1292 N N . MET A 1 168 ? 5.980 -2.062 -26.048 1.00 89.25 168 MET A N 1
ATOM 1293 C CA . MET A 1 168 ? 6.863 -1.983 -27.209 1.00 89.25 168 MET A CA 1
ATOM 1294 C C . MET A 1 168 ? 7.663 -0.684 -27.283 1.00 89.25 168 MET A C 1
ATOM 1296 O O . MET A 1 168 ? 7.378 0.294 -26.591 1.00 89.25 168 MET A O 1
ATOM 1300 N N . ILE A 1 169 ? 8.647 -0.661 -28.181 1.00 89.56 169 ILE A N 1
ATOM 1301 C CA . ILE A 1 169 ? 9.420 0.534 -28.522 1.00 89.56 169 ILE A CA 1
ATOM 1302 C C . ILE A 1 169 ? 9.321 0.798 -30.014 1.00 89.56 169 ILE A C 1
ATOM 1304 O O . ILE A 1 169 ? 9.491 -0.113 -30.823 1.00 89.56 169 ILE A O 1
ATOM 1308 N N . LEU A 1 170 ? 9.121 2.066 -30.375 1.00 85.81 170 LEU A N 1
ATOM 1309 C CA . LEU A 1 170 ? 9.309 2.542 -31.743 1.00 85.81 170 LEU A CA 1
ATOM 1310 C C . LEU A 1 170 ? 10.528 3.457 -31.815 1.00 85.81 170 LEU A C 1
ATOM 1312 O O . LEU A 1 170 ? 10.677 4.355 -30.994 1.00 85.81 170 LEU A O 1
ATOM 1316 N N . MET A 1 171 ? 11.366 3.262 -32.830 1.00 83.81 171 MET A N 1
ATOM 1317 C CA . MET A 1 171 ? 12.424 4.211 -33.173 1.00 83.81 171 MET A CA 1
ATOM 1318 C C . MET A 1 171 ? 11.802 5.371 -33.961 1.00 83.81 171 MET A C 1
ATOM 1320 O O . MET A 1 171 ? 11.357 5.176 -35.095 1.00 83.81 171 MET A O 1
ATOM 1324 N N . VAL A 1 172 ? 11.742 6.556 -33.351 1.00 84.88 172 VAL A N 1
ATOM 1325 C CA . VAL A 1 172 ? 11.096 7.754 -33.911 1.00 84.88 172 VAL A CA 1
ATOM 1326 C C . VAL A 1 172 ? 12.133 8.798 -34.308 1.00 84.88 172 VAL A C 1
ATOM 1328 O O . VAL A 1 172 ? 13.102 9.019 -33.585 1.00 84.88 172 VAL A O 1
ATOM 1331 N N . ASP A 1 173 ? 11.946 9.446 -35.453 1.00 83.88 173 ASP A N 1
ATOM 1332 C CA . ASP A 1 173 ? 12.830 10.511 -35.915 1.00 83.88 173 ASP A CA 1
ATOM 1333 C C . ASP A 1 173 ? 12.573 11.778 -35.080 1.00 83.88 173 ASP A C 1
ATOM 1335 O O . ASP A 1 173 ? 11.450 12.277 -34.983 1.00 83.88 173 ASP A O 1
ATOM 1339 N N . ARG A 1 174 ? 13.628 12.309 -34.458 1.00 80.00 174 ARG A N 1
ATOM 1340 C CA . ARG A 1 174 ? 13.627 13.576 -33.717 1.00 80.00 174 ARG A CA 1
ATOM 1341 C C . ARG A 1 174 ? 14.716 14.485 -34.276 1.00 80.00 174 ARG A C 1
ATOM 1343 O O . ARG A 1 174 ? 15.832 14.035 -34.539 1.00 80.00 174 ARG A O 1
ATOM 1350 N N . THR A 1 175 ? 14.391 15.763 -34.458 1.00 81.25 175 THR A N 1
ATOM 1351 C CA . THR A 1 175 ? 15.334 16.787 -34.926 1.00 81.25 175 THR A CA 1
ATOM 1352 C C . THR A 1 175 ? 15.863 17.579 -33.740 1.00 81.25 175 THR A C 1
ATOM 1354 O O . THR A 1 175 ? 15.093 18.151 -32.974 1.00 81.25 175 THR A O 1
ATOM 1357 N N . PHE A 1 176 ? 17.184 17.620 -33.610 1.00 75.69 176 PHE A N 1
ATOM 1358 C CA . PHE A 1 176 ? 17.902 18.319 -32.555 1.00 75.69 176 PHE A CA 1
ATOM 1359 C C . PHE A 1 176 ? 18.639 19.522 -33.137 1.00 75.69 176 PHE A C 1
ATOM 1361 O O . PHE A 1 176 ? 19.274 19.404 -34.185 1.00 75.69 176 PHE A O 1
ATOM 1368 N N . THR A 1 177 ? 18.589 20.657 -32.442 1.00 79.12 177 THR A N 1
ATOM 1369 C CA . THR A 1 177 ? 19.401 21.837 -32.765 1.00 79.12 177 THR A CA 1
ATOM 1370 C C . THR A 1 177 ? 20.685 21.790 -31.943 1.00 79.12 177 THR A C 1
ATOM 1372 O O . THR A 1 177 ? 20.643 21.779 -30.714 1.00 79.12 177 THR A O 1
ATOM 1375 N N . LEU A 1 178 ? 21.824 21.727 -32.622 1.00 75.38 178 LEU A N 1
ATOM 1376 C CA . LEU A 1 178 ? 23.155 21.741 -32.024 1.00 75.38 178 LEU A CA 1
ATOM 1377 C C . LEU A 1 178 ? 23.536 23.164 -31.549 1.00 75.38 178 LEU A C 1
ATOM 1379 O O . LEU A 1 178 ? 22.909 24.138 -31.971 1.00 75.38 178 LEU A O 1
ATOM 1383 N N . PRO A 1 179 ? 24.566 23.324 -30.689 1.00 66.44 179 PRO A N 1
ATOM 1384 C CA . PRO A 1 179 ? 24.992 24.635 -30.176 1.00 66.44 179 PRO A CA 1
ATOM 1385 C C . PRO A 1 179 ? 25.403 25.648 -31.250 1.00 66.44 179 PRO A C 1
ATOM 1387 O O . PRO A 1 179 ? 25.370 26.849 -31.010 1.00 66.44 179 PRO A O 1
ATOM 1390 N N . ASP A 1 180 ? 25.806 25.167 -32.424 1.00 71.31 180 ASP A N 1
ATOM 1391 C CA . ASP A 1 180 ? 26.139 25.966 -33.608 1.00 71.31 180 ASP A CA 1
ATOM 1392 C C . ASP A 1 180 ? 24.917 26.356 -34.454 1.00 71.31 180 ASP A C 1
ATOM 1394 O O . ASP A 1 180 ? 25.069 26.979 -35.502 1.00 71.31 180 ASP A O 1
ATOM 1398 N N . GLY A 1 181 ? 23.708 25.987 -34.024 1.00 75.38 181 GLY A N 1
ATOM 1399 C CA . GLY A 1 181 ? 22.461 26.225 -34.745 1.00 75.38 181 GLY A CA 1
ATOM 1400 C C . GLY A 1 181 ? 22.152 25.191 -35.830 1.00 75.38 181 GLY A C 1
ATOM 1401 O O . GLY A 1 181 ? 21.086 25.264 -36.446 1.00 75.38 181 GLY A O 1
ATOM 1402 N N . ARG A 1 182 ? 23.027 24.206 -36.071 1.00 80.56 182 ARG A N 1
ATOM 1403 C CA . ARG A 1 182 ? 22.780 23.156 -37.065 1.00 80.56 182 ARG A CA 1
ATOM 1404 C C . ARG A 1 182 ? 21.705 22.191 -36.579 1.00 80.56 182 ARG A C 1
ATOM 1406 O O . ARG A 1 182 ? 21.706 21.767 -35.427 1.00 80.56 182 ARG A O 1
ATOM 1413 N N . GLN A 1 183 ? 20.817 21.784 -37.481 1.00 78.94 183 GLN A N 1
ATOM 1414 C CA . GLN A 1 183 ? 19.808 20.769 -37.191 1.00 78.94 183 GLN A CA 1
ATOM 1415 C C . GLN A 1 183 ? 20.279 19.379 -37.609 1.00 78.94 183 GLN A C 1
ATOM 1417 O O . GLN A 1 183 ? 20.840 19.190 -38.690 1.00 78.94 183 GLN A O 1
ATOM 1422 N N . VAL A 1 184 ? 20.034 18.393 -36.750 1.00 77.12 184 VAL A N 1
ATOM 1423 C CA . VAL A 1 184 ? 20.376 16.993 -36.992 1.00 77.12 184 VAL A CA 1
ATOM 1424 C C . VAL A 1 184 ? 19.197 16.109 -36.610 1.00 77.12 184 VAL A C 1
ATOM 1426 O O . VAL A 1 184 ? 18.729 16.151 -35.477 1.00 77.12 184 VAL A O 1
ATOM 1429 N N . THR A 1 185 ? 18.745 15.268 -37.539 1.00 79.88 185 THR A N 1
ATOM 1430 C CA . THR A 1 185 ? 17.699 14.272 -37.275 1.00 79.88 185 THR A CA 1
ATOM 1431 C C . THR A 1 185 ? 18.318 12.933 -36.876 1.00 79.88 185 THR A C 1
ATOM 1433 O O . THR A 1 185 ? 19.251 12.446 -37.529 1.00 79.88 185 THR A O 1
ATOM 1436 N N . ARG A 1 186 ? 17.815 12.337 -35.792 1.00 81.94 186 ARG A N 1
ATOM 1437 C CA . ARG A 1 186 ? 18.229 11.027 -35.270 1.00 81.94 186 ARG A CA 1
ATOM 1438 C C . ARG A 1 186 ? 17.028 10.221 -34.800 1.00 81.94 186 ARG A C 1
ATOM 1440 O O . ARG A 1 186 ? 16.041 10.791 -34.348 1.00 81.94 186 ARG A O 1
ATOM 1447 N N . GLN A 1 187 ? 17.152 8.900 -34.863 1.00 81.50 187 GLN A N 1
ATOM 1448 C CA . GLN A 1 187 ? 16.165 7.984 -34.308 1.00 81.50 187 GLN A CA 1
ATOM 1449 C C . GLN A 1 187 ? 16.339 7.836 -32.799 1.00 81.50 187 GLN A C 1
ATOM 1451 O O . GLN A 1 187 ? 17.430 7.543 -32.316 1.00 81.50 187 GLN A O 1
ATOM 1456 N N . VAL A 1 188 ? 15.251 8.004 -32.061 1.00 82.44 188 VAL A N 1
ATOM 1457 C CA . VAL A 1 188 ? 15.198 7.879 -30.604 1.00 82.44 188 VAL A CA 1
ATOM 1458 C C . VAL A 1 188 ? 14.203 6.771 -30.260 1.00 82.44 188 VAL A C 1
ATOM 1460 O O . VAL A 1 188 ? 13.122 6.741 -30.849 1.00 82.44 188 VAL A O 1
ATOM 1463 N N . PRO A 1 189 ? 14.521 5.849 -29.339 1.00 84.50 189 PRO A N 1
ATOM 1464 C CA . PRO A 1 189 ? 13.548 4.880 -28.865 1.00 84.50 189 PRO A CA 1
ATOM 1465 C C . PRO A 1 189 ? 12.454 5.606 -28.083 1.00 84.50 189 PRO A C 1
ATOM 1467 O O . PRO A 1 189 ? 12.738 6.384 -27.178 1.00 84.50 189 PRO A O 1
ATOM 1470 N N . GLN A 1 190 ? 11.198 5.342 -28.419 1.00 86.50 190 GLN A N 1
ATOM 1471 C CA . GLN A 1 190 ? 10.039 5.807 -27.671 1.00 86.50 190 GLN A CA 1
ATOM 1472 C C . GLN A 1 190 ? 9.292 4.598 -27.114 1.00 86.50 190 GLN A C 1
ATOM 1474 O O . GLN A 1 190 ? 8.832 3.746 -27.877 1.00 86.50 190 GLN A O 1
ATOM 1479 N N . LEU A 1 191 ? 9.205 4.524 -25.783 1.00 86.50 191 LEU A N 1
ATOM 1480 C CA . LEU A 1 191 ? 8.545 3.444 -25.053 1.00 86.50 191 LEU A CA 1
ATOM 1481 C C . LEU A 1 191 ? 7.029 3.662 -25.000 1.00 86.50 191 LEU A C 1
ATOM 1483 O O . LEU A 1 191 ? 6.555 4.709 -24.559 1.00 86.50 191 LEU A O 1
ATOM 1487 N N . TYR A 1 192 ? 6.283 2.627 -25.370 1.00 85.50 192 TYR A N 1
ATOM 1488 C CA . TYR A 1 192 ? 4.842 2.520 -25.183 1.00 85.50 192 TYR A CA 1
ATOM 1489 C C . TYR A 1 192 ? 4.589 1.315 -24.280 1.00 85.50 192 TYR A C 1
ATOM 1491 O O . TYR A 1 192 ? 4.710 0.175 -24.722 1.00 85.50 192 TYR A O 1
ATOM 1499 N N . ALA A 1 193 ? 4.290 1.568 -23.009 1.00 82.12 193 ALA A N 1
ATOM 1500 C CA . ALA A 1 193 ? 4.052 0.529 -22.013 1.00 82.12 193 ALA A CA 1
ATOM 1501 C C . ALA A 1 193 ? 2.810 0.857 -21.183 1.00 82.12 193 ALA A C 1
ATOM 1503 O O . ALA A 1 193 ? 2.489 2.032 -20.976 1.00 82.12 193 ALA A O 1
ATOM 1504 N N . ARG A 1 194 ? 2.109 -0.179 -20.721 1.00 74.19 194 ARG A N 1
ATOM 1505 C CA . ARG A 1 194 ? 0.957 -0.032 -19.821 1.00 74.19 194 ARG A CA 1
ATOM 1506 C C . ARG A 1 194 ? 1.398 -0.056 -18.368 1.00 74.19 194 ARG A C 1
ATOM 1508 O O . ARG A 1 194 ? 2.091 -0.986 -17.971 1.00 74.19 194 ARG A O 1
ATOM 1515 N N . ILE A 1 195 ? 0.880 0.886 -17.581 1.00 73.81 195 ILE A N 1
ATOM 1516 C CA . ILE A 1 195 ? 1.057 0.853 -16.132 1.00 73.81 195 ILE A CA 1
ATOM 1517 C C . ILE A 1 195 ? 0.276 -0.327 -15.559 1.00 73.81 195 ILE A C 1
ATOM 1519 O O . ILE A 1 195 ? -0.933 -0.444 -15.779 1.00 73.81 195 ILE A O 1
ATOM 1523 N N . GLN A 1 196 ? 0.968 -1.201 -14.836 1.00 81.81 196 GLN A N 1
ATOM 1524 C CA . GLN A 1 196 ? 0.358 -2.356 -14.180 1.00 81.81 196 GLN A CA 1
ATOM 1525 C C . GLN A 1 196 ? 0.039 -2.054 -12.707 1.00 81.81 196 GLN A C 1
ATOM 1527 O O . GLN A 1 196 ? 0.733 -1.258 -12.075 1.00 81.81 196 GLN A O 1
ATOM 1532 N N . PRO A 1 197 ? -0.977 -2.702 -12.104 1.00 83.00 197 PRO A N 1
ATOM 1533 C CA . PRO A 1 197 ? -1.324 -2.471 -10.699 1.00 83.00 197 PRO A CA 1
ATOM 1534 C C . PRO A 1 197 ? -0.228 -2.857 -9.686 1.00 83.00 197 PRO A C 1
ATOM 1536 O O . PRO A 1 197 ? -0.328 -2.475 -8.520 1.00 83.00 197 PRO A O 1
ATOM 1539 N N . ASP A 1 198 ? 0.788 -3.624 -10.100 1.00 85.38 198 ASP A N 1
ATOM 1540 C CA . ASP A 1 198 ? 1.965 -4.001 -9.303 1.00 85.38 198 ASP A CA 1
ATOM 1541 C C . ASP A 1 198 ? 3.148 -3.024 -9.435 1.00 85.38 198 ASP A C 1
ATOM 1543 O O . ASP A 1 198 ? 4.179 -3.222 -8.788 1.00 85.38 198 ASP A O 1
ATOM 1547 N N . GLU A 1 199 ? 3.014 -1.964 -10.234 1.00 86.19 199 GLU A N 1
ATOM 1548 C CA . GLU A 1 199 ? 4.049 -0.946 -10.425 1.00 86.19 199 GLU A CA 1
ATOM 1549 C C . GLU A 1 199 ? 4.085 0.107 -9.314 1.00 86.19 199 GLU A C 1
ATOM 1551 O O . GLU A 1 199 ? 3.153 0.259 -8.519 1.00 86.19 199 GLU A O 1
ATOM 1556 N N . LEU A 1 200 ? 5.217 0.808 -9.220 1.00 87.81 200 LEU A N 1
ATOM 1557 C CA . LEU A 1 200 ? 5.462 1.788 -8.167 1.00 87.81 200 LEU A CA 1
ATOM 1558 C C . LEU A 1 200 ? 5.000 3.173 -8.593 1.00 87.81 200 LEU A C 1
ATOM 1560 O O . LEU A 1 200 ? 5.160 3.574 -9.742 1.00 87.81 200 LEU A O 1
ATOM 1564 N N . ASP A 1 201 ? 4.496 3.929 -7.623 1.00 82.62 201 ASP A N 1
ATOM 1565 C CA . ASP A 1 201 ? 4.225 5.350 -7.799 1.00 82.62 201 ASP A CA 1
ATOM 1566 C C . ASP A 1 201 ? 5.546 6.129 -7.858 1.00 82.62 201 ASP A C 1
ATOM 1568 O O . ASP A 1 201 ? 6.150 6.432 -6.824 1.00 82.62 201 ASP A O 1
ATOM 1572 N N . THR A 1 202 ? 5.984 6.445 -9.077 1.00 80.38 202 THR A N 1
ATOM 1573 C CA . THR A 1 202 ? 7.229 7.170 -9.358 1.00 80.38 202 THR A CA 1
ATOM 1574 C C . THR A 1 202 ? 7.125 8.680 -9.149 1.00 80.38 202 THR A C 1
ATOM 1576 O O . THR A 1 202 ? 8.136 9.375 -9.260 1.00 80.38 202 THR A O 1
ATOM 1579 N N . SER A 1 203 ? 5.947 9.204 -8.779 1.00 80.50 203 SER A N 1
ATOM 1580 C CA . SER A 1 203 ? 5.806 10.599 -8.337 1.00 80.50 203 SER A CA 1
ATOM 1581 C C . SER A 1 203 ? 6.401 10.839 -6.941 1.00 80.50 203 SER A C 1
ATOM 1583 O O . SER A 1 203 ? 6.643 11.982 -6.547 1.00 80.50 203 SER A O 1
ATOM 1585 N N . ARG A 1 204 ? 6.682 9.760 -6.197 1.00 80.31 204 ARG A N 1
ATOM 1586 C CA . ARG A 1 204 ? 7.282 9.771 -4.857 1.00 80.31 204 ARG A CA 1
ATOM 1587 C C . ARG A 1 204 ? 8.651 9.074 -4.879 1.00 80.31 204 ARG A C 1
ATOM 1589 O O . ARG A 1 204 ? 8.926 8.277 -5.781 1.00 80.31 204 ARG A O 1
ATOM 1596 N N . PRO A 1 205 ? 9.526 9.318 -3.881 1.00 90.31 205 PRO A N 1
ATOM 1597 C CA . PRO A 1 205 ? 10.784 8.583 -3.755 1.00 90.31 205 PRO A CA 1
ATOM 1598 C C . PRO A 1 205 ? 10.546 7.071 -3.811 1.00 90.31 205 PRO A C 1
ATOM 1600 O O . PRO A 1 205 ? 9.707 6.548 -3.078 1.00 90.31 205 PRO A O 1
ATOM 1603 N N . THR A 1 206 ? 11.263 6.380 -4.696 1.00 91.62 206 THR A N 1
ATOM 1604 C CA . THR A 1 206 ? 10.967 4.987 -5.044 1.00 91.62 206 THR A CA 1
ATOM 1605 C C . THR A 1 206 ? 12.220 4.117 -4.995 1.00 91.62 206 THR A C 1
ATOM 1607 O O . THR A 1 206 ? 13.273 4.499 -5.503 1.00 91.62 206 THR A O 1
ATOM 1610 N N . ILE A 1 207 ? 12.089 2.927 -4.404 1.00 94.81 207 ILE A N 1
ATOM 1611 C CA . ILE A 1 207 ? 13.078 1.845 -4.431 1.00 94.81 207 ILE A CA 1
ATOM 1612 C C . ILE A 1 207 ? 12.402 0.621 -5.047 1.00 94.81 207 ILE A C 1
ATOM 1614 O O . ILE A 1 207 ? 11.546 -0.000 -4.419 1.00 94.81 207 ILE A O 1
ATOM 1618 N N . GLY A 1 208 ? 12.799 0.262 -6.266 1.00 94.69 208 GLY A N 1
ATOM 1619 C CA . GLY A 1 208 ? 12.250 -0.884 -6.983 1.00 94.69 208 GLY A CA 1
ATOM 1620 C C . GLY A 1 208 ? 13.322 -1.860 -7.445 1.00 94.69 208 GLY A C 1
ATOM 1621 O O . GLY A 1 208 ? 14.319 -1.471 -8.053 1.00 94.69 208 GLY A O 1
ATOM 1622 N N . ALA A 1 209 ? 13.098 -3.147 -7.199 1.00 93.69 209 ALA A N 1
ATOM 1623 C CA . ALA A 1 209 ? 13.886 -4.237 -7.768 1.00 93.69 209 ALA A CA 1
ATOM 1624 C C . ALA A 1 209 ? 13.009 -5.479 -7.978 1.00 93.69 209 ALA A C 1
ATOM 1626 O O . ALA A 1 209 ? 11.899 -5.561 -7.459 1.00 93.69 209 ALA A O 1
ATOM 1627 N N . ASN A 1 210 ? 13.507 -6.488 -8.699 1.00 92.94 210 ASN A N 1
ATOM 1628 C CA . ASN A 1 210 ? 12.808 -7.779 -8.751 1.00 92.94 210 ASN A CA 1
ATOM 1629 C C . ASN A 1 210 ? 12.770 -8.429 -7.363 1.00 92.94 210 ASN A C 1
ATOM 1631 O O . ASN A 1 210 ? 11.750 -8.974 -6.952 1.00 92.94 210 ASN A O 1
ATOM 1635 N N . ARG A 1 211 ? 13.874 -8.327 -6.617 1.00 95.62 211 ARG A N 1
ATOM 1636 C CA . ARG A 1 211 ? 14.010 -8.883 -5.272 1.00 95.62 211 ARG A CA 1
ATOM 1637 C C . ARG A 1 211 ? 14.682 -7.863 -4.371 1.00 95.62 211 ARG A C 1
ATOM 1639 O O . ARG A 1 211 ? 15.737 -7.344 -4.725 1.00 95.62 211 ARG A O 1
ATOM 1646 N N . ILE A 1 212 ? 14.071 -7.592 -3.226 1.00 97.62 212 ILE A N 1
ATOM 1647 C CA . ILE A 1 212 ? 14.627 -6.745 -2.172 1.00 97.62 212 ILE A CA 1
ATOM 1648 C C . ILE A 1 212 ? 14.718 -7.591 -0.908 1.00 97.62 212 ILE A C 1
ATOM 1650 O O . ILE A 1 212 ? 13.722 -8.183 -0.500 1.00 97.62 212 ILE A O 1
ATOM 1654 N N . ASP A 1 213 ? 15.897 -7.626 -0.294 1.00 98.25 213 ASP A N 1
ATOM 1655 C CA . ASP A 1 213 ? 16.102 -8.187 1.039 1.00 98.25 213 ASP A CA 1
ATOM 1656 C C . ASP A 1 213 ? 16.900 -7.188 1.873 1.00 98.25 213 ASP A C 1
ATOM 1658 O O . ASP A 1 213 ? 18.064 -6.907 1.583 1.00 98.25 213 ASP A O 1
ATOM 1662 N N . LEU A 1 214 ? 16.239 -6.590 2.862 1.00 97.50 214 LEU A N 1
ATOM 1663 C CA . LEU A 1 214 ? 16.817 -5.582 3.739 1.00 97.50 214 LEU A CA 1
ATOM 1664 C C . LEU A 1 214 ? 16.571 -5.976 5.188 1.00 97.50 214 LEU A C 1
ATOM 1666 O O . LEU A 1 214 ? 15.444 -6.265 5.596 1.00 97.50 214 LEU A O 1
ATOM 1670 N N . SER A 1 215 ? 17.624 -5.919 5.996 1.00 97.25 215 SER A N 1
ATOM 1671 C CA . SER A 1 215 ? 17.522 -6.150 7.430 1.00 97.25 215 SER A CA 1
ATOM 1672 C C . SER A 1 215 ? 18.358 -5.155 8.226 1.00 97.25 215 SER A C 1
ATOM 1674 O O . SER A 1 215 ? 19.360 -4.624 7.749 1.00 97.25 215 SER A O 1
ATOM 1676 N N . GLY A 1 216 ? 17.928 -4.878 9.454 1.00 95.62 216 GLY A N 1
ATOM 1677 C CA . GLY A 1 216 ? 18.629 -3.969 10.353 1.00 95.62 216 GLY A CA 1
ATOM 1678 C C . GLY A 1 216 ? 18.159 -4.078 11.800 1.00 95.62 216 GLY A C 1
ATOM 1679 O O . GLY A 1 216 ? 17.120 -4.664 12.104 1.00 95.62 216 GLY A O 1
ATOM 1680 N N . SER A 1 217 ? 18.940 -3.514 12.718 1.00 93.69 217 SER A N 1
ATOM 1681 C CA . SER A 1 217 ? 18.624 -3.438 14.154 1.00 93.69 217 SER A CA 1
ATOM 1682 C C . SER A 1 217 ? 17.909 -2.143 14.556 1.00 93.69 217 SER A C 1
ATOM 1684 O O . SER A 1 217 ? 17.495 -2.005 15.702 1.00 93.69 217 SER A O 1
ATOM 1686 N N . GLY A 1 218 ? 17.769 -1.188 13.634 1.00 96.56 218 GLY A N 1
ATOM 1687 C CA . GLY A 1 218 ? 17.107 0.094 13.866 1.00 96.56 218 GLY A CA 1
ATOM 1688 C C . GLY A 1 218 ? 15.677 0.145 13.333 1.00 96.56 218 GLY A C 1
ATOM 1689 O O . GLY A 1 218 ? 14.996 -0.875 13.194 1.00 96.56 218 GLY A O 1
ATOM 1690 N N . THR A 1 219 ? 15.248 1.361 13.005 1.00 98.06 219 THR A N 1
ATOM 1691 C CA . THR A 1 219 ? 13.930 1.644 12.433 1.00 98.06 219 THR A CA 1
ATOM 1692 C C . THR A 1 219 ? 14.032 1.865 10.927 1.00 98.06 219 THR A C 1
ATOM 1694 O O . THR A 1 219 ? 14.828 2.689 10.479 1.00 98.06 219 THR A O 1
ATOM 1697 N N . LEU A 1 220 ? 13.193 1.179 10.150 1.00 98.00 220 LEU A N 1
ATOM 1698 C CA . LEU A 1 220 ? 12.931 1.534 8.754 1.00 98.00 220 LEU A CA 1
ATOM 1699 C C . LEU A 1 220 ? 11.815 2.582 8.708 1.00 98.00 220 LEU A C 1
ATOM 1701 O O . LEU A 1 220 ? 10.712 2.310 9.172 1.00 98.00 220 LEU A O 1
ATOM 1705 N N . ASN A 1 221 ? 12.081 3.753 8.127 1.00 97.38 221 ASN A N 1
ATOM 1706 C CA . ASN A 1 221 ? 11.072 4.790 7.898 1.00 97.38 221 ASN A CA 1
ATOM 1707 C C . ASN A 1 221 ? 10.790 4.904 6.397 1.00 97.38 221 ASN A C 1
ATOM 1709 O O . ASN A 1 221 ? 11.608 5.451 5.659 1.00 97.38 221 ASN A O 1
ATOM 1713 N N . ASN A 1 222 ? 9.642 4.397 5.950 1.00 95.75 222 ASN A N 1
ATOM 1714 C CA . ASN A 1 222 ? 9.213 4.496 4.560 1.00 95.75 222 ASN A CA 1
ATOM 1715 C C . ASN A 1 222 ? 8.109 5.548 4.385 1.00 95.75 222 ASN A C 1
ATOM 1717 O O . ASN A 1 222 ? 7.008 5.376 4.903 1.00 95.75 222 ASN A O 1
ATOM 1721 N N . ASN A 1 223 ? 8.384 6.582 3.587 1.00 94.19 223 ASN A N 1
ATOM 1722 C CA . ASN A 1 223 ? 7.413 7.606 3.168 1.00 94.19 223 ASN A CA 1
ATOM 1723 C C . ASN A 1 223 ? 7.171 7.609 1.642 1.00 94.19 223 ASN A C 1
ATOM 1725 O O . ASN A 1 223 ? 6.467 8.480 1.129 1.00 94.19 223 ASN A O 1
ATOM 1729 N N . GLY A 1 224 ? 7.797 6.673 0.923 1.00 94.12 224 GLY A N 1
ATOM 1730 C CA . GLY A 1 224 ? 7.736 6.533 -0.529 1.00 94.12 224 GLY A CA 1
ATOM 1731 C C . GLY A 1 224 ? 7.297 5.127 -0.939 1.00 94.12 224 GLY A C 1
ATOM 1732 O O . GLY A 1 224 ? 6.584 4.452 -0.198 1.00 94.12 224 GLY A O 1
ATOM 1733 N N . SER A 1 225 ? 7.722 4.662 -2.106 1.00 95.00 225 SER A N 1
ATOM 1734 C CA . SER A 1 225 ? 7.362 3.334 -2.616 1.00 95.00 225 SER A CA 1
ATOM 1735 C C . SER A 1 225 ? 8.548 2.375 -2.520 1.00 95.00 225 SER A C 1
ATOM 1737 O O . SER A 1 225 ? 9.597 2.634 -3.103 1.00 95.00 225 SER A O 1
ATOM 1739 N N . ILE A 1 226 ? 8.391 1.250 -1.817 1.00 97.25 226 ILE A N 1
ATOM 1740 C CA . ILE A 1 226 ? 9.366 0.149 -1.812 1.00 97.25 226 ILE A CA 1
ATOM 1741 C C . ILE A 1 226 ? 8.717 -1.076 -2.452 1.00 97.25 226 ILE A C 1
ATOM 1743 O O . ILE A 1 226 ? 7.716 -1.599 -1.958 1.00 97.25 226 ILE A O 1
ATOM 1747 N N . GLY A 1 227 ? 9.304 -1.537 -3.554 1.00 96.94 227 GLY A N 1
ATOM 1748 C CA . GLY A 1 227 ? 8.756 -2.600 -4.379 1.00 96.94 227 GLY A CA 1
ATOM 1749 C C . GLY A 1 227 ? 9.751 -3.699 -4.689 1.00 96.94 227 GLY A C 1
ATOM 1750 O O . GLY A 1 227 ? 10.726 -3.468 -5.397 1.00 96.94 227 GLY A O 1
ATOM 1751 N N . GLY A 1 228 ? 9.460 -4.917 -4.247 1.00 96.25 228 GLY A N 1
ATOM 1752 C CA . GLY A 1 228 ? 10.140 -6.120 -4.718 1.00 96.25 228 GLY A CA 1
ATOM 1753 C C . GLY A 1 228 ? 9.214 -6.887 -5.648 1.00 96.25 228 GLY A C 1
ATOM 1754 O O . GLY A 1 228 ? 8.347 -7.586 -5.137 1.00 96.25 228 GLY A O 1
ATOM 1755 N N . ARG A 1 229 ? 9.339 -6.746 -6.977 1.00 93.38 229 ARG A N 1
ATOM 1756 C CA . ARG A 1 229 ? 8.342 -7.282 -7.931 1.00 93.38 229 ARG A CA 1
ATOM 1757 C C . ARG A 1 229 ? 8.035 -8.761 -7.677 1.00 93.38 229 ARG A C 1
ATOM 1759 O O . ARG A 1 229 ? 6.871 -9.119 -7.541 1.00 93.38 229 ARG A O 1
ATOM 1766 N N . ASP A 1 230 ? 9.070 -9.583 -7.532 1.00 94.56 230 ASP A N 1
ATOM 1767 C CA . ASP A 1 230 ? 8.935 -10.995 -7.171 1.00 94.56 230 ASP A CA 1
ATOM 1768 C C . ASP A 1 230 ? 8.875 -11.168 -5.650 1.00 94.56 230 ASP A C 1
ATOM 1770 O O . ASP A 1 230 ? 8.006 -11.874 -5.142 1.00 94.56 230 ASP A O 1
ATOM 1774 N N . SER A 1 231 ? 9.810 -10.540 -4.924 1.00 97.62 231 SER A N 1
ATOM 1775 C CA . SER A 1 231 ? 9.932 -10.709 -3.473 1.00 97.62 231 SER A CA 1
ATOM 1776 C C . SER A 1 231 ? 10.410 -9.460 -2.737 1.00 97.62 231 SER A C 1
ATOM 1778 O O . SER A 1 231 ? 11.385 -8.824 -3.148 1.00 97.62 231 SER A O 1
ATOM 1780 N N . LEU A 1 232 ? 9.796 -9.180 -1.589 1.00 98.69 232 LEU A N 1
ATOM 1781 C CA . LEU A 1 232 ? 10.188 -8.122 -0.657 1.00 98.69 232 LEU A CA 1
ATOM 1782 C C . LEU A 1 232 ? 10.366 -8.712 0.744 1.00 98.69 232 LEU A C 1
ATOM 1784 O O . LEU A 1 232 ? 9.386 -9.087 1.375 1.00 98.69 232 LEU A O 1
ATOM 1788 N N . SER A 1 233 ? 11.599 -8.762 1.240 1.00 98.69 233 SER A N 1
ATOM 1789 C CA . SER A 1 233 ? 11.941 -9.137 2.614 1.00 98.69 233 SER A CA 1
ATOM 1790 C C . SER A 1 233 ? 12.432 -7.900 3.362 1.00 98.69 233 SER A C 1
ATOM 1792 O O . SER A 1 233 ? 13.425 -7.290 2.969 1.00 98.69 233 SER A O 1
ATOM 1794 N N . LEU A 1 234 ? 11.721 -7.505 4.420 1.00 98.69 234 LEU A N 1
ATOM 1795 C CA . LEU A 1 234 ? 12.097 -6.390 5.293 1.00 98.69 234 LEU A CA 1
ATOM 1796 C C . LEU A 1 234 ? 12.109 -6.869 6.745 1.00 98.69 234 LEU A C 1
ATOM 1798 O O . LEU A 1 234 ? 11.067 -7.257 7.267 1.00 98.69 234 LEU A O 1
ATOM 1802 N N . GLN A 1 235 ? 13.265 -6.819 7.408 1.00 98.62 235 GLN A N 1
ATOM 1803 C CA . GLN A 1 235 ? 13.427 -7.295 8.788 1.00 98.62 235 GLN A CA 1
ATOM 1804 C C . GLN A 1 235 ? 14.123 -6.256 9.671 1.00 98.62 235 GLN A C 1
ATOM 1806 O O . GLN A 1 235 ? 15.351 -6.171 9.714 1.00 98.62 235 GLN A O 1
ATOM 1811 N N . TYR A 1 236 ? 13.344 -5.482 10.420 1.00 98.75 236 TYR A N 1
ATOM 1812 C CA . TYR A 1 236 ? 13.859 -4.385 11.246 1.00 98.75 236 TYR A CA 1
ATOM 1813 C C . TYR A 1 236 ? 13.409 -4.503 12.699 1.00 98.75 236 TYR A C 1
ATOM 1815 O O . TYR A 1 236 ? 12.535 -5.302 13.028 1.00 98.75 236 TYR A O 1
ATOM 1823 N N . GLN A 1 237 ? 14.014 -3.725 13.602 1.00 98.62 237 GLN A N 1
ATOM 1824 C CA . GLN A 1 237 ? 13.501 -3.639 14.970 1.00 98.62 237 GLN A CA 1
ATOM 1825 C C . GLN A 1 237 ? 12.120 -2.986 14.967 1.00 98.62 237 GLN A C 1
ATOM 1827 O O . GLN A 1 237 ? 11.176 -3.541 15.523 1.00 98.62 237 GLN A O 1
ATOM 1832 N N . ASN A 1 238 ? 12.003 -1.852 14.276 1.00 98.69 238 ASN A N 1
ATOM 1833 C CA . ASN A 1 238 ? 10.741 -1.159 14.053 1.00 98.69 238 ASN A CA 1
ATOM 1834 C C . ASN A 1 238 ? 10.582 -0.810 12.573 1.00 98.69 238 ASN A C 1
ATOM 1836 O O . ASN A 1 238 ? 11.567 -0.575 11.870 1.00 98.69 238 ASN A O 1
ATOM 1840 N N . ILE A 1 239 ? 9.343 -0.743 12.104 1.00 98.69 239 ILE A N 1
ATOM 1841 C CA . ILE A 1 239 ? 9.009 -0.327 10.743 1.00 98.69 239 ILE A CA 1
ATOM 1842 C C . ILE A 1 239 ? 7.907 0.718 10.832 1.00 98.69 239 ILE A C 1
ATOM 1844 O O . ILE A 1 239 ? 6.829 0.424 11.334 1.00 98.69 239 ILE A O 1
ATOM 1848 N N . THR A 1 240 ? 8.165 1.910 10.307 1.00 98.19 240 THR A N 1
ATOM 1849 C CA . THR A 1 240 ? 7.152 2.939 10.069 1.00 98.19 240 THR A CA 1
ATOM 1850 C C . THR A 1 240 ? 6.881 2.992 8.571 1.00 98.19 240 THR A C 1
ATOM 1852 O O . THR A 1 240 ? 7.799 3.257 7.793 1.00 98.19 240 THR A O 1
ATOM 1855 N N . ASN A 1 241 ? 5.639 2.762 8.153 1.00 97.06 241 ASN A N 1
ATOM 1856 C CA . ASN A 1 241 ? 5.234 2.810 6.752 1.00 97.06 241 ASN A CA 1
ATOM 1857 C C . ASN A 1 241 ? 4.111 3.831 6.529 1.00 97.06 241 ASN A C 1
ATOM 1859 O O . ASN A 1 241 ? 2.951 3.556 6.817 1.00 97.06 241 ASN A O 1
ATOM 1863 N N . ARG A 1 242 ? 4.459 4.987 5.963 1.00 95.31 242 ARG A N 1
ATOM 1864 C CA . ARG A 1 242 ? 3.516 6.008 5.469 1.00 95.31 242 ARG A CA 1
ATOM 1865 C C . ARG A 1 242 ? 3.385 6.016 3.947 1.00 95.31 242 ARG A C 1
ATOM 1867 O O . ARG A 1 242 ? 2.577 6.746 3.393 1.00 95.31 242 ARG A O 1
ATOM 1874 N N . GLY A 1 243 ? 4.227 5.244 3.266 1.00 95.06 243 GLY A N 1
ATOM 1875 C CA . GLY A 1 243 ? 4.188 5.071 1.822 1.00 95.06 243 GLY A CA 1
ATOM 1876 C C . GLY A 1 243 ? 3.616 3.714 1.415 1.00 95.06 243 GLY A C 1
ATOM 1877 O O . GLY A 1 243 ? 2.770 3.143 2.107 1.00 95.06 243 GLY A O 1
ATOM 1878 N N . THR A 1 244 ? 4.103 3.181 0.299 1.00 96.81 244 THR A N 1
ATOM 1879 C CA . THR A 1 244 ? 3.649 1.909 -0.273 1.00 96.81 244 THR A CA 1
ATOM 1880 C C . THR A 1 244 ? 4.710 0.827 -0.120 1.00 96.81 244 THR A C 1
ATOM 1882 O O . THR A 1 244 ? 5.874 1.042 -0.456 1.00 96.81 244 THR A O 1
ATOM 1885 N N . LEU A 1 245 ? 4.295 -0.357 0.327 1.00 98.25 245 LEU A N 1
ATOM 1886 C CA . LEU A 1 245 ? 5.063 -1.598 0.218 1.00 98.25 245 LEU A CA 1
ATOM 1887 C C . LEU A 1 245 ? 4.355 -2.520 -0.777 1.00 98.25 245 LEU A C 1
ATOM 1889 O O . LEU A 1 245 ? 3.161 -2.773 -0.616 1.00 98.25 245 LEU A O 1
ATOM 1893 N N . THR A 1 246 ? 5.060 -3.023 -1.792 1.00 97.94 246 THR A N 1
ATOM 1894 C CA . THR A 1 246 ? 4.462 -3.902 -2.814 1.00 97.94 246 THR A CA 1
ATOM 1895 C C . THR A 1 246 ? 5.357 -5.075 -3.194 1.00 97.94 246 THR A C 1
ATOM 1897 O O . THR A 1 246 ? 6.580 -4.934 -3.289 1.00 97.94 246 THR A O 1
ATOM 1900 N N . SER A 1 247 ? 4.754 -6.253 -3.381 1.00 98.19 247 SER A N 1
ATOM 1901 C CA . SER A 1 247 ? 5.454 -7.462 -3.832 1.00 98.19 247 SER A CA 1
ATOM 1902 C C . SER A 1 247 ? 4.511 -8.607 -4.186 1.00 98.19 247 SER A C 1
ATOM 1904 O O . SER A 1 247 ? 3.423 -8.688 -3.609 1.00 98.19 247 SER A O 1
ATOM 1906 N N . ASP A 1 248 ? 4.935 -9.504 -5.089 1.00 97.62 248 ASP A N 1
ATOM 1907 C CA . ASP A 1 248 ? 4.211 -10.756 -5.337 1.00 97.62 248 ASP A CA 1
ATOM 1908 C C . ASP A 1 248 ? 4.329 -11.701 -4.135 1.00 97.62 248 ASP A C 1
ATOM 1910 O O . ASP A 1 248 ? 3.348 -12.338 -3.757 1.00 97.62 248 ASP A O 1
ATOM 1914 N N . HIS A 1 249 ? 5.508 -11.735 -3.500 1.00 98.62 249 HIS A N 1
ATOM 1915 C CA . HIS A 1 249 ? 5.793 -12.467 -2.265 1.00 98.62 249 HIS A CA 1
ATOM 1916 C C . HIS A 1 249 ? 6.477 -11.554 -1.235 1.00 98.62 249 HIS A C 1
ATOM 1918 O O . HIS A 1 249 ? 7.705 -11.451 -1.164 1.00 98.62 249 HIS A O 1
ATOM 1924 N N . GLY A 1 250 ? 5.672 -10.889 -0.409 1.00 98.62 250 GLY A N 1
ATOM 1925 C CA . GLY A 1 250 ? 6.142 -10.002 0.653 1.00 98.62 250 GLY A CA 1
ATOM 1926 C C . GLY A 1 250 ? 6.279 -10.692 2.012 1.00 98.62 250 GLY A C 1
ATOM 1927 O O . GLY A 1 250 ? 5.369 -11.388 2.464 1.00 98.62 250 GLY A O 1
ATOM 1928 N N . ASN A 1 251 ? 7.388 -10.441 2.702 1.00 98.75 251 ASN A N 1
ATOM 1929 C CA . ASN A 1 251 ? 7.601 -10.754 4.109 1.00 98.75 251 ASN A CA 1
ATOM 1930 C C . ASN A 1 251 ? 8.211 -9.542 4.830 1.00 98.75 251 ASN A C 1
ATOM 1932 O O . ASN A 1 251 ? 9.410 -9.280 4.764 1.00 98.75 251 ASN A O 1
ATOM 1936 N N . VAL A 1 252 ? 7.361 -8.792 5.518 1.00 98.81 252 VAL A N 1
ATOM 1937 C CA . VAL A 1 252 ? 7.707 -7.594 6.275 1.00 98.81 252 VAL A CA 1
ATOM 1938 C C . VAL A 1 252 ? 7.528 -7.912 7.751 1.00 98.81 252 VAL A C 1
ATOM 1940 O O . VAL A 1 252 ? 6.419 -8.180 8.210 1.00 98.81 252 VAL A O 1
ATOM 1943 N N . HIS A 1 253 ? 8.621 -7.898 8.501 1.00 98.69 253 HIS A N 1
ATOM 1944 C CA . HIS A 1 253 ? 8.625 -8.253 9.911 1.00 98.69 253 HIS A CA 1
ATOM 1945 C C . HIS A 1 253 ? 9.350 -7.197 10.747 1.00 98.69 253 HIS A C 1
ATOM 1947 O O . HIS A 1 253 ? 10.537 -6.919 10.552 1.00 98.69 253 HIS A O 1
ATOM 1953 N N . ALA A 1 254 ? 8.634 -6.629 11.715 1.00 98.81 254 ALA A N 1
ATOM 1954 C CA . ALA A 1 254 ? 9.211 -5.800 12.762 1.00 98.81 254 ALA A CA 1
ATOM 1955 C C . ALA A 1 254 ? 9.390 -6.623 14.046 1.00 98.81 254 ALA A C 1
ATOM 1957 O O . ALA A 1 254 ? 8.433 -7.196 14.558 1.00 98.81 254 ALA A O 1
ATOM 1958 N N . ARG A 1 255 ? 10.590 -6.659 14.628 1.00 98.62 255 ARG A N 1
ATOM 1959 C CA . ARG A 1 255 ? 10.806 -7.406 15.885 1.00 98.62 255 ARG A CA 1
ATOM 1960 C C . ARG A 1 255 ? 9.972 -6.840 17.036 1.00 98.62 255 ARG A C 1
ATOM 1962 O O . ARG A 1 255 ? 9.461 -7.600 17.849 1.00 98.62 255 ARG A O 1
ATOM 1969 N N . ASP A 1 256 ? 9.796 -5.521 17.066 1.00 98.62 256 ASP A N 1
ATOM 1970 C CA . ASP A 1 256 ? 8.989 -4.825 18.061 1.00 98.62 256 ASP A CA 1
ATOM 1971 C C . ASP A 1 256 ? 7.714 -4.255 17.449 1.00 98.62 256 ASP A C 1
ATOM 1973 O O . ASP A 1 256 ? 6.633 -4.789 17.704 1.00 98.62 256 ASP A O 1
ATOM 1977 N N . THR A 1 257 ? 7.828 -3.179 16.665 1.00 98.75 257 THR A N 1
ATOM 1978 C CA . THR A 1 257 ? 6.659 -2.394 16.246 1.00 98.75 257 THR A CA 1
ATOM 1979 C C . THR A 1 257 ? 6.595 -2.194 14.741 1.00 98.75 257 THR A C 1
ATOM 1981 O O . THR A 1 257 ? 7.542 -1.687 14.139 1.00 98.75 257 THR A O 1
ATOM 1984 N N . PHE A 1 258 ? 5.454 -2.534 14.146 1.00 98.75 258 PHE A N 1
ATOM 1985 C CA . PHE A 1 258 ? 5.068 -2.077 12.813 1.00 98.75 258 PHE A CA 1
ATOM 1986 C C . PHE A 1 258 ? 4.023 -0.967 12.962 1.00 98.75 258 PHE A C 1
ATOM 1988 O O . PHE A 1 258 ? 3.020 -1.171 13.639 1.00 98.75 258 PHE A O 1
ATOM 1995 N N . ASP A 1 259 ? 4.248 0.187 12.341 1.00 98.25 259 ASP A N 1
ATOM 1996 C CA . ASP A 1 259 ? 3.357 1.347 12.373 1.00 98.25 259 ASP A CA 1
ATOM 1997 C C . ASP A 1 259 ? 3.052 1.836 10.950 1.00 98.25 259 ASP A C 1
ATOM 1999 O O . ASP A 1 259 ? 3.855 2.521 10.312 1.00 98.25 259 ASP A O 1
ATOM 2003 N N . GLY A 1 260 ? 1.894 1.441 10.425 1.00 96.19 260 GLY A N 1
ATOM 2004 C CA . GLY A 1 260 ? 1.396 1.835 9.113 1.00 96.19 260 GLY A CA 1
ATOM 2005 C C . GLY A 1 260 ? 0.403 2.995 9.194 1.00 96.19 260 GLY A C 1
ATOM 2006 O O . GLY A 1 260 ? -0.800 2.746 9.185 1.00 96.19 260 GLY A O 1
ATOM 2007 N N . LYS A 1 261 ? 0.876 4.248 9.264 1.00 93.19 261 LYS A N 1
ATOM 2008 C CA . LYS A 1 261 ? 0.011 5.449 9.310 1.00 93.19 261 LYS A CA 1
ATOM 2009 C C . LYS A 1 261 ? -0.279 5.978 7.912 1.00 93.19 261 LYS A C 1
ATOM 2011 O O . LYS A 1 261 ? 0.641 6.486 7.278 1.00 93.19 261 LYS A O 1
ATOM 2016 N N . GLY A 1 262 ? -1.507 5.821 7.421 1.00 92.94 262 GLY A N 1
ATOM 2017 C CA . GLY A 1 262 ? -1.877 6.190 6.045 1.00 92.94 262 GLY A CA 1
ATOM 2018 C C . GLY A 1 262 ? -1.130 5.394 4.962 1.00 92.94 262 GLY A C 1
ATOM 2019 O O . GLY A 1 262 ? -1.219 5.692 3.776 1.00 92.94 262 GLY A O 1
ATOM 2020 N N . GLY A 1 263 ? -0.358 4.378 5.360 1.00 96.19 263 GLY A N 1
ATOM 2021 C CA . GLY A 1 263 ? 0.451 3.578 4.452 1.00 96.19 263 GLY A CA 1
ATOM 2022 C C . GLY A 1 263 ? -0.380 2.568 3.666 1.00 96.19 263 GLY A C 1
ATOM 2023 O O . GLY A 1 263 ? -1.426 2.094 4.114 1.00 96.19 263 GLY A O 1
ATOM 2024 N N . THR A 1 264 ? 0.134 2.176 2.503 1.00 97.69 264 THR A N 1
ATOM 2025 C CA . THR A 1 264 ? -0.454 1.133 1.658 1.00 97.69 264 THR A CA 1
ATOM 2026 C C . THR A 1 264 ? 0.407 -0.129 1.663 1.00 97.69 264 THR A C 1
ATOM 2028 O O . THR A 1 264 ? 1.629 -0.073 1.515 1.00 97.69 264 THR A O 1
ATOM 2031 N N . ILE A 1 265 ? -0.242 -1.283 1.779 1.00 98.50 265 ILE A N 1
ATOM 2032 C CA . ILE A 1 265 ? 0.311 -2.591 1.421 1.00 98.50 265 ILE A CA 1
ATOM 2033 C C . ILE A 1 265 ? -0.390 -3.022 0.134 1.00 98.50 265 ILE A C 1
ATOM 2035 O O . ILE A 1 265 ? -1.610 -3.167 0.122 1.00 98.50 265 ILE A O 1
ATOM 2039 N N . ASN A 1 266 ? 0.362 -3.210 -0.948 1.00 97.88 266 ASN A N 1
ATOM 2040 C CA . ASN A 1 266 ? -0.153 -3.679 -2.232 1.00 97.88 266 ASN A CA 1
ATOM 2041 C C . ASN A 1 266 ? 0.341 -5.110 -2.486 1.00 97.88 266 ASN A C 1
ATOM 2043 O O . ASN A 1 266 ? 1.514 -5.341 -2.777 1.00 97.88 266 ASN A O 1
ATOM 2047 N N . ALA A 1 267 ? -0.537 -6.087 -2.292 1.00 98.31 267 ALA A N 1
ATOM 2048 C CA . ALA A 1 267 ? -0.176 -7.498 -2.245 1.00 98.31 267 ALA A CA 1
ATOM 2049 C C . ALA A 1 267 ? -0.427 -8.218 -3.580 1.00 98.31 267 ALA A C 1
ATOM 2051 O O . ALA A 1 267 ? -1.524 -8.150 -4.141 1.00 98.31 267 ALA A O 1
ATOM 2052 N N . GLY A 1 268 ? 0.563 -8.981 -4.049 1.00 98.19 268 GLY A N 1
ATOM 2053 C CA . GLY A 1 268 ? 0.361 -10.007 -5.071 1.00 98.19 268 GLY A CA 1
ATOM 2054 C C . GLY A 1 268 ? -0.094 -11.319 -4.440 1.00 98.19 268 GLY A C 1
ATOM 2055 O O . GLY A 1 268 ? -1.016 -11.320 -3.624 1.00 98.19 268 GLY A O 1
ATOM 2056 N N . LYS A 1 269 ? 0.499 -12.455 -4.815 1.00 98.19 269 LYS A N 1
ATOM 2057 C CA . LYS A 1 269 ? 0.049 -13.789 -4.364 1.00 98.19 269 LYS A CA 1
ATOM 2058 C C . LYS A 1 269 ? 0.181 -14.030 -2.862 1.00 98.19 269 LYS A C 1
ATOM 2060 O O . LYS A 1 269 ? -0.670 -14.697 -2.272 1.00 98.19 269 LYS A O 1
ATOM 2065 N N . TYR A 1 270 ? 1.231 -13.516 -2.235 1.00 98.75 270 TYR A N 1
ATOM 2066 C CA . TYR A 1 270 ? 1.458 -13.667 -0.805 1.00 98.75 270 TYR A CA 1
ATOM 2067 C C . TYR A 1 270 ? 2.029 -12.387 -0.206 1.00 98.75 270 TYR A C 1
ATOM 2069 O O . TYR A 1 270 ? 3.005 -11.837 -0.709 1.00 98.75 270 TYR A O 1
ATOM 2077 N N . PHE A 1 271 ? 1.474 -11.930 0.913 1.00 98.81 271 PHE A N 1
ATOM 2078 C CA . PHE A 1 271 ? 2.068 -10.825 1.659 1.00 98.81 271 PHE A CA 1
ATOM 2079 C C . PHE A 1 271 ? 1.857 -10.993 3.159 1.00 98.81 271 PHE A C 1
ATOM 2081 O O . PHE A 1 271 ? 0.730 -11.085 3.637 1.00 98.81 271 PHE A O 1
ATOM 2088 N N . SER A 1 272 ? 2.942 -10.993 3.922 1.00 98.81 272 SER A N 1
ATOM 2089 C CA . SER A 1 272 ? 2.912 -11.028 5.380 1.00 98.81 272 SER A CA 1
ATOM 2090 C C . SER A 1 272 ? 3.512 -9.742 5.931 1.00 98.81 272 SER A C 1
ATOM 2092 O O . SER A 1 272 ? 4.668 -9.448 5.646 1.00 98.81 272 SER A O 1
ATOM 2094 N N . ALA A 1 273 ? 2.745 -8.984 6.712 1.00 98.75 273 ALA A N 1
ATOM 2095 C CA . ALA A 1 273 ? 3.215 -7.835 7.478 1.00 98.75 273 ALA A CA 1
ATOM 2096 C C . ALA A 1 273 ? 2.967 -8.106 8.963 1.00 98.75 273 ALA A C 1
ATOM 2098 O O . ALA A 1 273 ? 1.821 -8.171 9.407 1.00 98.75 273 ALA A O 1
ATOM 2099 N N . THR A 1 274 ? 4.038 -8.304 9.727 1.00 98.81 274 THR A N 1
ATOM 2100 C CA . THR A 1 274 ? 3.946 -8.761 11.115 1.00 98.81 274 THR A CA 1
ATOM 2101 C C . THR A 1 274 ? 4.828 -7.972 12.067 1.00 98.81 274 THR A C 1
ATOM 2103 O O . THR A 1 274 ? 5.807 -7.349 11.652 1.00 98.81 274 THR A O 1
ATOM 2106 N N . ALA A 1 275 ? 4.489 -8.016 13.354 1.00 98.81 275 ALA A N 1
ATOM 2107 C CA . ALA A 1 275 ? 5.303 -7.437 14.411 1.00 98.81 275 ALA A CA 1
ATOM 2108 C C . ALA A 1 275 ? 5.375 -8.344 15.646 1.00 98.81 275 ALA A C 1
ATOM 2110 O O . ALA A 1 275 ? 4.465 -9.129 15.871 1.00 98.81 275 ALA A O 1
ATOM 2111 N N . GLY A 1 276 ? 6.426 -8.240 16.464 1.00 98.62 276 GLY A N 1
ATOM 2112 C CA . GLY A 1 276 ? 6.542 -9.040 17.692 1.00 98.62 276 GLY A CA 1
ATOM 2113 C C . GLY A 1 276 ? 5.796 -8.466 18.904 1.00 98.62 276 GLY A C 1
ATOM 2114 O O . GLY A 1 276 ? 5.272 -9.224 19.719 1.00 98.62 276 GLY A O 1
ATOM 2115 N N . LYS A 1 277 ? 5.719 -7.136 19.051 1.00 98.62 277 LYS A N 1
ATOM 2116 C CA . LYS A 1 277 ? 5.029 -6.475 20.177 1.00 98.62 277 LYS A CA 1
ATOM 2117 C C . LYS A 1 277 ? 3.740 -5.808 19.729 1.00 98.62 277 LYS A C 1
ATOM 2119 O O . LYS A 1 277 ? 2.677 -6.190 20.212 1.00 98.62 277 LYS A O 1
ATOM 2124 N N . THR A 1 278 ? 3.833 -4.866 18.795 1.00 98.81 278 THR A N 1
ATOM 2125 C CA . THR A 1 278 ? 2.690 -4.046 18.388 1.00 98.81 278 THR A CA 1
ATOM 2126 C C . THR A 1 278 ? 2.622 -3.923 16.876 1.00 98.81 278 THR A C 1
ATOM 2128 O O . THR A 1 278 ? 3.590 -3.528 16.231 1.00 98.81 278 THR A O 1
ATOM 2131 N N . PHE A 1 279 ? 1.465 -4.226 16.305 1.00 98.88 279 PHE A N 1
ATOM 2132 C CA . PHE A 1 279 ? 1.164 -3.956 14.906 1.00 98.88 279 PHE A CA 1
ATOM 2133 C C . PHE A 1 279 ? 0.069 -2.898 14.844 1.00 98.88 279 PHE A C 1
ATOM 2135 O O . PHE A 1 279 ? -1.047 -3.156 15.280 1.00 98.88 279 PHE A O 1
ATOM 2142 N N . ASN A 1 280 ? 0.377 -1.724 14.307 1.00 98.62 280 ASN A N 1
ATOM 2143 C CA . ASN A 1 280 ? -0.574 -0.643 14.099 1.00 98.62 280 ASN A CA 1
ATOM 2144 C C . ASN A 1 280 ? -0.776 -0.429 12.604 1.00 98.62 280 ASN A C 1
ATOM 2146 O O . ASN A 1 280 ? 0.185 -0.277 11.851 1.00 98.62 280 ASN A O 1
ATOM 2150 N N . PHE A 1 281 ? -2.032 -0.368 12.186 1.00 97.94 281 PHE A N 1
ATOM 2151 C CA . PHE A 1 281 ? -2.417 0.065 10.855 1.00 97.94 281 PHE A CA 1
ATOM 2152 C C . PHE A 1 281 ? -3.545 1.076 11.012 1.00 97.94 281 PHE A C 1
ATOM 2154 O O . PHE A 1 281 ? -4.640 0.733 11.445 1.00 97.94 281 PHE A O 1
ATOM 2161 N N . GLN A 1 282 ? -3.235 2.347 10.798 1.00 95.94 282 GLN A N 1
ATOM 2162 C CA . GLN A 1 282 ? -4.041 3.463 11.291 1.00 95.94 282 GLN A CA 1
ATOM 2163 C C . GLN A 1 282 ? -4.089 4.590 10.256 1.00 95.94 282 GLN A C 1
ATOM 2165 O O . GLN A 1 282 ? -3.224 4.631 9.375 1.00 95.94 282 GLN A O 1
ATOM 2170 N N . PRO A 1 283 ? -5.061 5.513 10.326 1.00 97.06 283 PRO A N 1
ATOM 2171 C CA . PRO A 1 283 ? -5.090 6.629 9.402 1.00 97.06 283 PRO A CA 1
ATOM 2172 C C . PRO A 1 283 ? -3.964 7.624 9.705 1.00 97.06 283 PRO A C 1
ATOM 2174 O O . PRO A 1 283 ? -3.406 7.673 10.810 1.00 97.06 283 PRO A O 1
ATOM 2177 N N . GLN A 1 284 ? -3.653 8.434 8.704 1.00 96.06 284 GLN A N 1
ATOM 2178 C CA . GLN A 1 284 ? -3.108 9.768 8.883 1.00 96.06 284 GLN A CA 1
ATOM 2179 C C . GLN A 1 284 ? -4.283 10.745 8.970 1.00 96.06 284 GLN A C 1
ATOM 2181 O O . GLN A 1 284 ? -5.192 10.698 8.141 1.00 96.06 284 GLN A O 1
ATOM 2186 N N . THR A 1 285 ? -4.266 11.606 9.982 1.00 96.88 285 THR A N 1
ATOM 2187 C CA . THR A 1 285 ? -5.328 12.577 10.254 1.00 96.88 285 THR A CA 1
ATOM 2188 C C . THR A 1 285 ? -4.771 13.990 10.265 1.00 96.88 285 THR A C 1
ATOM 2190 O O . THR A 1 285 ? -3.590 14.191 10.565 1.00 96.88 285 THR A O 1
ATOM 2193 N N . SER A 1 286 ? -5.632 14.966 10.008 1.00 97.06 286 SER A N 1
ATOM 2194 C CA . SER A 1 286 ? -5.329 16.379 10.206 1.00 97.06 286 SER A CA 1
ATOM 2195 C C . SER A 1 286 ? -6.491 17.129 10.829 1.00 97.06 286 SER A C 1
ATOM 2197 O O . SER A 1 286 ? -7.643 16.699 10.763 1.00 97.06 286 SER A O 1
ATOM 2199 N N . ASP A 1 287 ? -6.151 18.260 11.439 1.00 97.69 287 ASP A N 1
ATOM 2200 C CA . ASP A 1 287 ? -7.086 19.157 12.097 1.00 97.69 287 ASP A CA 1
ATOM 2201 C C . ASP A 1 287 ? -7.113 20.513 11.383 1.00 97.69 287 ASP A C 1
ATOM 2203 O O . ASP A 1 287 ? -6.075 21.049 10.985 1.00 97.69 287 ASP A O 1
ATOM 2207 N N . ILE A 1 288 ? -8.306 21.086 11.256 1.00 96.44 288 ILE A N 1
ATOM 2208 C CA . ILE A 1 288 ? -8.536 22.478 10.873 1.00 96.44 288 ILE A CA 1
ATOM 2209 C C . ILE A 1 288 ? -9.025 23.205 12.125 1.00 96.44 288 ILE A C 1
ATOM 2211 O O . ILE A 1 288 ? -10.052 22.844 12.711 1.00 96.44 288 ILE A O 1
ATOM 2215 N N . ASP A 1 289 ? -8.286 24.233 12.538 1.00 94.25 289 ASP A N 1
ATOM 2216 C CA . ASP A 1 289 ? -8.590 25.008 13.737 1.00 94.25 289 ASP A CA 1
ATOM 2217 C C . ASP A 1 289 ? -9.282 26.334 13.387 1.00 94.25 289 ASP A C 1
ATOM 2219 O O . ASP A 1 289 ? -8.657 27.286 12.922 1.00 94.25 289 ASP A O 1
ATOM 2223 N N . GLY A 1 290 ? -10.589 26.392 13.645 1.00 92.00 290 GLY A N 1
ATOM 2224 C CA . GLY A 1 290 ? -11.408 27.602 13.520 1.00 92.00 290 GLY A CA 1
ATOM 2225 C C . GLY A 1 290 ? -11.593 28.363 14.835 1.00 92.00 290 GLY A C 1
ATOM 2226 O O . GLY A 1 290 ? -12.475 29.219 14.927 1.00 92.00 290 GLY A O 1
ATOM 2227 N N . SER A 1 291 ? -10.838 28.033 15.890 1.00 92.69 291 SER A N 1
ATOM 2228 C CA . SER A 1 291 ? -11.060 28.559 17.244 1.00 92.69 291 SER A CA 1
ATOM 2229 C C . SER A 1 291 ? -10.914 30.080 17.345 1.00 92.69 291 SER A C 1
ATOM 2231 O O . SER A 1 291 ? -11.697 30.715 18.054 1.00 92.69 291 SER A O 1
ATOM 2233 N N . ALA A 1 292 ? -9.975 30.680 16.609 1.00 94.38 292 ALA A N 1
ATOM 2234 C CA . ALA A 1 292 ? -9.754 32.127 16.608 1.00 94.38 292 ALA A CA 1
ATOM 2235 C C . ALA A 1 292 ? -10.944 32.900 16.016 1.00 94.38 292 ALA A C 1
ATOM 2237 O O . ALA A 1 292 ? -11.409 33.877 16.607 1.00 94.38 292 ALA A O 1
ATOM 2238 N N . ASP A 1 293 ? -11.478 32.441 14.883 1.00 94.50 293 ASP A N 1
ATOM 2239 C CA . ASP A 1 293 ? -12.662 33.040 14.262 1.00 94.50 293 ASP A CA 1
ATOM 2240 C C . ASP A 1 293 ? -13.910 32.833 15.114 1.00 94.50 293 ASP A C 1
ATOM 2242 O O . ASP A 1 293 ? -14.690 33.767 15.316 1.00 94.50 293 ASP A O 1
ATOM 2246 N N . ARG A 1 294 ? -14.049 31.641 15.705 1.00 92.00 294 ARG A N 1
ATOM 2247 C CA . ARG A 1 294 ? -15.118 31.345 16.659 1.00 92.00 294 ARG A CA 1
ATOM 2248 C C . ARG A 1 294 ? -15.081 32.285 17.864 1.00 92.00 294 ARG A C 1
ATOM 2250 O O . ARG A 1 294 ? -16.125 32.788 18.265 1.00 92.00 294 ARG A O 1
ATOM 2257 N N . ALA A 1 295 ? -13.902 32.546 18.430 1.00 93.25 295 ALA A N 1
ATOM 2258 C CA . ALA A 1 295 ? -13.734 33.474 19.550 1.00 93.25 295 ALA A CA 1
ATOM 2259 C C . ALA A 1 295 ? -14.050 34.930 19.164 1.00 93.25 295 ALA A C 1
ATOM 2261 O O . ALA A 1 295 ? -14.522 35.702 19.996 1.00 93.25 295 ALA A O 1
ATOM 2262 N N . ALA A 1 296 ? -13.830 35.292 17.899 1.00 92.94 296 ALA A N 1
ATOM 2263 C CA . ALA A 1 296 ? -14.170 36.597 17.343 1.00 92.94 296 ALA A CA 1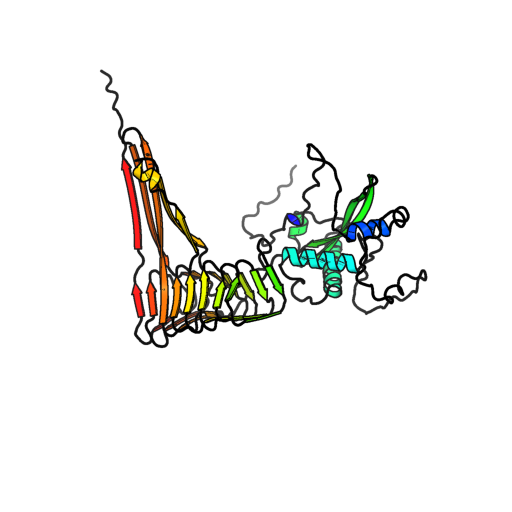
ATOM 2264 C C . ALA A 1 296 ? -15.638 36.716 16.878 1.00 92.94 296 ALA A C 1
ATOM 2266 O O . ALA A 1 296 ? -15.993 37.746 16.307 1.00 92.94 296 ALA A O 1
ATOM 2267 N N . ASN A 1 297 ? -16.485 35.700 17.108 1.00 89.38 297 ASN A N 1
ATOM 2268 C CA . ASN A 1 297 ? -17.860 35.613 16.595 1.00 89.38 297 ASN A CA 1
ATOM 2269 C C . ASN A 1 297 ? -17.958 35.809 15.069 1.00 89.38 297 ASN A C 1
ATOM 2271 O O . ASN A 1 297 ? -18.877 36.464 14.587 1.00 89.38 297 ASN A O 1
ATOM 2275 N N . ARG A 1 298 ? -17.003 35.265 14.309 1.00 91.25 298 ARG A N 1
ATOM 2276 C CA . ARG A 1 298 ? -17.007 35.278 12.838 1.00 91.25 298 ARG A CA 1
ATOM 2277 C C . ARG A 1 298 ? -17.406 33.917 12.275 1.00 91.25 298 ARG A C 1
ATOM 2279 O O . ARG A 1 298 ? -17.450 32.927 13.008 1.00 91.25 298 ARG A O 1
ATOM 2286 N N . SER A 1 299 ? -17.637 33.860 10.962 1.00 95.56 299 SER A N 1
ATOM 2287 C CA . SER A 1 299 ? -17.677 32.593 10.232 1.00 95.56 299 SER A CA 1
ATOM 2288 C C . SER A 1 299 ? -16.401 31.795 10.500 1.00 95.56 299 SER A C 1
ATOM 2290 O O . SER A 1 299 ? -15.306 32.351 10.445 1.00 95.56 299 SER A O 1
ATOM 2292 N N . TYR A 1 300 ? -16.538 30.505 10.793 1.00 96.56 300 TYR A N 1
ATOM 2293 C CA . TYR A 1 300 ? -15.407 29.635 11.105 1.00 96.56 300 TYR A CA 1
ATOM 2294 C C . TYR A 1 300 ? -15.602 28.237 10.528 1.00 96.56 300 TYR A C 1
ATOM 2296 O O . TYR A 1 300 ? -16.726 27.757 10.353 1.00 96.56 300 TYR A O 1
ATOM 2304 N N . HIS A 1 301 ? -14.480 27.568 10.280 1.00 96.81 301 HIS A N 1
ATOM 2305 C CA . HIS A 1 301 ? -14.418 26.168 9.886 1.00 96.81 301 HIS A CA 1
ATOM 2306 C C . HIS A 1 301 ? -13.483 25.439 10.842 1.00 96.81 301 HIS A C 1
ATOM 2308 O O . HIS A 1 301 ? -12.362 25.884 11.062 1.00 96.81 301 HIS A O 1
ATOM 2314 N N . SER A 1 302 ? -13.953 24.348 11.437 1.00 97.00 302 SER A N 1
ATOM 2315 C CA . SER A 1 302 ? -13.111 23.447 12.218 1.00 97.00 302 SER A CA 1
ATOM 2316 C C . SER A 1 302 ? -13.413 22.009 11.841 1.00 97.00 302 SER A C 1
ATOM 2318 O O . SER A 1 302 ? -14.572 21.673 11.615 1.00 97.00 302 SER A O 1
ATOM 2320 N N . ALA A 1 303 ? -12.384 21.177 11.744 1.00 97.50 303 ALA A N 1
ATOM 2321 C CA . ALA A 1 303 ? -12.539 19.790 11.338 1.00 97.50 303 ALA A CA 1
ATOM 2322 C C . ALA A 1 303 ? -11.422 18.909 11.901 1.00 97.50 303 ALA A C 1
ATOM 2324 O O . ALA A 1 303 ? -10.331 19.398 12.167 1.00 97.50 303 ALA A O 1
ATOM 2325 N N . HIS A 1 304 ? -11.701 17.614 11.994 1.00 98.00 304 HIS A N 1
ATOM 2326 C CA . HIS A 1 304 ? -10.768 16.513 12.223 1.00 98.00 304 HIS A CA 1
ATOM 2327 C C . HIS A 1 304 ? -11.077 15.490 11.142 1.00 98.00 304 HIS A C 1
ATOM 2329 O O . HIS A 1 304 ? -12.190 14.958 11.087 1.00 98.00 304 HIS A O 1
ATOM 2335 N N . GLN A 1 305 ? -10.123 15.258 10.252 1.00 96.88 305 GLN A N 1
ATOM 2336 C CA . GLN A 1 305 ? -10.340 14.508 9.022 1.00 96.88 305 GLN A CA 1
ATOM 2337 C C . GLN A 1 305 ? -9.253 13.460 8.819 1.00 96.88 305 GLN A C 1
ATOM 2339 O O . GLN A 1 305 ? -8.111 13.629 9.243 1.00 96.88 305 GLN A O 1
ATOM 2344 N N . ILE A 1 306 ? -9.616 12.375 8.139 1.00 97.00 306 ILE A N 1
ATOM 2345 C CA . ILE A 1 306 ? -8.668 11.373 7.656 1.00 97.00 306 ILE A CA 1
ATOM 2346 C C . ILE A 1 306 ? -8.122 11.860 6.314 1.00 97.00 306 ILE A C 1
ATOM 2348 O O . ILE A 1 306 ? -8.881 12.027 5.363 1.00 97.00 306 ILE A O 1
ATOM 2352 N N . GLU A 1 307 ? -6.810 12.061 6.235 1.00 95.31 307 GLU A N 1
ATOM 2353 C CA . GLU A 1 307 ? -6.123 12.377 4.978 1.00 95.31 307 GLU A CA 1
ATOM 2354 C C . GLU A 1 307 ? -5.884 11.108 4.166 1.00 95.31 307 GLU A C 1
ATOM 2356 O O . GLU A 1 307 ? -6.178 11.054 2.976 1.00 95.31 307 GLU A O 1
ATOM 2361 N N . ASP A 1 308 ? -5.401 10.065 4.844 1.00 93.75 308 ASP A N 1
ATOM 2362 C CA . ASP A 1 308 ? -5.107 8.767 4.252 1.00 93.75 308 ASP A CA 1
ATOM 2363 C C . ASP A 1 308 ? -5.435 7.654 5.250 1.00 93.75 308 ASP A C 1
ATOM 2365 O O . ASP A 1 308 ? -4.890 7.600 6.353 1.00 93.75 308 ASP A O 1
ATOM 2369 N N . SER A 1 309 ? -6.292 6.712 4.863 1.00 93.88 309 SER A N 1
ATOM 2370 C CA . SER A 1 309 ? -6.493 5.472 5.620 1.00 93.88 309 SER A CA 1
ATOM 2371 C C . SER A 1 309 ? -5.289 4.537 5.476 1.00 93.88 309 SER A C 1
ATOM 2373 O O . SER A 1 309 ? -4.606 4.537 4.454 1.00 93.88 309 SER A O 1
ATOM 2375 N N . GLY A 1 310 ? -5.069 3.650 6.449 1.00 96.12 310 GLY A N 1
ATOM 2376 C CA . GLY A 1 310 ? -4.260 2.453 6.197 1.00 96.12 310 GLY A CA 1
ATOM 2377 C C . GLY A 1 310 ? -4.962 1.568 5.160 1.00 96.12 310 GLY A C 1
ATOM 2378 O O . GLY A 1 310 ? -6.154 1.285 5.311 1.00 96.12 310 GLY A O 1
ATOM 2379 N N . ARG A 1 311 ? -4.267 1.157 4.089 1.00 97.81 311 ARG A N 1
ATOM 2380 C CA . ARG A 1 311 ? -4.883 0.428 2.961 1.00 97.81 311 ARG A CA 1
ATOM 2381 C C . ARG A 1 311 ? -4.196 -0.888 2.636 1.00 97.81 311 ARG A C 1
ATOM 2383 O O . ARG A 1 311 ? -3.011 -0.909 2.314 1.00 97.81 311 ARG A O 1
ATOM 2390 N N . LEU A 1 312 ? -4.960 -1.975 2.610 1.00 98.44 312 LEU A N 1
ATOM 2391 C CA . LEU A 1 312 ? -4.570 -3.194 1.906 1.00 98.44 312 LEU A CA 1
ATOM 2392 C C . LEU A 1 312 ? -5.199 -3.174 0.509 1.00 98.44 312 LEU A C 1
ATOM 2394 O O . LEU A 1 312 ? -6.421 -3.122 0.387 1.00 98.44 312 LEU A O 1
ATOM 2398 N N . LYS A 1 313 ? -4.362 -3.233 -0.525 1.00 97.81 313 LYS A N 1
ATOM 2399 C CA . LYS A 1 313 ? -4.738 -3.439 -1.929 1.00 97.81 313 LYS A CA 1
ATOM 2400 C C . LYS A 1 313 ? -4.216 -4.788 -2.408 1.00 97.81 313 LYS A C 1
ATOM 2402 O O . LYS A 1 313 ? -3.244 -5.307 -1.850 1.00 97.81 313 LYS A O 1
ATOM 2407 N N . ARG A 1 314 ? -4.829 -5.339 -3.455 1.00 97.12 314 ARG A N 1
ATOM 2408 C CA . ARG A 1 314 ? -4.368 -6.564 -4.112 1.00 97.12 314 ARG A CA 1
ATOM 2409 C C . ARG A 1 314 ? -4.331 -6.395 -5.622 1.00 97.12 314 ARG A C 1
ATOM 2411 O O . ARG A 1 314 ? -5.160 -5.697 -6.196 1.00 97.12 314 ARG A O 1
ATOM 2418 N N . TYR A 1 315 ? -3.388 -7.075 -6.262 1.00 95.25 315 TYR A N 1
ATOM 2419 C CA . TYR A 1 315 ? -3.294 -7.125 -7.726 1.00 95.25 315 TYR A CA 1
ATOM 2420 C C . TYR A 1 315 ? -3.219 -8.547 -8.294 1.00 95.25 315 TYR A C 1
ATOM 2422 O O . TYR A 1 315 ? -3.194 -8.721 -9.512 1.00 95.25 315 TYR A O 1
ATOM 2430 N N . ALA A 1 316 ? -3.179 -9.569 -7.437 1.00 94.88 316 ALA A N 1
ATOM 2431 C CA . ALA A 1 316 ? -3.243 -10.966 -7.849 1.00 94.88 316 ALA A CA 1
ATOM 2432 C C . ALA A 1 316 ? -4.544 -11.620 -7.365 1.00 94.88 316 ALA A C 1
ATOM 2434 O O . ALA A 1 316 ? -5.191 -11.158 -6.425 1.00 94.88 316 ALA A O 1
ATOM 2435 N N . THR A 1 317 ? -4.926 -12.700 -8.042 1.00 96.06 317 THR A N 1
ATOM 2436 C CA . THR A 1 317 ? -6.013 -13.580 -7.603 1.00 96.06 317 THR A CA 1
ATOM 2437 C C . THR A 1 317 ? -5.463 -14.688 -6.711 1.00 96.06 317 THR A C 1
ATOM 2439 O O . THR A 1 317 ? -4.281 -15.032 -6.791 1.00 96.06 317 THR A O 1
ATOM 2442 N N . GLY A 1 318 ? -6.308 -15.254 -5.850 1.00 97.31 318 GLY A N 1
ATOM 2443 C CA . GLY A 1 318 ? -5.908 -16.313 -4.918 1.00 97.31 318 GLY A CA 1
ATOM 2444 C C . GLY A 1 318 ? -4.893 -15.857 -3.872 1.00 97.31 318 GLY A C 1
ATOM 2445 O O . GLY A 1 318 ? -4.137 -16.664 -3.333 1.00 97.31 318 GLY A O 1
ATOM 2446 N N . SER A 1 319 ? -4.849 -14.558 -3.596 1.00 97.81 319 SER A N 1
ATOM 2447 C CA . SER A 1 319 ? -3.832 -13.949 -2.758 1.00 97.81 319 SER A CA 1
ATOM 2448 C C . SER A 1 319 ? -4.033 -14.273 -1.280 1.00 97.81 319 SER A C 1
ATOM 2450 O O . SER A 1 319 ? -5.122 -14.095 -0.730 1.00 97.81 319 SER A O 1
ATOM 2452 N N . THR A 1 320 ? -2.961 -14.630 -0.578 1.00 98.81 320 THR A N 1
ATOM 2453 C CA . THR A 1 320 ? -2.959 -14.774 0.886 1.00 98.81 320 THR A CA 1
ATOM 2454 C C . THR A 1 320 ? -2.260 -13.587 1.538 1.00 98.81 320 THR A C 1
ATOM 2456 O O . THR A 1 320 ? -1.089 -13.337 1.272 1.00 98.81 320 THR A O 1
ATOM 2459 N N . VAL A 1 321 ? -2.958 -12.877 2.426 1.00 98.88 321 VAL A N 1
ATOM 2460 C CA . VAL A 1 321 ? -2.376 -11.779 3.211 1.00 98.88 321 VAL A CA 1
ATOM 2461 C C . VAL A 1 321 ? -2.477 -12.072 4.697 1.00 98.88 321 VAL A C 1
ATOM 2463 O O . VAL A 1 321 ? -3.524 -12.512 5.176 1.00 98.88 321 VAL A O 1
ATOM 2466 N N . ILE A 1 322 ? -1.394 -11.803 5.420 1.00 98.88 322 ILE A N 1
ATOM 2467 C CA . ILE A 1 322 ? -1.300 -11.922 6.873 1.00 98.88 322 ILE A CA 1
ATOM 2468 C C . ILE A 1 322 ? -0.898 -10.563 7.438 1.00 98.88 322 ILE A C 1
ATOM 2470 O O . ILE A 1 322 ? 0.134 -10.019 7.054 1.00 98.88 322 ILE A O 1
ATOM 2474 N N . LEU A 1 323 ? -1.702 -10.031 8.355 1.00 98.81 323 LEU A N 1
ATOM 2475 C CA . LEU A 1 323 ? -1.433 -8.802 9.097 1.00 98.81 323 LEU A CA 1
ATOM 2476 C C . LEU A 1 323 ? -1.408 -9.107 10.605 1.00 98.81 323 LEU A C 1
ATOM 2478 O O . LEU A 1 323 ? -2.192 -9.929 11.095 1.00 98.81 323 LEU A O 1
ATOM 2482 N N . GLY A 1 324 ? -0.536 -8.435 11.354 1.00 98.38 324 GLY A N 1
ATOM 2483 C CA . GLY A 1 324 ? -0.473 -8.560 12.814 1.00 98.38 324 GLY A CA 1
ATOM 2484 C C . GLY A 1 324 ? 0.593 -9.540 13.302 1.00 98.38 324 GLY A C 1
ATOM 2485 O O . GLY A 1 324 ? 1.783 -9.255 13.220 1.00 98.38 324 GLY A O 1
ATOM 2486 N N . GLY A 1 325 ? 0.189 -10.668 13.884 1.00 97.12 325 GLY A N 1
ATOM 2487 C CA . GLY A 1 325 ? 1.096 -11.623 14.533 1.00 97.12 325 GLY A CA 1
ATOM 2488 C C . GLY A 1 325 ? 1.778 -11.076 15.795 1.00 97.12 325 GLY A C 1
ATOM 2489 O O . GLY A 1 325 ? 2.762 -11.653 16.247 1.00 97.12 325 GLY A O 1
ATOM 2490 N N . ALA A 1 326 ? 1.265 -9.971 16.339 1.00 98.62 326 ALA A N 1
ATOM 2491 C CA . ALA A 1 326 ? 1.843 -9.234 17.457 1.00 98.62 326 ALA A CA 1
ATOM 2492 C C . ALA A 1 326 ? 1.107 -9.511 18.771 1.00 98.62 326 ALA A C 1
ATOM 2494 O O . ALA A 1 326 ? -0.023 -9.998 18.765 1.00 98.62 326 ALA A O 1
ATOM 2495 N N . LYS A 1 327 ? 1.695 -9.125 19.909 1.00 98.75 327 LYS A N 1
ATOM 2496 C CA . LYS A 1 327 ? 0.964 -9.137 21.190 1.00 98.75 327 LYS A CA 1
ATOM 2497 C C . LYS A 1 327 ? -0.291 -8.265 21.113 1.00 98.75 327 LYS A C 1
ATOM 2499 O O . LYS A 1 327 ? -1.364 -8.665 21.546 1.00 98.75 327 LYS A O 1
ATOM 2504 N N . GLU A 1 328 ? -0.173 -7.092 20.508 1.00 98.69 328 GLU A N 1
ATOM 2505 C CA . GLU A 1 328 ? -1.298 -6.189 20.279 1.00 98.69 328 GLU A CA 1
ATOM 2506 C C . GLU A 1 328 ? -1.361 -5.833 18.793 1.00 98.69 328 GLU A C 1
ATOM 2508 O O . GLU A 1 328 ? -0.415 -5.271 18.238 1.00 98.69 328 GLU A O 1
ATOM 2513 N N . THR A 1 329 ? -2.469 -6.169 18.137 1.00 98.88 329 THR A N 1
ATOM 2514 C CA . THR A 1 329 ? -2.721 -5.814 16.735 1.00 98.88 329 THR A CA 1
ATOM 2515 C C . THR A 1 329 ? -3.880 -4.833 16.662 1.00 98.88 329 THR A C 1
ATOM 2517 O O . THR A 1 329 ? -5.005 -5.173 17.014 1.00 98.88 329 THR A O 1
ATOM 2520 N N . ASN A 1 330 ? -3.608 -3.617 16.199 1.00 98.75 330 ASN A N 1
ATOM 2521 C CA . ASN A 1 330 ? -4.547 -2.508 16.139 1.00 98.75 330 ASN A CA 1
ATOM 2522 C C . ASN A 1 330 ? -4.735 -2.074 14.686 1.00 98.75 330 ASN A C 1
ATOM 2524 O O . ASN A 1 330 ? -3.795 -1.607 14.043 1.00 98.75 330 ASN A O 1
ATOM 2528 N N . LEU A 1 331 ? -5.954 -2.203 14.179 1.00 98.75 331 LEU A N 1
ATOM 2529 C CA . LEU A 1 331 ? -6.376 -1.602 12.921 1.00 98.75 331 LEU A CA 1
ATOM 2530 C C . LEU A 1 331 ? -7.393 -0.514 13.255 1.00 98.75 331 LEU A C 1
ATOM 2532 O O . LEU A 1 331 ? -8.365 -0.798 13.944 1.00 98.75 331 LEU A O 1
ATOM 2536 N N . LYS A 1 332 ? -7.187 0.716 12.789 1.00 97.88 332 LYS A N 1
ATOM 2537 C CA . LYS A 1 332 ? -8.090 1.855 13.022 1.00 97.88 332 LYS A CA 1
ATOM 2538 C C . LYS A 1 332 ? -8.403 2.508 11.683 1.00 97.88 332 LYS A C 1
ATOM 2540 O O . LYS A 1 332 ? -7.463 2.748 10.935 1.00 97.88 332 LYS A O 1
ATOM 2545 N N . ALA A 1 333 ? -9.676 2.758 11.372 1.00 97.50 333 ALA A N 1
ATOM 2546 C CA . ALA A 1 333 ? -10.103 3.448 10.143 1.00 97.50 333 ALA A CA 1
ATOM 2547 C C . ALA A 1 333 ? -9.362 2.985 8.862 1.00 97.50 333 ALA A C 1
ATOM 2549 O O . ALA A 1 333 ? -8.821 3.789 8.096 1.00 97.50 333 ALA A O 1
ATOM 2550 N N . THR A 1 334 ? -9.251 1.664 8.677 1.00 97.88 334 THR A N 1
ATOM 2551 C CA . THR A 1 334 ? -8.484 1.050 7.574 1.00 97.88 334 THR A CA 1
ATOM 2552 C C . THR A 1 334 ? -9.394 0.460 6.511 1.00 97.88 334 THR A C 1
ATOM 2554 O O . THR A 1 334 ? -10.458 -0.059 6.834 1.00 97.88 334 THR A O 1
ATOM 2557 N N . GLN A 1 335 ? -8.934 0.472 5.261 1.00 98.25 335 GLN A N 1
ATOM 2558 C CA . GLN A 1 335 ? -9.621 -0.147 4.129 1.00 98.25 335 GLN A CA 1
ATOM 2559 C C . GLN A 1 335 ? -8.883 -1.415 3.707 1.00 98.25 335 GLN A C 1
ATOM 2561 O O . GLN A 1 335 ? -7.696 -1.368 3.370 1.00 98.25 335 GLN A O 1
ATOM 2566 N N . LEU A 1 336 ? -9.582 -2.546 3.696 1.00 98.69 336 LEU A N 1
ATOM 2567 C CA . LEU A 1 336 ? -9.000 -3.842 3.370 1.00 98.69 336 LEU A CA 1
ATOM 2568 C C . LEU A 1 336 ? -9.678 -4.462 2.148 1.00 98.69 336 LEU A C 1
ATOM 2570 O O . LEU A 1 336 ? -10.818 -4.921 2.218 1.00 98.69 336 LEU A O 1
ATOM 2574 N N . ASP A 1 337 ? -8.952 -4.531 1.037 1.00 98.31 337 ASP A N 1
ATOM 2575 C CA . ASP A 1 337 ? -9.325 -5.376 -0.093 1.00 98.31 337 ASP A CA 1
ATOM 2576 C C . ASP A 1 337 ? -9.034 -6.845 0.250 1.00 98.31 337 ASP A C 1
ATOM 2578 O O . ASP A 1 337 ? -7.885 -7.245 0.478 1.00 98.31 337 ASP A O 1
ATOM 2582 N N . LEU A 1 338 ? -10.082 -7.662 0.330 1.00 98.56 338 LEU A N 1
ATOM 2583 C CA . LEU A 1 338 ? -9.985 -9.094 0.601 1.00 98.56 338 LEU A CA 1
ATOM 2584 C C . LEU A 1 338 ? -9.672 -9.909 -0.660 1.00 98.56 338 LEU A C 1
ATOM 2586 O O . LEU A 1 338 ? -9.311 -11.078 -0.534 1.00 98.56 338 LEU A O 1
ATOM 2590 N N . GLY A 1 339 ? -9.739 -9.300 -1.847 1.00 97.56 339 GLY A N 1
ATOM 2591 C CA . GLY A 1 339 ? -9.483 -9.938 -3.132 1.00 97.56 339 GLY A CA 1
ATOM 2592 C C . GLY A 1 339 ? -10.673 -10.748 -3.645 1.00 97.56 339 GLY A C 1
ATOM 2593 O O . GLY A 1 339 ? -11.821 -10.549 -3.247 1.00 97.56 339 GLY A O 1
ATOM 2594 N N . ASP A 1 340 ? -10.403 -11.670 -4.564 1.00 97.81 340 ASP A N 1
ATOM 2595 C CA . ASP A 1 340 ? -11.415 -12.551 -5.149 1.00 97.81 340 ASP A CA 1
ATOM 2596 C C . ASP A 1 340 ? -11.793 -13.722 -4.219 1.00 97.81 340 ASP A C 1
ATOM 2598 O O . ASP A 1 340 ? -11.174 -13.952 -3.184 1.00 97.81 340 ASP A O 1
ATOM 2602 N N . LYS A 1 341 ? -12.769 -14.539 -4.631 1.00 97.38 341 LYS A N 1
ATOM 2603 C CA . LYS A 1 341 ? -13.282 -15.682 -3.853 1.00 97.38 341 LYS A CA 1
ATOM 2604 C C . LYS A 1 341 ? -12.251 -16.738 -3.424 1.00 97.38 341 LYS A C 1
ATOM 2606 O O . LYS A 1 341 ? -12.551 -17.544 -2.547 1.00 97.38 341 LYS A O 1
ATOM 2611 N N . SER A 1 342 ? -11.088 -16.798 -4.068 1.00 97.38 342 SER A N 1
ATOM 2612 C CA . SER A 1 342 ? -9.991 -17.705 -3.710 1.00 97.38 342 SER A CA 1
ATOM 2613 C C . SER A 1 342 ? -8.940 -17.057 -2.803 1.00 97.38 342 SER A C 1
ATOM 2615 O O . SER A 1 342 ? -8.052 -17.745 -2.302 1.00 97.38 342 SER A O 1
ATOM 2617 N N . SER A 1 343 ? -9.045 -15.749 -2.566 1.00 98.50 343 SER A N 1
ATOM 2618 C CA . SER A 1 343 ? -8.149 -14.994 -1.699 1.00 98.50 343 SER A CA 1
ATOM 2619 C C . SER A 1 343 ? -8.486 -15.184 -0.216 1.00 98.50 343 SER A C 1
ATOM 2621 O O . SER A 1 343 ? -9.623 -15.482 0.167 1.00 98.50 343 SER A O 1
ATOM 2623 N N . ARG A 1 344 ? -7.477 -14.991 0.641 1.00 98.56 344 ARG A N 1
ATOM 2624 C CA . ARG A 1 344 ? -7.600 -15.049 2.103 1.00 98.56 344 ARG A CA 1
ATOM 2625 C C . ARG A 1 344 ? -6.878 -13.881 2.771 1.00 98.56 344 ARG A C 1
ATOM 2627 O O . ARG A 1 344 ? -5.745 -13.550 2.418 1.00 98.56 344 ARG A O 1
ATOM 2634 N N . THR A 1 345 ? -7.507 -13.306 3.788 1.00 98.81 345 THR A N 1
ATOM 2635 C CA . THR A 1 345 ? -6.913 -12.327 4.706 1.00 98.81 345 THR A CA 1
ATOM 2636 C C . THR A 1 345 ? -6.942 -12.884 6.123 1.00 98.81 345 THR A C 1
ATOM 2638 O O . THR A 1 345 ? -7.985 -13.337 6.598 1.00 98.81 345 THR A O 1
ATOM 2641 N N . ILE A 1 346 ? -5.804 -12.837 6.808 1.00 98.88 346 ILE A N 1
ATOM 2642 C CA . ILE A 1 346 ? -5.661 -13.233 8.208 1.00 98.88 346 ILE A CA 1
ATOM 2643 C C . ILE A 1 346 ? -5.172 -12.028 8.995 1.00 98.88 346 ILE A C 1
ATOM 2645 O O . ILE A 1 346 ? -4.124 -11.469 8.684 1.00 98.88 346 ILE A O 1
ATOM 2649 N N . ILE A 1 347 ? -5.906 -11.661 10.036 1.00 98.88 347 ILE A N 1
ATOM 2650 C CA . ILE A 1 347 ? -5.501 -10.663 11.021 1.00 98.88 347 ILE A CA 1
ATOM 2651 C C . ILE A 1 347 ? -5.377 -11.391 12.352 1.00 98.88 347 ILE A C 1
ATOM 2653 O O . ILE A 1 347 ? -6.306 -12.080 12.777 1.00 98.88 347 ILE A O 1
ATOM 2657 N N . SER A 1 348 ? -4.222 -11.296 13.001 1.00 98.56 348 SER A N 1
ATOM 2658 C CA . SER A 1 348 ? -3.963 -12.080 14.211 1.00 98.56 348 SER A CA 1
ATOM 2659 C C . SER A 1 348 ? -3.137 -11.326 15.237 1.00 98.56 348 SER A C 1
ATOM 2661 O O . SER A 1 348 ? -2.357 -10.457 14.873 1.00 98.56 348 SER A O 1
ATOM 2663 N N . GLY A 1 349 ? -3.284 -11.683 16.507 1.00 98.75 349 GLY A N 1
ATOM 2664 C CA . GLY A 1 349 ? -2.434 -11.228 17.604 1.00 98.75 349 GLY A CA 1
ATOM 2665 C C . GLY A 1 349 ? -2.852 -11.864 18.926 1.00 98.75 349 GLY A C 1
ATOM 2666 O O . GLY A 1 349 ? -3.860 -12.572 18.961 1.00 98.75 349 GLY A O 1
ATOM 2667 N N . ASP A 1 350 ? -2.130 -11.602 20.018 1.00 98.75 350 ASP A N 1
ATOM 2668 C CA . ASP A 1 350 ? -2.595 -12.027 21.350 1.00 98.75 350 ASP A CA 1
ATOM 2669 C C . ASP A 1 350 ? -3.892 -11.291 21.701 1.00 98.75 350 ASP A C 1
ATOM 2671 O O . ASP A 1 350 ? -4.858 -11.912 22.151 1.00 98.75 350 ASP A O 1
ATOM 2675 N N . LYS A 1 351 ? -3.947 -9.990 21.401 1.00 98.69 351 LYS A N 1
ATOM 2676 C CA . LYS A 1 351 ? -5.169 -9.185 21.318 1.00 98.69 351 LYS A CA 1
ATOM 2677 C C . LYS A 1 351 ? -5.294 -8.537 19.945 1.00 98.69 351 LYS A C 1
ATOM 2679 O O . LYS A 1 351 ? -4.291 -8.205 19.307 1.00 98.69 351 LYS A O 1
ATOM 2684 N N . VAL A 1 352 ? -6.535 -8.325 19.515 1.00 98.88 352 VAL A N 1
ATOM 2685 C CA . VAL A 1 352 ? -6.838 -7.650 18.252 1.00 98.88 352 VAL A CA 1
ATOM 2686 C C . VAL A 1 352 ? -7.901 -6.583 18.486 1.00 98.88 352 VAL A C 1
ATOM 2688 O O . VAL A 1 352 ? -8.951 -6.870 19.055 1.00 98.88 352 VAL A O 1
ATOM 2691 N N . ASN A 1 353 ? -7.637 -5.367 18.017 1.00 98.81 353 ASN A N 1
ATOM 2692 C CA . ASN A 1 353 ? -8.553 -4.236 18.080 1.00 98.81 353 ASN A CA 1
ATOM 2693 C C . ASN A 1 353 ? -8.822 -3.733 16.659 1.00 98.81 353 ASN A C 1
ATOM 2695 O O . ASN A 1 353 ? -7.916 -3.241 15.988 1.00 98.81 353 ASN A O 1
ATOM 2699 N N . LEU A 1 354 ? -10.066 -3.861 16.207 1.00 98.69 354 LEU A N 1
ATOM 2700 C CA . LEU A 1 354 ? -10.583 -3.220 15.002 1.00 98.69 354 LEU A CA 1
ATOM 2701 C C . LEU A 1 354 ? -11.335 -1.967 15.455 1.00 98.69 354 LEU A C 1
ATOM 2703 O O . LEU A 1 354 ? -12.479 -2.055 15.885 1.00 98.69 354 LEU A O 1
ATOM 2707 N N . GLY A 1 355 ? -10.652 -0.829 15.469 1.00 97.88 355 GLY A N 1
ATOM 2708 C CA . GLY A 1 355 ? -11.149 0.440 15.989 1.00 97.88 355 GLY A CA 1
ATOM 2709 C C . GLY A 1 355 ? -11.647 1.405 14.914 1.00 97.88 355 GLY A C 1
ATOM 2710 O O . GLY A 1 355 ? -11.465 1.190 13.712 1.00 97.88 355 GLY A O 1
ATOM 2711 N N . ALA A 1 356 ? -12.206 2.515 15.388 1.00 97.88 356 ALA A N 1
ATOM 2712 C CA . ALA A 1 356 ? -12.700 3.618 14.575 1.00 97.88 356 ALA A CA 1
ATOM 2713 C C . ALA A 1 356 ? -11.963 4.926 14.882 1.00 97.88 356 ALA A C 1
ATOM 2715 O O . ALA A 1 356 ? -11.462 5.102 15.994 1.00 97.88 356 ALA A O 1
ATOM 2716 N N . GLU A 1 357 ? -11.870 5.812 13.892 1.00 97.88 357 GLU A N 1
ATOM 2717 C CA . GLU A 1 357 ? -11.451 7.210 14.042 1.00 97.88 357 GLU A CA 1
ATOM 2718 C C . GLU A 1 357 ? -12.680 8.111 13.956 1.00 97.88 357 GLU A C 1
ATOM 2720 O O . GLU A 1 357 ? -13.401 8.053 12.963 1.00 97.88 357 GLU A O 1
ATOM 2725 N N . TYR A 1 358 ? -12.910 8.934 14.978 1.00 97.69 358 TYR A N 1
ATOM 2726 C CA . TYR A 1 358 ? -14.027 9.871 14.973 1.00 97.69 358 TYR A CA 1
ATOM 2727 C C . TYR A 1 358 ? -13.629 11.131 14.212 1.00 97.69 358 TYR A C 1
ATOM 2729 O O . TYR A 1 358 ? -12.792 11.905 14.674 1.00 97.69 358 TYR A O 1
ATOM 2737 N N . THR A 1 359 ? -14.232 11.335 13.048 1.00 97.88 359 THR A N 1
ATOM 2738 C CA . THR A 1 359 ? -14.042 12.530 12.220 1.00 97.88 359 THR A CA 1
ATOM 2739 C C . THR A 1 359 ? -15.183 13.510 12.431 1.00 97.88 359 THR A C 1
ATOM 2741 O O . THR A 1 359 ? -16.311 13.091 12.674 1.00 97.88 359 THR A O 1
ATOM 2744 N N . HIS A 1 360 ? -14.916 14.809 12.311 1.00 97.75 360 HIS A N 1
ATOM 2745 C CA . HIS A 1 360 ? -15.967 15.828 12.321 1.00 97.75 360 HIS A CA 1
ATOM 2746 C C . HIS A 1 360 ? -15.648 17.013 11.398 1.00 97.75 360 HIS A C 1
ATOM 2748 O O . HIS A 1 360 ? -14.485 17.322 11.146 1.00 97.75 360 HIS A O 1
ATOM 2754 N N . ASP A 1 361 ? -16.687 17.694 10.921 1.00 97.75 361 ASP A N 1
ATOM 2755 C CA . ASP A 1 361 ? -16.635 18.946 10.164 1.00 97.75 361 ASP A CA 1
ATOM 2756 C C . ASP A 1 361 ? -17.659 19.915 10.755 1.00 97.75 361 ASP A C 1
ATOM 2758 O O . ASP A 1 361 ? -18.830 19.582 10.947 1.00 97.75 361 ASP A O 1
ATOM 2762 N N . VAL A 1 362 ? -17.205 21.125 11.065 1.00 97.25 362 VAL A N 1
ATOM 2763 C CA . VAL A 1 362 ? -18.008 22.187 11.664 1.00 97.25 362 VAL A CA 1
ATOM 2764 C C . VAL A 1 362 ? -17.862 23.441 10.832 1.00 97.25 362 VAL A C 1
ATOM 2766 O O . VAL A 1 362 ? -16.760 23.968 10.691 1.00 97.25 362 VAL A O 1
ATOM 2769 N N . LYS A 1 363 ? -18.976 23.966 10.331 1.00 96.56 363 LYS A N 1
ATOM 2770 C CA . LYS A 1 363 ? -19.017 25.219 9.576 1.00 96.56 363 LYS A CA 1
ATOM 2771 C C . LYS A 1 363 ? -20.043 26.154 10.182 1.00 96.56 363 LYS A C 1
ATOM 2773 O O . LYS A 1 363 ? -21.207 25.793 10.323 1.00 96.56 363 LYS A O 1
ATOM 2778 N N . MET A 1 364 ? -19.604 27.358 10.512 1.00 96.12 364 MET A N 1
ATOM 2779 C CA . MET A 1 364 ? -20.459 28.478 10.877 1.00 96.12 364 MET A CA 1
ATOM 2780 C C . MET A 1 364 ? -20.300 29.552 9.813 1.00 96.12 364 MET A C 1
ATOM 2782 O O . MET A 1 364 ? -19.186 30.007 9.571 1.00 96.12 364 MET A O 1
ATOM 2786 N N . ASP A 1 365 ? -21.406 29.954 9.207 1.00 95.00 365 ASP A N 1
ATOM 2787 C CA . ASP A 1 365 ? -21.482 31.073 8.280 1.00 95.00 365 ASP A CA 1
ATOM 2788 C C . ASP A 1 365 ? -22.328 32.181 8.913 1.00 95.00 365 ASP A C 1
ATOM 2790 O O . ASP A 1 365 ? -23.540 32.027 9.067 1.00 95.00 365 ASP A O 1
ATOM 2794 N N . ASP A 1 366 ? -21.683 33.264 9.344 1.00 91.81 366 ASP A N 1
ATOM 2795 C CA . ASP A 1 366 ? -22.354 34.487 9.775 1.00 91.81 366 ASP A CA 1
ATOM 2796 C C . ASP A 1 366 ? -22.687 35.347 8.551 1.00 91.81 366 ASP A C 1
ATOM 2798 O O . ASP A 1 366 ? -21.808 35.825 7.834 1.00 91.81 366 ASP A O 1
ATOM 2802 N N . GLN A 1 367 ? -23.981 35.555 8.327 1.00 90.75 367 GLN A N 1
ATOM 2803 C CA . GLN A 1 367 ? -24.517 36.310 7.194 1.00 90.75 367 GLN A CA 1
ATOM 2804 C C . GLN A 1 367 ? -24.914 37.738 7.599 1.00 90.75 367 GLN A C 1
ATOM 2806 O O . GLN A 1 367 ? -25.455 38.495 6.788 1.00 90.75 367 GLN A O 1
ATOM 2811 N N . GLY A 1 368 ? -24.642 38.125 8.850 1.00 86.62 368 GLY A N 1
ATOM 2812 C CA . GLY A 1 368 ? -24.966 39.433 9.400 1.00 86.62 368 GLY A CA 1
ATOM 2813 C C . GLY A 1 368 ? -26.450 39.598 9.741 1.00 86.62 368 GLY A C 1
ATOM 2814 O O . GLY A 1 368 ? -27.316 38.822 9.348 1.00 86.62 368 GLY A O 1
ATOM 2815 N N . GLY A 1 369 ? -26.777 40.624 10.532 1.00 85.62 369 GLY A N 1
ATOM 2816 C CA . GLY A 1 369 ? -28.172 40.907 10.906 1.00 85.62 369 GLY A CA 1
ATOM 2817 C C . GLY A 1 369 ? -28.844 39.810 11.747 1.00 85.62 369 GLY A C 1
ATOM 2818 O O . GLY A 1 369 ? -30.065 39.676 11.694 1.00 85.62 369 GLY A O 1
ATOM 2819 N N . SER A 1 370 ? -28.053 39.046 12.514 1.00 87.19 370 SER A N 1
ATOM 2820 C CA . SER A 1 370 ? -28.474 37.836 13.248 1.00 87.19 370 SER A CA 1
ATOM 2821 C C . SER A 1 370 ? -28.835 36.639 12.359 1.00 87.19 370 SER A C 1
ATOM 2823 O O . SER A 1 370 ? -29.403 35.658 12.852 1.00 87.19 370 SER A O 1
ATOM 2825 N N . ASN A 1 371 ? -28.483 36.696 11.073 1.00 92.38 371 ASN A N 1
ATOM 2826 C CA . ASN A 1 371 ? -28.602 35.573 10.155 1.00 92.38 371 ASN A CA 1
ATOM 2827 C C . ASN A 1 371 ? -27.345 34.728 10.231 1.00 92.38 371 ASN A C 1
ATOM 2829 O O . ASN A 1 371 ? -26.240 35.251 10.121 1.00 92.38 371 ASN A O 1
ATOM 2833 N N . TYR A 1 372 ? -27.514 33.426 10.406 1.00 94.12 372 TYR A N 1
ATOM 2834 C CA . TYR A 1 372 ? -26.388 32.509 10.394 1.00 94.12 372 TYR A CA 1
ATOM 2835 C C . TYR A 1 372 ? -26.813 31.118 9.959 1.00 94.12 372 TYR A C 1
ATOM 2837 O O . TYR A 1 372 ? -27.975 30.728 10.101 1.00 94.12 372 TYR A O 1
ATOM 2845 N N . HIS A 1 373 ? -25.838 30.356 9.484 1.00 95.88 373 HIS A N 1
ATOM 2846 C CA . HIS A 1 373 ? -25.995 28.956 9.154 1.00 95.88 373 HIS A CA 1
ATOM 2847 C C . HIS A 1 373 ? -24.870 28.140 9.791 1.00 95.88 373 HIS A C 1
ATOM 2849 O O . HIS A 1 373 ? -23.693 28.313 9.484 1.00 95.88 373 HIS A O 1
ATOM 2855 N N . TYR A 1 374 ? -25.243 27.253 10.705 1.00 96.50 374 TYR A N 1
ATOM 2856 C CA . TYR A 1 374 ? -24.348 26.348 11.407 1.00 96.50 374 TYR A CA 1
ATOM 2857 C C . TYR A 1 374 ? -24.596 24.919 10.942 1.00 96.50 374 TYR A C 1
ATOM 2859 O O . TYR A 1 374 ? -25.733 24.447 10.968 1.00 96.50 374 TYR A O 1
ATOM 2867 N N . ARG A 1 375 ? -23.525 24.212 10.591 1.00 97.44 375 ARG A N 1
ATOM 2868 C CA . ARG A 1 375 ? -23.530 22.780 10.300 1.00 97.44 375 ARG A CA 1
ATOM 2869 C C . ARG A 1 375 ? -22.450 22.075 11.095 1.00 97.44 375 ARG A C 1
ATOM 2871 O O . ARG A 1 375 ? -21.326 22.562 11.201 1.00 97.44 375 ARG A O 1
ATOM 2878 N N . TYR A 1 376 ? -22.809 20.917 11.614 1.00 97.75 376 TYR A N 1
ATOM 2879 C CA . TYR A 1 376 ? -21.926 19.954 12.237 1.00 97.75 376 TYR A CA 1
ATOM 2880 C C . TYR A 1 376 ? -22.259 18.585 11.664 1.00 97.75 376 TYR A C 1
ATOM 2882 O O . TYR A 1 376 ? -23.424 18.187 11.678 1.00 97.75 376 TYR A O 1
ATOM 2890 N N . HIS A 1 377 ? -21.235 17.885 11.205 1.00 97.94 377 HIS A N 1
ATOM 2891 C CA . HIS A 1 377 ? -21.300 16.474 10.863 1.00 97.94 377 HIS A CA 1
ATOM 2892 C C . HIS A 1 377 ? -20.148 15.772 11.574 1.00 97.94 377 HIS A C 1
ATOM 2894 O O . HIS A 1 377 ? -19.014 16.246 11.507 1.00 97.94 377 HIS A O 1
ATOM 2900 N N . GLY A 1 378 ? -20.421 14.672 12.262 1.00 98.06 378 GLY A N 1
ATOM 2901 C CA . GLY A 1 378 ? -19.403 13.821 12.858 1.00 98.06 378 GLY A CA 1
ATOM 2902 C C . GLY A 1 378 ? -19.743 12.352 12.677 1.00 98.06 378 GLY A C 1
ATOM 2903 O O . GLY A 1 378 ? -20.914 11.987 12.711 1.00 98.06 378 GLY A O 1
ATOM 2904 N N . GLU A 1 379 ? -18.731 11.521 12.460 1.00 97.94 379 GLU A N 1
ATOM 2905 C CA . GLU A 1 379 ? -18.896 10.095 12.176 1.00 97.94 379 GLU A CA 1
ATOM 2906 C C . GLU A 1 379 ? -17.677 9.292 12.649 1.00 97.94 379 GLU A C 1
ATOM 2908 O O . GLU A 1 379 ? -16.528 9.697 12.439 1.00 97.94 379 GLU A O 1
ATOM 2913 N N . ASP A 1 380 ? -17.937 8.119 13.231 1.00 98.00 380 ASP A N 1
ATOM 2914 C CA . ASP A 1 380 ? -16.934 7.078 13.457 1.00 98.00 380 ASP A CA 1
ATOM 2915 C C . ASP A 1 380 ? -16.594 6.321 12.164 1.00 98.00 380 ASP A C 1
ATOM 2917 O O . ASP A 1 380 ? -17.385 5.531 11.644 1.00 98.00 380 ASP A O 1
ATOM 2921 N N . GLN A 1 381 ? -15.357 6.472 11.699 1.00 97.75 381 GLN A N 1
ATOM 2922 C CA . GLN A 1 381 ? -14.813 5.747 10.553 1.00 97.75 381 GLN A CA 1
ATOM 2923 C C . GLN A 1 381 ? -14.073 4.488 11.022 1.00 97.75 381 GLN A C 1
ATOM 2925 O O . GLN A 1 381 ? -12.942 4.549 11.511 1.00 97.75 381 GLN A O 1
ATOM 2930 N N . GLY A 1 382 ? -14.724 3.329 10.911 1.00 98.00 382 GLY A N 1
ATOM 2931 C CA . GLY A 1 382 ? -14.189 2.032 11.337 1.00 98.00 382 GLY A CA 1
ATOM 2932 C C . GLY A 1 382 ? -13.299 1.320 10.313 1.00 98.00 382 GLY A C 1
ATOM 2933 O O . GLY A 1 382 ? -12.951 1.837 9.255 1.00 98.00 382 GLY A O 1
ATOM 2934 N N . VAL A 1 383 ? -12.922 0.079 10.631 1.00 98.50 383 VAL A N 1
ATOM 2935 C CA . VAL A 1 383 ? -12.289 -0.829 9.660 1.00 98.50 383 VAL A CA 1
ATOM 2936 C C . VAL A 1 383 ? -13.328 -1.291 8.641 1.00 98.50 383 VAL A C 1
ATOM 2938 O O . VAL A 1 383 ? -14.353 -1.851 9.022 1.00 98.50 383 VAL A O 1
ATOM 2941 N N . GLU A 1 384 ? -13.041 -1.128 7.356 1.00 98.25 384 GLU A N 1
ATOM 2942 C CA . GLU A 1 384 ? -13.922 -1.538 6.265 1.00 98.25 384 GLU A CA 1
ATOM 2943 C C . GLU A 1 384 ? -13.250 -2.586 5.384 1.00 98.25 384 GLU A C 1
ATOM 2945 O O . GLU A 1 384 ? -12.094 -2.435 4.981 1.00 98.25 384 GLU A O 1
ATOM 2950 N N . THR A 1 385 ? -13.977 -3.653 5.056 1.00 98.62 385 THR A N 1
ATOM 2951 C CA . THR A 1 385 ? -13.498 -4.673 4.121 1.00 98.62 385 THR A CA 1
ATOM 2952 C C . THR A 1 385 ? -14.369 -4.758 2.878 1.00 98.62 385 THR A C 1
ATOM 2954 O O . THR A 1 385 ? -15.590 -4.611 2.933 1.00 98.62 385 THR A O 1
ATOM 2957 N N . THR A 1 386 ? -13.725 -5.019 1.744 1.00 98.00 386 THR A N 1
ATOM 2958 C CA . THR A 1 386 ? -14.370 -5.188 0.436 1.00 98.00 386 THR A CA 1
ATOM 2959 C C . THR A 1 386 ? -13.820 -6.421 -0.273 1.00 98.00 386 THR A C 1
ATOM 2961 O O . THR A 1 386 ? -12.802 -6.976 0.134 1.00 98.00 386 THR A O 1
ATOM 2964 N N . GLY A 1 387 ? -14.488 -6.855 -1.339 1.00 97.62 387 GLY A N 1
ATOM 2965 C CA . GLY A 1 387 ? -14.088 -8.032 -2.106 1.00 97.62 387 GLY A CA 1
ATOM 2966 C C . GLY A 1 387 ? -14.784 -9.313 -1.654 1.00 97.62 387 GLY A C 1
ATOM 2967 O O . GLY A 1 387 ? -15.578 -9.335 -0.716 1.00 97.62 387 GLY A O 1
ATOM 2968 N N . ASP A 1 388 ? -14.483 -10.383 -2.380 1.00 98.12 388 ASP A N 1
ATOM 2969 C CA . ASP A 1 388 ? -15.106 -11.693 -2.233 1.00 98.12 388 ASP A CA 1
ATOM 2970 C C . ASP A 1 388 ? -14.212 -12.681 -1.469 1.00 98.12 388 ASP A C 1
ATOM 2972 O O . ASP A 1 388 ? -14.601 -13.833 -1.345 1.00 98.12 388 ASP A O 1
ATOM 2976 N N . GLY A 1 389 ? -13.014 -12.303 -1.010 1.00 98.31 389 GLY A N 1
ATOM 2977 C CA . GLY A 1 389 ? -12.068 -13.201 -0.331 1.00 98.31 389 GLY A CA 1
ATOM 2978 C C . GLY A 1 389 ? -12.390 -13.456 1.141 1.00 98.31 389 GLY A C 1
ATOM 2979 O O . GLY A 1 389 ? -13.008 -12.627 1.805 1.00 98.31 389 GLY A O 1
ATOM 2980 N N . ALA A 1 390 ? -11.958 -14.600 1.678 1.00 98.62 390 ALA A N 1
ATOM 2981 C CA . ALA A 1 390 ? -12.231 -14.994 3.062 1.00 98.62 390 ALA A CA 1
ATOM 2982 C C . ALA A 1 390 ? -11.455 -14.141 4.077 1.00 98.62 390 ALA A C 1
ATOM 2984 O O . ALA A 1 390 ? -10.257 -13.902 3.912 1.00 98.62 390 ALA A O 1
ATOM 2985 N N . LEU A 1 391 ? -12.110 -13.759 5.174 1.00 98.81 391 LEU A N 1
ATOM 2986 C CA . LEU A 1 391 ? -11.508 -12.985 6.261 1.00 98.81 391 LEU A CA 1
ATOM 2987 C C . LEU A 1 391 ? -11.488 -13.797 7.558 1.00 98.81 391 LEU A C 1
ATOM 2989 O O . LEU A 1 391 ? -12.517 -14.307 7.993 1.00 98.81 391 LEU A O 1
ATOM 2993 N N . SER A 1 392 ? -10.328 -13.878 8.207 1.00 98.75 392 SER A N 1
ATOM 2994 C CA . SER A 1 392 ? -10.169 -14.458 9.541 1.00 98.75 392 SER A CA 1
ATOM 2995 C C . SER A 1 392 ? -9.496 -13.458 10.472 1.00 98.75 392 SER A C 1
ATOM 2997 O O . SER A 1 392 ? -8.379 -13.027 10.199 1.00 98.75 392 SER A O 1
ATOM 2999 N N . VAL A 1 393 ? -10.135 -13.143 11.595 1.00 98.88 393 VAL A N 1
ATOM 3000 C CA . VAL A 1 393 ? -9.606 -12.264 12.643 1.00 98.88 393 VAL A CA 1
ATOM 3001 C C . VAL A 1 393 ? -9.534 -13.043 13.949 1.00 98.88 393 VAL A C 1
ATOM 3003 O O . VAL A 1 393 ? -10.539 -13.598 14.391 1.00 98.88 393 VAL A O 1
ATOM 3006 N N . SER A 1 394 ? -8.353 -13.113 14.561 1.00 98.62 394 SER A N 1
ATOM 3007 C CA . SER A 1 394 ? -8.122 -13.955 15.738 1.00 98.62 394 SER A CA 1
ATOM 3008 C C . SER A 1 394 ? -7.292 -13.257 16.811 1.00 98.62 394 SER A C 1
ATOM 3010 O O . SER A 1 394 ? -6.114 -12.980 16.594 1.00 98.62 394 SER A O 1
ATOM 3012 N N . ALA A 1 395 ? -7.875 -13.084 17.998 1.00 98.69 395 ALA A N 1
ATOM 3013 C CA . ALA A 1 395 ? -7.164 -12.786 19.238 1.00 98.69 395 ALA A CA 1
ATOM 3014 C C . ALA A 1 395 ? -6.890 -14.094 20.005 1.00 98.69 395 ALA A C 1
ATOM 3016 O O . ALA A 1 395 ? -7.799 -14.691 20.587 1.00 98.69 395 ALA A O 1
ATOM 3017 N N . SER A 1 396 ? -5.646 -14.573 19.964 1.00 98.12 396 SER A N 1
ATOM 3018 C CA . SER A 1 396 ? -5.258 -15.916 20.425 1.00 98.12 396 SER A CA 1
ATOM 3019 C C . SER A 1 396 ? -5.230 -16.073 21.948 1.00 98.12 396 SER A C 1
ATOM 3021 O O . SER A 1 396 ? -5.453 -17.179 22.437 1.00 98.12 396 SER A O 1
ATOM 3023 N N . ALA A 1 397 ? -4.978 -14.997 22.700 1.00 98.06 397 ALA A N 1
ATOM 3024 C CA . ALA A 1 397 ? -4.832 -15.042 24.160 1.00 98.06 397 ALA A CA 1
ATOM 3025 C C . ALA A 1 397 ? -5.753 -14.060 24.906 1.00 98.06 397 ALA A C 1
ATOM 3027 O O . ALA A 1 397 ? -5.995 -14.205 26.108 1.00 98.06 397 ALA A O 1
ATOM 3028 N N . GLY A 1 398 ? -6.258 -13.041 24.216 1.00 97.88 398 GLY A N 1
ATOM 3029 C CA . GLY A 1 398 ? -7.060 -11.963 24.772 1.00 97.88 398 GLY A CA 1
ATOM 3030 C C . GLY A 1 398 ? -8.410 -11.799 24.092 1.00 97.88 398 GLY A C 1
ATOM 3031 O O . GLY A 1 398 ? -8.997 -12.752 23.579 1.00 97.88 398 GLY A O 1
ATOM 3032 N N . LYS A 1 399 ? -8.931 -10.575 24.164 1.00 97.94 399 LYS A N 1
ATOM 3033 C CA . LYS A 1 399 ? -10.191 -10.198 23.528 1.00 97.94 399 LYS A CA 1
ATOM 3034 C C . LYS A 1 399 ? -9.962 -9.731 22.095 1.00 97.94 399 LYS A C 1
ATOM 3036 O O . LYS A 1 399 ? -8.899 -9.195 21.775 1.00 97.94 399 LYS A O 1
ATOM 3041 N N . LEU A 1 400 ? -10.993 -9.913 21.280 1.00 98.81 400 LEU A N 1
ATOM 3042 C CA . LEU A 1 400 ? -11.167 -9.201 20.022 1.00 98.81 400 LEU A CA 1
ATOM 3043 C C . LEU A 1 400 ? -12.146 -8.045 20.257 1.00 98.81 400 LEU A C 1
ATOM 3045 O O . LEU A 1 400 ? -13.283 -8.289 20.653 1.00 98.81 400 LEU A O 1
ATOM 3049 N N . THR A 1 401 ? -11.715 -6.812 20.008 1.00 98.75 401 THR A N 1
ATOM 3050 C CA . THR A 1 401 ? -12.574 -5.620 20.081 1.00 98.75 401 THR A CA 1
ATOM 3051 C C . THR A 1 401 ? -12.913 -5.154 18.673 1.00 98.75 401 THR A C 1
ATOM 3053 O O . THR A 1 401 ? -12.018 -5.061 17.832 1.00 98.75 401 THR A O 1
ATOM 3056 N N . VAL A 1 402 ? -14.182 -4.853 18.407 1.00 98.62 402 VAL A N 1
ATOM 3057 C CA . VAL A 1 402 ? -14.666 -4.384 17.103 1.00 98.62 402 VAL A CA 1
ATOM 3058 C C . VAL A 1 402 ? -15.546 -3.153 17.303 1.00 98.62 402 VAL A C 1
ATOM 3060 O O . VAL A 1 402 ? -16.641 -3.265 17.841 1.00 98.62 402 VAL A O 1
ATOM 3063 N N . ASN A 1 403 ? -15.079 -1.988 16.860 1.00 98.19 403 ASN A N 1
ATOM 3064 C CA . ASN A 1 403 ? -15.796 -0.720 16.940 1.00 98.19 403 ASN A CA 1
ATOM 3065 C C . ASN A 1 403 ? -16.044 -0.148 15.538 1.00 98.19 403 ASN A C 1
ATOM 3067 O O . ASN A 1 403 ? -15.099 -0.007 14.760 1.00 98.19 403 ASN A O 1
ATOM 3071 N N . ALA A 1 404 ? -17.311 0.150 15.231 1.00 97.25 404 ALA A N 1
ATOM 3072 C CA . ALA A 1 404 ? -17.788 0.742 13.974 1.00 97.25 404 ALA A CA 1
ATOM 3073 C C . ALA A 1 404 ? -17.304 0.046 12.680 1.00 97.25 404 ALA A C 1
ATOM 3075 O O . ALA A 1 404 ? -17.314 0.637 11.603 1.00 97.25 404 ALA A O 1
ATOM 3076 N N . ALA A 1 405 ? -16.860 -1.212 12.757 1.00 97.56 405 ALA A N 1
ATOM 3077 C CA . ALA A 1 405 ? -16.260 -1.904 11.621 1.00 97.56 405 ALA A CA 1
ATOM 3078 C C . ALA A 1 405 ? -17.317 -2.493 10.670 1.00 97.56 405 ALA A C 1
ATOM 3080 O O . ALA A 1 405 ? -18.284 -3.123 11.102 1.00 97.56 405 ALA A O 1
ATOM 3081 N N . LYS A 1 406 ? -17.074 -2.377 9.362 1.00 97.38 406 LYS A N 1
ATOM 3082 C CA . LYS A 1 406 ? -17.878 -2.975 8.287 1.00 97.38 406 LYS A CA 1
ATOM 3083 C C . LYS A 1 406 ? -17.104 -4.138 7.666 1.00 97.38 406 LYS A C 1
ATOM 3085 O O . LYS A 1 406 ? -16.338 -3.968 6.721 1.00 97.38 406 LYS A O 1
ATOM 3090 N N . LEU A 1 407 ? -17.290 -5.336 8.220 1.00 97.81 407 LEU A N 1
ATOM 3091 C CA . LEU A 1 407 ? -16.578 -6.546 7.795 1.00 97.81 407 LEU A CA 1
ATOM 3092 C C . LEU A 1 407 ? -17.417 -7.344 6.786 1.00 97.81 407 LEU A C 1
ATOM 3094 O O . LEU A 1 407 ? -18.184 -8.229 7.164 1.00 97.81 407 LEU A O 1
ATOM 3098 N N . ASN A 1 408 ? -17.279 -7.026 5.500 1.00 95.81 408 ASN A N 1
ATOM 3099 C CA . ASN A 1 408 ? -17.925 -7.732 4.397 1.00 95.81 408 ASN A CA 1
ATOM 3100 C C . ASN A 1 408 ? -16.904 -8.547 3.580 1.00 95.81 408 ASN A C 1
ATOM 3102 O O . ASN A 1 408 ? -15.871 -8.024 3.168 1.00 95.81 408 ASN A O 1
ATOM 3106 N N . SER A 1 409 ? -17.214 -9.823 3.346 1.00 96.38 409 SER A N 1
ATOM 3107 C CA . SER A 1 409 ? -16.421 -10.783 2.556 1.00 96.38 409 SER A CA 1
ATOM 3108 C C . SER A 1 409 ? -17.149 -11.217 1.274 1.00 96.38 409 SER A C 1
ATOM 3110 O O . SER A 1 409 ? -16.755 -12.179 0.618 1.00 96.38 409 SER A O 1
ATOM 3112 N N . GLY A 1 410 ? -18.241 -10.526 0.925 1.00 94.50 410 GLY A N 1
ATOM 3113 C CA . GLY A 1 410 ? -19.034 -10.762 -0.273 1.00 94.50 410 GLY A CA 1
ATOM 3114 C C . GLY A 1 410 ? -19.549 -12.196 -0.327 1.00 94.50 410 GLY A C 1
ATOM 3115 O O . GLY A 1 410 ? -20.497 -12.562 0.367 1.00 94.50 410 GLY A O 1
ATOM 3116 N N . LYS A 1 411 ? -18.907 -13.015 -1.164 1.00 91.81 411 LYS A N 1
ATOM 3117 C CA . LYS A 1 411 ? -19.232 -14.437 -1.368 1.00 91.81 411 LYS A CA 1
ATOM 3118 C C . LYS A 1 411 ? -18.475 -15.414 -0.461 1.00 91.81 411 LYS A C 1
ATOM 3120 O O . LYS A 1 411 ? -18.589 -16.623 -0.665 1.00 91.81 411 LYS A O 1
ATOM 3125 N N . ASN A 1 412 ? -17.707 -14.931 0.511 1.00 97.12 412 ASN A N 1
ATOM 3126 C CA . ASN A 1 412 ? -16.975 -15.768 1.457 1.00 97.12 412 ASN A CA 1
ATOM 3127 C C . ASN A 1 412 ? -17.333 -15.488 2.918 1.00 97.12 412 ASN A C 1
ATOM 3129 O O . ASN A 1 412 ? -18.187 -14.674 3.263 1.00 97.12 412 ASN A O 1
ATOM 3133 N N . ARG A 1 413 ? -16.696 -16.264 3.797 1.00 96.62 413 ARG A N 1
ATOM 3134 C CA . ARG A 1 413 ? -16.909 -16.230 5.238 1.00 96.62 413 ARG A CA 1
ATOM 3135 C C . ARG A 1 413 ? -16.000 -15.204 5.914 1.00 96.62 413 ARG A C 1
ATOM 3137 O O . ARG A 1 413 ? -14.788 -15.204 5.700 1.00 96.62 413 ARG A O 1
ATOM 3144 N N . VAL A 1 414 ? -16.588 -14.450 6.841 1.00 98.31 414 VAL A N 1
ATOM 3145 C CA . VAL A 1 414 ? -15.876 -13.732 7.905 1.00 98.31 414 VAL A CA 1
ATOM 3146 C C . VAL A 1 414 ? -15.846 -14.616 9.154 1.00 98.31 414 VAL A C 1
ATOM 3148 O O . VAL A 1 414 ? -16.886 -15.090 9.608 1.00 98.31 414 VAL A O 1
ATOM 3151 N N . GLN A 1 415 ? -14.660 -14.870 9.701 1.00 98.44 415 GLN A N 1
ATOM 3152 C CA . GLN A 1 415 ? -14.461 -15.612 10.946 1.00 98.44 415 GLN A CA 1
ATOM 3153 C C . GLN A 1 415 ? -13.821 -14.703 11.982 1.00 98.44 415 GLN A C 1
ATOM 3155 O O . GLN A 1 415 ? -12.759 -14.138 11.731 1.00 98.44 415 GLN A O 1
ATOM 3160 N N . LEU A 1 416 ? -14.449 -14.598 13.148 1.00 98.56 416 LEU A N 1
ATOM 3161 C CA . LEU A 1 416 ? -13.958 -13.817 14.274 1.00 98.56 416 LEU A CA 1
ATOM 3162 C C . LEU A 1 416 ? -13.743 -14.753 15.462 1.00 98.56 416 LEU A C 1
ATOM 3164 O O . LEU A 1 416 ? -14.614 -15.562 15.782 1.00 98.56 416 LEU A O 1
ATOM 3168 N N . TYR A 1 417 ? -12.588 -14.646 16.108 1.00 98.62 417 TYR A N 1
ATOM 3169 C CA . TYR A 1 417 ? -12.249 -15.417 17.296 1.00 98.62 417 TYR A CA 1
ATOM 3170 C C . TYR A 1 417 ? -11.554 -14.528 18.325 1.00 98.62 417 TYR A C 1
ATOM 3172 O O . TYR A 1 417 ? -10.637 -13.778 17.992 1.00 98.62 417 TYR A O 1
ATOM 3180 N N . GLY A 1 418 ? -11.967 -14.646 19.584 1.00 98.50 418 GLY A N 1
ATOM 3181 C CA . GLY A 1 418 ? -11.278 -14.048 20.720 1.00 98.50 418 GLY A CA 1
ATOM 3182 C C . GLY A 1 418 ? -11.266 -15.016 21.891 1.00 98.50 418 GLY A C 1
ATOM 3183 O O . GLY A 1 418 ? -12.326 -15.418 22.371 1.00 98.50 418 GLY A O 1
ATOM 3184 N N . ALA A 1 419 ? -10.076 -15.383 22.364 1.00 98.50 419 ALA A N 1
ATOM 3185 C CA . ALA A 1 419 ? -9.905 -16.353 23.447 1.00 98.50 419 ALA A CA 1
ATOM 3186 C C . ALA A 1 419 ? -10.581 -15.927 24.762 1.00 98.50 419 ALA A C 1
ATOM 3188 O O . ALA A 1 419 ? -10.983 -16.774 25.556 1.00 98.50 419 ALA A O 1
ATOM 3189 N N . LYS A 1 420 ? -10.729 -14.616 24.989 1.00 98.38 420 LYS A N 1
ATOM 3190 C CA . LYS A 1 420 ? -11.452 -14.033 26.135 1.00 98.38 420 LYS A CA 1
ATOM 3191 C C . LYS A 1 420 ? -12.778 -13.369 25.742 1.00 98.38 420 LYS A C 1
ATOM 3193 O O . LYS A 1 420 ? -13.286 -12.539 26.495 1.00 98.38 420 LYS A O 1
ATOM 3198 N N . GLY A 1 421 ? -13.324 -13.720 24.579 1.00 98.44 421 GLY A N 1
ATOM 3199 C CA . GLY A 1 421 ? -14.556 -13.156 24.032 1.00 98.44 421 GLY A CA 1
ATOM 3200 C C . GLY A 1 421 ? -14.330 -12.085 22.964 1.00 98.44 421 GLY A C 1
ATOM 3201 O O . GLY A 1 421 ? -13.196 -11.707 22.649 1.00 98.44 421 GLY A O 1
ATOM 3202 N N . ILE A 1 422 ? -15.446 -11.631 22.398 1.00 98.62 422 ILE A N 1
ATOM 3203 C CA . ILE A 1 422 ? -15.516 -10.618 21.347 1.00 98.62 422 ILE A CA 1
ATOM 3204 C C . ILE A 1 422 ? -16.421 -9.496 21.856 1.00 98.62 422 ILE A C 1
ATOM 3206 O O . ILE A 1 422 ? -17.585 -9.754 22.162 1.00 98.62 422 ILE A O 1
ATOM 3210 N N . ASP A 1 423 ? -15.892 -8.278 21.932 1.00 98.44 423 ASP A N 1
ATOM 3211 C CA . ASP A 1 423 ? -16.654 -7.084 22.295 1.00 98.44 423 ASP A CA 1
ATOM 3212 C C . ASP A 1 423 ? -16.941 -6.293 21.008 1.00 98.44 423 ASP A C 1
ATOM 3214 O O . ASP A 1 423 ? -16.013 -5.941 20.276 1.00 98.44 423 ASP A O 1
ATOM 3218 N N . VAL A 1 424 ? -18.219 -6.031 20.716 1.00 97.81 424 VAL A N 1
ATOM 3219 C CA . VAL A 1 424 ? -18.654 -5.294 19.518 1.00 97.81 424 VAL A CA 1
ATOM 3220 C C . VAL A 1 424 ? -19.418 -4.043 19.936 1.00 97.81 424 VAL A C 1
ATOM 3222 O O . VAL A 1 424 ? -20.386 -4.140 20.690 1.00 97.81 424 VAL A O 1
ATOM 3225 N N . THR A 1 425 ? -19.005 -2.883 19.430 1.00 97.12 425 THR A N 1
ATOM 3226 C CA . THR A 1 425 ? -19.660 -1.589 19.658 1.00 97.12 425 THR A CA 1
ATOM 3227 C C . THR A 1 425 ? -20.086 -0.960 18.335 1.00 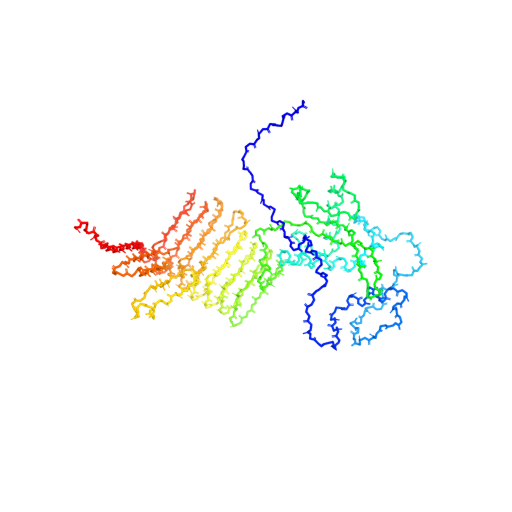97.12 425 THR A C 1
ATOM 3229 O O . THR A 1 425 ? -19.414 -1.107 17.310 1.00 97.12 425 THR A O 1
ATOM 3232 N N . HIS A 1 426 ? -21.233 -0.278 18.347 1.00 94.19 426 HIS A N 1
ATOM 3233 C CA . HIS A 1 426 ? -21.705 0.483 17.192 1.00 94.19 426 HIS A CA 1
ATOM 3234 C C . HIS A 1 426 ? -20.889 1.773 17.034 1.00 94.19 426 HIS A C 1
ATOM 3236 O O . HIS A 1 426 ? -20.379 2.296 18.021 1.00 94.19 426 HIS A O 1
ATOM 3242 N N . GLY A 1 427 ? -20.791 2.275 15.802 1.00 93.94 427 GLY A N 1
ATOM 3243 C CA . GLY A 1 427 ? -20.312 3.636 15.553 1.00 93.94 427 GLY A CA 1
ATOM 3244 C C . GLY A 1 427 ? -21.410 4.667 15.799 1.00 93.94 427 GLY A C 1
ATOM 3245 O O . GLY A 1 427 ? -22.591 4.314 15.911 1.00 93.94 427 GLY A O 1
ATOM 3246 N N . GLU A 1 428 ? -21.017 5.930 15.873 1.00 95.56 428 GLU A N 1
ATOM 3247 C CA . GLU A 1 428 ? -21.918 7.074 15.969 1.00 95.56 428 GLU A CA 1
ATOM 3248 C C . GLU A 1 428 ? -21.847 7.942 14.703 1.00 95.56 428 GLU A C 1
ATOM 3250 O O . GLU A 1 428 ? -20.780 8.113 14.114 1.00 95.56 428 GLU A O 1
ATOM 3255 N N . ILE A 1 429 ? -22.997 8.488 14.294 1.00 96.44 429 ILE A N 1
ATOM 3256 C CA . ILE A 1 429 ? -23.106 9.572 13.311 1.00 96.44 429 ILE A CA 1
ATOM 3257 C C . ILE A 1 429 ? -23.932 10.679 13.964 1.00 96.44 429 ILE A C 1
ATOM 3259 O O . ILE A 1 429 ? -25.036 10.424 14.451 1.00 96.44 429 ILE A O 1
ATOM 3263 N N . ILE A 1 430 ? -23.400 11.898 13.977 1.00 97.19 430 ILE A N 1
ATOM 3264 C CA . ILE A 1 430 ? -24.024 13.078 14.567 1.00 97.19 430 ILE A CA 1
ATOM 3265 C C . ILE A 1 430 ? -24.141 14.157 13.496 1.00 97.19 430 ILE A C 1
ATOM 3267 O O . ILE A 1 430 ? -23.144 14.738 13.073 1.00 97.19 430 ILE A O 1
ATOM 3271 N N . ASP A 1 431 ? -25.376 14.497 13.144 1.00 96.94 431 ASP A N 1
ATOM 3272 C CA . ASP A 1 431 ? -25.695 15.622 12.272 1.00 96.94 431 ASP A CA 1
ATOM 3273 C C . ASP A 1 431 ? -26.428 16.709 13.055 1.00 96.94 431 ASP A C 1
ATOM 3275 O O . ASP A 1 431 ? -27.390 16.449 13.784 1.00 96.94 431 ASP A O 1
ATOM 3279 N N . LYS A 1 432 ? -25.991 17.957 12.894 1.00 97.12 432 LYS A N 1
ATOM 3280 C CA . LYS A 1 432 ? -26.690 19.121 13.435 1.00 97.12 432 LYS A CA 1
ATOM 3281 C C . LYS A 1 432 ? -26.619 20.283 12.462 1.00 97.12 432 LYS A C 1
ATOM 3283 O O . LYS A 1 432 ? -25.544 20.764 12.122 1.00 97.12 432 LYS A O 1
ATOM 3288 N N . GLU A 1 433 ? -27.786 20.798 12.111 1.00 96.19 433 GLU A N 1
ATOM 3289 C CA . GLU A 1 433 ? -27.948 21.971 11.264 1.00 96.19 433 GLU A CA 1
ATOM 3290 C C . GLU A 1 433 ? -28.814 23.004 11.990 1.00 96.19 433 GLU A C 1
ATOM 3292 O O . GLU A 1 433 ? -29.847 22.670 12.572 1.00 96.19 433 GLU A O 1
ATOM 3297 N N . VAL A 1 434 ? -28.370 24.260 12.009 1.00 95.75 434 VAL A N 1
ATOM 3298 C CA . VAL A 1 434 ? -29.115 25.381 12.590 1.00 95.75 434 VAL A CA 1
ATOM 3299 C C . VAL A 1 434 ? -29.046 26.554 11.629 1.00 95.75 434 VAL A C 1
ATOM 3301 O O . VAL A 1 434 ? -27.960 27.017 11.292 1.00 95.75 434 VAL A O 1
ATOM 3304 N N . THR A 1 435 ? -30.206 27.071 11.240 1.00 94.00 435 THR A N 1
ATOM 3305 C CA . THR A 1 435 ? -30.317 28.260 10.395 1.00 94.00 435 THR A CA 1
ATOM 3306 C C . THR A 1 435 ? -31.131 29.315 11.127 1.00 94.00 435 THR A C 1
ATOM 3308 O O . THR A 1 435 ? -32.222 29.035 11.620 1.00 94.00 435 THR A O 1
ATOM 3311 N N . SER A 1 436 ? -30.600 30.531 11.188 1.00 91.44 436 SER A N 1
ATOM 3312 C CA . SER A 1 436 ? -31.305 31.716 11.663 1.00 91.44 436 SER A CA 1
ATOM 3313 C C . SER A 1 436 ? -31.474 32.683 10.505 1.00 91.44 436 SER A C 1
ATOM 3315 O O . SER A 1 436 ? -30.512 32.987 9.800 1.00 91.44 436 SER A O 1
ATOM 3317 N N . SER A 1 437 ? -32.695 33.176 10.329 1.00 88.12 437 SER A N 1
ATOM 3318 C CA . SER A 1 437 ? -33.035 34.176 9.325 1.00 88.12 437 SER A CA 1
ATOM 3319 C C . SER A 1 437 ? -33.949 35.233 9.934 1.00 88.12 437 SER A C 1
ATOM 3321 O O . SER A 1 437 ? -34.987 34.916 10.511 1.00 88.12 437 SER A O 1
ATOM 3323 N N . ASN A 1 438 ? -33.581 36.490 9.756 1.00 86.25 438 ASN A N 1
ATOM 3324 C CA . ASN A 1 438 ? -34.255 37.677 10.224 1.00 86.25 438 ASN A CA 1
ATOM 3325 C C . ASN A 1 438 ? -34.458 38.602 9.023 1.00 86.25 438 ASN A C 1
ATOM 3327 O O . ASN A 1 438 ? -33.509 39.002 8.344 1.00 86.25 438 ASN A O 1
ATOM 3331 N N . HIS A 1 439 ? -35.716 38.932 8.755 1.00 80.88 439 HIS A N 1
ATOM 3332 C CA . HIS A 1 439 ? -36.106 39.863 7.709 1.00 80.88 439 HIS A CA 1
ATOM 3333 C C . HIS A 1 439 ? -36.743 41.100 8.350 1.00 80.88 439 HIS A C 1
ATOM 3335 O O . HIS A 1 439 ? -37.680 41.007 9.146 1.00 80.88 439 HIS A O 1
ATOM 3341 N N . LYS A 1 440 ? -36.282 42.297 7.978 1.00 74.38 440 LYS A N 1
ATOM 3342 C CA . LYS A 1 440 ? -37.029 43.517 8.299 1.00 74.38 440 LYS A CA 1
ATOM 3343 C C . LYS A 1 440 ? -38.211 43.607 7.339 1.00 74.38 440 LYS A C 1
ATOM 3345 O O . LYS A 1 440 ? -38.025 43.888 6.160 1.00 74.38 440 LYS A O 1
ATOM 3350 N N . GLY A 1 441 ? -39.418 43.345 7.837 1.00 62.28 441 GLY A N 1
ATOM 3351 C CA . GLY A 1 441 ? -40.644 43.602 7.087 1.00 62.28 441 GLY A CA 1
ATOM 3352 C C . GLY A 1 441 ? -40.788 45.103 6.853 1.00 62.28 441 GLY A C 1
ATOM 3353 O O . GLY A 1 441 ? -41.021 45.854 7.798 1.00 62.28 441 GLY A O 1
ATOM 3354 N N . GLY A 1 442 ? -40.613 45.550 5.610 1.00 55.09 442 GLY A N 1
ATOM 3355 C CA . GLY A 1 442 ? -40.988 46.899 5.204 1.00 55.09 442 GLY A CA 1
ATOM 3356 C C . GLY A 1 442 ? -42.507 46.996 5.185 1.00 55.09 442 GLY A C 1
ATOM 3357 O O 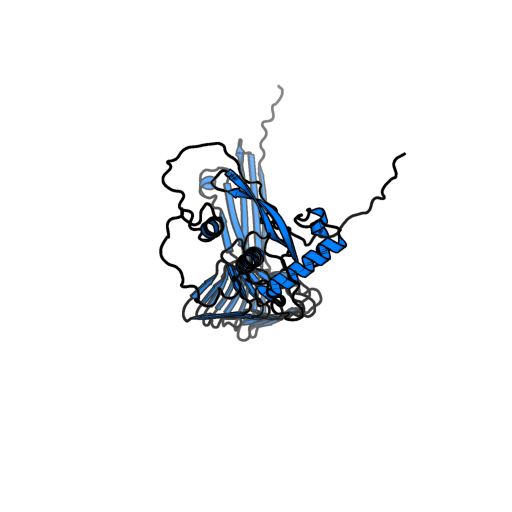. GLY A 1 442 ? -43.137 46.581 4.217 1.00 55.09 442 GLY A O 1
ATOM 3358 N N . GLY A 1 443 ? -43.103 47.493 6.268 1.00 51.44 443 GLY A N 1
ATOM 3359 C CA . GLY A 1 443 ? -44.498 47.917 6.242 1.00 51.44 443 GLY A CA 1
ATOM 3360 C C . GLY A 1 443 ? -44.637 49.092 5.276 1.00 51.44 443 GLY A C 1
ATOM 3361 O O . GLY A 1 443 ? -44.007 50.126 5.484 1.00 51.44 443 GLY A O 1
ATOM 3362 N N . LEU A 1 444 ? -45.428 48.920 4.216 1.00 55.84 444 LEU A N 1
ATOM 3363 C CA . LEU A 1 444 ? -45.979 50.031 3.442 1.00 55.84 444 LEU A CA 1
ATOM 3364 C C . LEU A 1 444 ? -47.024 50.715 4.328 1.00 55.84 444 LEU A C 1
ATOM 3366 O O . LEU A 1 444 ? -48.123 50.185 4.492 1.00 55.84 444 LEU A O 1
ATOM 3370 N N . PHE A 1 445 ? -46.661 51.852 4.916 1.00 52.62 445 PHE A N 1
ATOM 3371 C CA . PHE A 1 445 ? -47.604 52.806 5.494 1.00 52.62 445 PHE A CA 1
ATOM 3372 C C . PHE A 1 445 ? -47.396 54.168 4.852 1.00 52.62 445 PHE A C 1
ATOM 3374 O O . PHE A 1 445 ? -46.217 54.577 4.729 1.00 52.62 445 PHE A O 1
#

Organism: Cardiobacterium hominis (strain ATCC 15826 / DSM 8339 / NCTC 10426 / 6573) (NCBI:txid638300)

Secondary structure (DSSP, 8-state):
-PPPPPP------------GGGS-PPPP----------------HHHHHHHHTSTTTTTTS---S------GGGGGGGSS---S-----TTPPPP--TTBSS-HHHHHHHHHHHHHHHHSSSS-TT--SHHHHHHHHHHHHHHHHHHTTPPTBPPPPHHHHTT--S-EEEEEEEEEE-TTS-EEEEEEEEEE-PPPTTS--TTS-EEEEEEEEEE-SSEEEESSEEEEEEEEEEEEEEEEESSEEEEEEEEEEEEEEEEEES-EEEEEEEEEEEESSEEEEE-EEEEE--HHHHHTTS-EEEEEEEEE--EEEE-SSS-EEEEEEEEEEEEES-EEE--STT-EEEEEEEEEEEE-EEEEEEEEEEEETTEEEEEEEEEEE--EEESSSEEEEEESSS-EEEES-EE--TTS-EEEEETT-EEEE---EEEEEEEE---------

pLDDT: mean 79.18, std 25.49, range [22.55, 98.88]

Radius of gyration: 30.2 Å; chains: 1; bounding box: 88×70×76 Å